Protein AF-A0A2V9VG29-F1 (afdb_monomer_lite)

Foldseek 3Di:
DLVVQLVVQLVQLVVQLVCLVVLCVQLVPPDSLLSNLVSLLSSLQRSLVVLLVVCVVLVVVVLNVVLVVQLVVQLVVQLVVCVVVVVPVSSSSNSNSVSSVVSSVSSDDDPVSDDDDDPDDDDPPVLVVLVVLQVVLVCLLLPVLLSLCSNPDDPLQSVLLVVLSVLLCVLLVVLVVLLSVLLVQLLVCLVPPVSNVVSLVVSLVVSVVSLVVSLVCLQPDDQVVCCVPVNPPHDRCYDPDPNVVLSSLSNLLSSLLSSLSSLLSSCVSNVNDSLSVVSSVLSVQLNVLCVVFPPDSVRNSVSSSVSSNVSSCVSCVLVVVLVVLPPDLPLPDQFAFPFWDDPLVVLLLQCLQVCPDPVNVVVCVPLVCLRVVNDSVDPVSSVVSVVVCCVPPVVVVVVDDPPDTGTDTDDDPRLLQQEFEDCDDPLVVQQVSHRRNVSSVVSLVVCLVVPVDDPVSVVVVVCVVCVVVDPDDRDWDWDDPDRRHHIYTPHD

pLDDT: mean 83.88, std 12.07, range [34.72, 97.06]

Secondary structure (DSSP, 8-state):
-HHHHHHHHHHHHHHHHHTHHHHHHHTT-S-THHHHHHHHHHHHHHHHHHHHHHHHHTT-HHHHHHHHHHHHHHHHHHHHHHHHTT-HHHHHHHHHHHHHHHHHHH----GGG-PPPPTT----HHHHHHHHHHHHHHHHHHHHHHHHHHHHS-HHHHHHHHHHHHHHHHHHHHHHHHHHHHHHHHHHGGG-HHHHHHHHHHHHHHHHHHHHHHHHHHHH--HHHHHHHH-TTSPP-SSS-HHHHHHHHHHHHHHHHHHHHHHHHHHHHHT---HHHHHHHHHHHHHHHHHH--SSHHHHHHHHHHHHHHHHHHHHHHHHHTTTT----------EEEEE--HHHHHHHHHHHHTTSGGGHHHHHHHHHHHHS--TT-HHHHHHHHHHHHTTTHHHHHSS-TT---EEEEPPTTGGGGEE----HHHHHHHTT--BHHHHHHHHHHHHHTT---HHHHHHHHHHHHGGG--------EE-SSSSS-EEE---

Sequence (492 aa):
LHRSSWKVGTILGVLLVLASSAVSSYLKLPTRTHIILLGVGTALYVPLGVRRGLLQGMYDFRRLAENFVVEVLVKLVGAILLLVLGWSVTGVIAAVTASLGVAYLMAYPQKDLRVATKPDLPASFWEGMQAAVFFVGQVIINNVDIVLVKHFFSAGEAGLYAAVALVGRVVYMLSWSVVSSMFPVSAGARSDERGGRMVLTTTFLLVLLITTLFLFGLWLAPNALWKFLLGAGFPPLGGRSPYTSLLLLYAAATGVYSLAVVLMTYEMSRKIVNVGWLQLGMSGAVVLGIYTFHKNLHQVIAVQLILMIALLVTVAAPLFRSRSSLTEIQVIGNMARIRRVSKEEVIAEFLKNEFYEKQYDGYRDKLGHLVYQPNLTSDQENELRRALLDRRRGKLWRELPADTDWWQVELSPEDLGRIRVFPRSQWLRVAKGSFNLFEVVELLRGRITSGKSGGFISKIRALSQHLPKSVTPSSVLLIGIDQNGPLTIIEG

Radius of gyration: 30.31 Å; chains: 1; bounding box: 77×55×80 Å

Structure (mmCIF, N/CA/C/O backbone):
data_AF-A0A2V9VG29-F1
#
_entry.id   AF-A0A2V9VG29-F1
#
loop_
_atom_site.group_PDB
_atom_site.id
_atom_site.type_symbol
_atom_site.label_atom_id
_atom_site.label_alt_id
_atom_site.label_comp_id
_atom_site.label_asym_id
_atom_site.label_entity_id
_atom_site.label_seq_id
_atom_site.pdbx_PDB_ins_code
_atom_site.Cartn_x
_atom_site.Cartn_y
_atom_site.Cartn_z
_atom_site.occupancy
_atom_site.B_iso_or_equiv
_atom_site.auth_seq_id
_atom_site.auth_comp_id
_atom_site.auth_asym_id
_atom_site.auth_atom_id
_atom_site.pdbx_PDB_model_num
ATOM 1 N N . LEU A 1 1 ? 11.206 -21.022 2.428 1.00 76.12 1 LEU A N 1
ATOM 2 C CA . LEU A 1 1 ? 10.299 -19.969 2.950 1.00 76.12 1 LEU A CA 1
ATOM 3 C C . LEU A 1 1 ? 9.290 -20.493 3.975 1.00 76.12 1 LEU A C 1
ATOM 5 O O . LEU A 1 1 ? 9.288 -19.977 5.079 1.00 76.12 1 LEU A O 1
ATOM 9 N N . HIS A 1 2 ? 8.499 -21.535 3.682 1.00 81.44 2 HIS A N 1
ATOM 10 C CA . HIS A 1 2 ? 7.437 -22.029 4.588 1.00 81.44 2 HIS A CA 1
ATOM 11 C C . HIS A 1 2 ? 7.904 -22.447 6.002 1.00 81.44 2 HIS A C 1
ATOM 13 O O . HIS A 1 2 ? 7.342 -21.999 7.000 1.00 81.44 2 HIS A O 1
ATOM 19 N N . ARG A 1 3 ? 8.983 -23.236 6.126 1.00 84.56 3 ARG A N 1
ATOM 20 C CA . ARG A 1 3 ? 9.560 -23.570 7.448 1.00 84.56 3 ARG A CA 1
ATOM 21 C C . ARG A 1 3 ? 10.075 -22.326 8.183 1.00 84.56 3 ARG A C 1
ATOM 23 O O . ARG A 1 3 ? 9.895 -22.202 9.389 1.00 84.56 3 ARG A O 1
ATOM 30 N N . SER A 1 4 ? 10.693 -21.396 7.456 1.00 87.62 4 SER A N 1
ATOM 31 C CA . SER A 1 4 ? 11.209 -20.144 8.020 1.00 87.62 4 SER A CA 1
ATOM 32 C C . SER A 1 4 ? 10.084 -19.233 8.514 1.00 87.62 4 SER A C 1
ATOM 34 O O . SER A 1 4 ? 10.225 -18.642 9.577 1.00 87.62 4 SER A O 1
ATOM 36 N N . SER A 1 5 ? 8.952 -19.155 7.805 1.00 90.62 5 SER A N 1
ATOM 37 C CA . SER A 1 5 ? 7.814 -18.326 8.223 1.00 90.62 5 SER A CA 1
ATOM 38 C C . SER A 1 5 ? 7.152 -18.824 9.499 1.00 90.62 5 SER A C 1
ATOM 40 O O . SER A 1 5 ? 6.737 -18.005 10.308 1.00 90.62 5 SER A O 1
ATOM 42 N N . TRP A 1 6 ? 7.101 -20.142 9.716 1.00 94.19 6 TRP A N 1
ATOM 43 C CA . TRP A 1 6 ? 6.661 -20.694 10.999 1.00 94.19 6 TRP A CA 1
ATOM 44 C C . TRP A 1 6 ? 7.612 -20.320 12.131 1.00 94.19 6 TRP A C 1
ATOM 46 O O . TRP A 1 6 ? 7.157 -19.808 13.144 1.00 94.19 6 TRP A O 1
ATOM 56 N N . LYS A 1 7 ? 8.929 -20.484 11.938 1.00 94.62 7 LYS A N 1
ATOM 57 C CA . LYS A 1 7 ? 9.925 -20.076 12.944 1.00 94.62 7 LYS A CA 1
ATOM 58 C C . LYS A 1 7 ? 9.785 -18.595 13.309 1.00 94.62 7 LYS A C 1
ATOM 60 O O . LYS A 1 7 ? 9.694 -18.266 14.485 1.00 94.62 7 LYS A O 1
ATOM 65 N N . VAL A 1 8 ? 9.727 -17.715 12.307 1.00 93.44 8 VAL A N 1
ATOM 66 C CA . VAL A 1 8 ? 9.580 -16.264 12.516 1.00 93.44 8 VAL A CA 1
ATOM 67 C C . VAL A 1 8 ? 8.243 -15.933 13.180 1.00 93.44 8 VAL A C 1
ATOM 69 O O . VAL A 1 8 ? 8.226 -15.175 14.144 1.00 93.44 8 VAL A O 1
ATOM 72 N N . GLY A 1 9 ? 7.138 -16.525 12.717 1.00 94.38 9 GLY A N 1
ATOM 73 C CA . GLY A 1 9 ? 5.817 -16.342 13.318 1.00 94.38 9 GLY A CA 1
ATOM 74 C C . GLY A 1 9 ? 5.792 -16.746 14.790 1.00 94.38 9 GLY A C 1
ATOM 75 O O . GLY A 1 9 ? 5.349 -15.964 15.626 1.00 94.38 9 GLY A O 1
ATOM 76 N N . THR A 1 10 ? 6.324 -17.922 15.128 1.00 96.06 10 THR A N 1
ATOM 77 C CA . THR A 1 10 ? 6.414 -18.392 16.515 1.00 96.06 10 THR A CA 1
ATOM 78 C C . THR A 1 10 ? 7.280 -17.471 17.370 1.00 96.06 10 THR A C 1
ATOM 80 O O . THR A 1 10 ? 6.855 -17.114 18.462 1.00 96.06 10 THR A O 1
ATOM 83 N N . ILE A 1 11 ? 8.447 -17.032 16.881 1.00 96.69 11 ILE A N 1
ATOM 84 C CA . ILE A 1 11 ? 9.309 -16.085 17.610 1.00 96.69 11 ILE A CA 1
ATOM 85 C C . ILE A 1 11 ? 8.554 -14.784 17.898 1.00 96.69 11 ILE A C 1
ATOM 87 O O . ILE A 1 11 ? 8.519 -14.339 19.042 1.00 96.69 11 ILE A O 1
ATOM 91 N N . LEU A 1 12 ? 7.909 -14.196 16.886 1.00 95.06 12 LEU A N 1
ATOM 92 C CA . LEU A 1 12 ? 7.133 -12.967 17.054 1.00 95.06 12 LEU A CA 1
ATOM 93 C C . LEU A 1 12 ? 5.964 -13.159 18.024 1.00 95.06 12 LEU A C 1
ATOM 95 O O . LEU A 1 12 ? 5.752 -12.309 18.883 1.00 95.06 12 LEU A O 1
ATOM 99 N N . GLY A 1 13 ? 5.244 -14.278 17.929 1.00 96.19 13 GLY A N 1
ATOM 100 C CA . GLY A 1 13 ? 4.159 -14.618 18.848 1.00 96.19 13 GLY A CA 1
ATOM 101 C C . GLY A 1 13 ? 4.636 -14.753 20.295 1.00 96.19 13 GLY A C 1
ATOM 102 O O . GLY A 1 13 ? 4.040 -14.157 21.188 1.00 96.19 13 GLY A O 1
ATOM 103 N N . VAL A 1 14 ? 5.747 -15.462 20.527 1.00 96.75 14 VAL A N 1
ATOM 104 C CA . VAL A 1 14 ? 6.357 -15.619 21.859 1.00 96.75 14 VAL A CA 1
ATOM 105 C C . VAL A 1 14 ? 6.810 -14.272 22.417 1.00 96.75 14 VAL A C 1
ATOM 107 O O . VAL A 1 14 ? 6.498 -13.962 23.562 1.00 96.75 14 VAL A O 1
ATOM 110 N N . LEU A 1 15 ? 7.477 -13.437 21.615 1.00 96.31 15 LEU A N 1
ATOM 111 C CA . LEU A 1 15 ? 7.872 -12.088 22.034 1.00 96.31 15 LEU A CA 1
ATOM 112 C C . LEU A 1 15 ? 6.660 -11.246 22.452 1.00 96.31 15 LEU A C 1
ATOM 114 O O . LEU A 1 15 ? 6.717 -10.549 23.462 1.00 96.31 15 LEU A O 1
ATOM 118 N N . LEU A 1 16 ? 5.546 -11.349 21.724 1.00 94.62 16 LEU A N 1
ATOM 119 C CA . LEU A 1 16 ? 4.298 -10.649 22.036 1.00 94.62 16 LEU A CA 1
ATOM 120 C C . LEU A 1 16 ? 3.666 -11.144 23.346 1.00 94.62 16 LEU A C 1
ATOM 122 O O . LEU A 1 16 ? 3.192 -10.341 24.149 1.00 94.62 16 LEU A O 1
ATOM 126 N N . VAL A 1 17 ? 3.705 -12.457 23.592 1.00 95.38 17 VAL A N 1
ATOM 127 C CA . VAL A 1 17 ? 3.253 -13.067 24.852 1.00 95.38 17 VAL A CA 1
ATOM 128 C C . VAL A 1 17 ? 4.123 -12.607 26.024 1.00 95.38 17 VAL A C 1
ATOM 130 O O . VAL A 1 17 ? 3.584 -12.209 27.057 1.00 95.38 17 VAL A O 1
ATOM 133 N N . LEU A 1 18 ? 5.450 -12.584 25.866 1.00 95.50 18 LEU A N 1
ATOM 134 C CA . LEU A 1 18 ? 6.381 -12.103 26.895 1.00 95.50 18 LEU A CA 1
ATOM 135 C C . LEU A 1 18 ? 6.193 -10.604 27.179 1.00 95.50 18 LEU A C 1
ATOM 137 O O . LEU A 1 18 ? 6.169 -10.185 28.335 1.00 95.50 18 LEU A O 1
ATOM 141 N N . ALA A 1 19 ? 5.970 -9.800 26.139 1.00 93.94 19 ALA A N 1
ATOM 142 C CA . ALA A 1 19 ? 5.700 -8.368 26.256 1.00 93.94 19 ALA A CA 1
ATOM 143 C C . ALA A 1 19 ? 4.272 -8.040 26.739 1.00 93.94 19 ALA A C 1
ATOM 145 O O . ALA A 1 19 ? 3.964 -6.869 26.980 1.00 93.94 19 ALA A O 1
ATOM 146 N N . SER A 1 20 ? 3.396 -9.037 26.915 1.00 94.62 20 SER A N 1
ATOM 147 C CA . SER A 1 20 ? 1.967 -8.827 27.197 1.00 94.62 20 SER A CA 1
ATOM 148 C C . SER A 1 20 ? 1.700 -7.967 28.431 1.00 94.62 20 SER A C 1
ATOM 150 O O . SER A 1 20 ? 0.777 -7.156 28.418 1.00 94.62 20 SER A O 1
ATOM 152 N N . SER A 1 21 ? 2.526 -8.084 29.475 1.00 91.44 21 SER A N 1
ATOM 153 C CA . SER A 1 21 ? 2.417 -7.261 30.685 1.00 91.44 21 SER A CA 1
ATOM 154 C C . SER A 1 21 ? 2.671 -5.778 30.400 1.00 91.44 21 SER A C 1
ATOM 156 O O . SER A 1 21 ? 1.860 -4.927 30.769 1.00 91.44 21 SER A O 1
ATOM 158 N N . ALA A 1 22 ? 3.768 -5.470 29.701 1.00 92.06 22 ALA A N 1
ATOM 159 C CA . ALA A 1 22 ? 4.148 -4.100 29.369 1.00 92.06 22 ALA A CA 1
ATOM 160 C C . ALA A 1 22 ? 3.128 -3.457 28.419 1.00 92.06 22 ALA A C 1
ATOM 162 O O . ALA A 1 22 ? 2.661 -2.348 28.670 1.00 92.06 22 ALA A O 1
ATOM 163 N N . VAL A 1 23 ? 2.715 -4.192 27.380 1.00 88.94 23 VAL A N 1
ATOM 164 C CA . VAL A 1 23 ? 1.720 -3.726 26.402 1.00 88.94 23 VAL A CA 1
ATOM 165 C C . VAL A 1 23 ? 0.356 -3.509 27.062 1.00 88.94 23 VAL A C 1
ATOM 167 O O . VAL A 1 23 ? -0.277 -2.481 26.836 1.00 88.94 23 VAL A O 1
ATOM 170 N N . SER A 1 24 ? -0.092 -4.437 27.915 1.00 88.81 24 SER A N 1
ATOM 171 C CA . SER A 1 24 ? -1.367 -4.314 28.634 1.00 88.81 24 SER A CA 1
ATOM 172 C C . SER A 1 24 ? -1.384 -3.113 29.577 1.00 88.81 24 SER A C 1
ATOM 174 O O . SER A 1 24 ? -2.411 -2.444 29.665 1.00 88.81 24 SER A O 1
ATOM 176 N N . SER A 1 25 ? -0.269 -2.828 30.259 1.00 87.94 25 SER A N 1
ATOM 177 C CA . SER A 1 25 ? -0.131 -1.652 31.126 1.00 87.94 25 SER A CA 1
ATOM 178 C C . SER A 1 25 ? -0.162 -0.355 30.312 1.00 87.94 25 SER A C 1
ATOM 180 O O . SER A 1 25 ? -0.961 0.539 30.590 1.00 87.94 25 SER A O 1
ATOM 182 N N . TYR A 1 26 ? 0.623 -0.292 29.232 1.00 83.19 26 TYR A N 1
ATOM 183 C CA . TYR A 1 26 ? 0.691 0.871 28.346 1.00 83.19 26 TYR A CA 1
ATOM 184 C C . TYR A 1 26 ? -0.664 1.216 27.703 1.00 83.19 26 TYR A C 1
ATOM 186 O O . TYR A 1 26 ? -1.040 2.387 27.606 1.00 83.19 26 TYR A O 1
ATOM 194 N N . LEU A 1 27 ? -1.419 0.189 27.295 1.00 79.25 27 LEU A N 1
ATOM 195 C CA . LEU A 1 27 ? -2.735 0.324 26.662 1.00 79.25 27 LEU A CA 1
ATOM 196 C C . LEU A 1 27 ? -3.910 0.342 27.657 1.00 79.25 27 LEU A C 1
ATOM 198 O O . LEU A 1 27 ? -5.061 0.440 27.222 1.00 79.25 27 LEU A O 1
ATOM 202 N N . LYS A 1 28 ? -3.644 0.243 28.970 1.00 82.75 28 LYS A N 1
ATOM 203 C CA . LYS A 1 28 ? -4.658 0.194 30.042 1.00 82.75 28 LYS A CA 1
ATOM 204 C C . LYS A 1 28 ? -5.728 -0.880 29.785 1.00 82.75 28 LYS A C 1
ATOM 206 O O . LYS A 1 28 ? -6.928 -0.629 29.902 1.00 82.75 28 LYS A O 1
ATOM 211 N N . LEU A 1 29 ? -5.297 -2.070 29.361 1.00 83.06 29 LEU A N 1
ATOM 212 C CA . LEU A 1 29 ? -6.196 -3.190 29.073 1.00 83.06 29 LEU A CA 1
ATOM 213 C C . LEU A 1 29 ? -6.616 -3.908 30.365 1.00 83.06 29 LEU A C 1
ATOM 215 O O . LEU A 1 29 ? -5.780 -4.087 31.250 1.00 83.06 29 LEU A O 1
ATOM 219 N N . PRO A 1 30 ? -7.876 -4.377 30.459 1.00 83.88 30 PRO A N 1
ATOM 220 C CA . PRO A 1 30 ? -8.397 -5.015 31.669 1.00 83.88 30 PRO A CA 1
ATOM 221 C C . PRO A 1 30 ? -7.734 -6.366 31.959 1.00 83.88 30 PRO A C 1
ATOM 223 O O . PRO A 1 30 ? -7.599 -6.752 33.115 1.00 83.88 30 PRO A O 1
ATOM 226 N N . THR A 1 31 ? -7.308 -7.094 30.922 1.00 88.25 31 THR A N 1
ATOM 227 C CA . THR A 1 31 ? -6.646 -8.394 31.075 1.00 88.25 31 THR A CA 1
ATOM 228 C C . THR A 1 31 ? -5.549 -8.587 30.031 1.00 88.25 31 THR A C 1
ATOM 230 O O . THR A 1 31 ? -5.690 -8.191 28.867 1.00 88.25 31 THR A O 1
ATOM 233 N N . ARG A 1 32 ? -4.471 -9.272 30.435 1.00 91.31 32 ARG A N 1
ATOM 234 C CA . ARG A 1 32 ? -3.337 -9.627 29.561 1.00 91.31 32 ARG A CA 1
ATOM 235 C 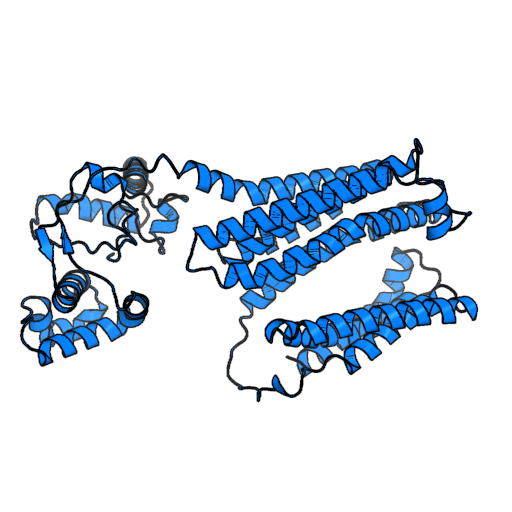C . ARG A 1 32 ? -3.699 -10.696 28.525 1.00 91.31 32 ARG A C 1
ATOM 237 O O . ARG A 1 32 ? -3.042 -10.794 27.491 1.00 91.31 32 ARG A O 1
ATOM 244 N N . THR A 1 33 ? -4.765 -11.461 28.772 1.00 90.81 33 THR A N 1
ATOM 245 C CA . THR A 1 33 ? -5.247 -12.558 27.918 1.00 90.81 33 THR A CA 1
ATOM 246 C C . THR A 1 33 ? -5.497 -12.114 26.478 1.00 90.81 33 THR A C 1
ATOM 248 O O . THR A 1 33 ? -5.176 -12.854 25.552 1.00 90.81 33 THR A O 1
ATOM 251 N N . HIS A 1 34 ? -5.979 -10.884 26.267 1.00 90.69 34 HIS A N 1
ATOM 252 C CA . HIS A 1 34 ? -6.186 -10.325 24.928 1.00 90.69 34 HIS A CA 1
ATOM 253 C C . HIS A 1 34 ? -4.885 -10.282 24.109 1.00 90.69 34 HIS A C 1
ATOM 255 O O . HIS A 1 34 ? -4.877 -10.657 22.939 1.00 90.69 34 HIS A O 1
ATOM 261 N N . ILE A 1 35 ? -3.771 -9.880 24.732 1.00 92.44 35 ILE A N 1
ATOM 262 C CA . ILE A 1 35 ? -2.462 -9.803 24.072 1.00 92.44 35 ILE A CA 1
ATOM 263 C C . ILE A 1 35 ? -1.864 -11.198 23.861 1.00 92.44 35 ILE A C 1
ATOM 265 O O . ILE A 1 35 ? -1.250 -11.452 22.828 1.00 92.44 35 ILE A O 1
ATOM 269 N N . ILE A 1 36 ? -2.093 -12.126 24.794 1.00 93.94 36 ILE A N 1
ATOM 270 C CA . ILE A 1 36 ? -1.652 -13.521 24.652 1.00 93.94 36 ILE A CA 1
ATOM 271 C C . ILE A 1 36 ? -2.342 -14.186 23.451 1.00 93.94 36 ILE A C 1
ATOM 273 O O . ILE A 1 36 ? -1.669 -14.764 22.598 1.00 93.94 36 ILE A O 1
ATOM 277 N N . LEU A 1 37 ? -3.669 -14.047 23.332 1.00 93.38 37 LEU A N 1
ATOM 278 C CA . LEU A 1 37 ? -4.436 -14.560 22.190 1.00 93.38 37 LEU A CA 1
ATOM 279 C C . LEU A 1 37 ? -3.998 -13.923 20.864 1.00 93.38 37 LEU A C 1
ATOM 281 O O . LEU A 1 37 ? -3.935 -14.614 19.844 1.00 93.38 37 LEU A O 1
ATOM 285 N N . LEU A 1 38 ? -3.654 -12.630 20.882 1.00 91.56 38 LEU A N 1
ATOM 286 C CA . LEU A 1 38 ? -3.083 -11.938 19.728 1.00 91.56 38 LEU A CA 1
ATOM 287 C C . LEU A 1 38 ? -1.712 -12.518 19.347 1.00 91.56 38 LEU A C 1
ATOM 289 O O . LEU A 1 38 ? -1.434 -12.701 18.167 1.00 91.56 38 LEU A O 1
ATOM 293 N N . GLY A 1 39 ? -0.870 -12.854 20.330 1.00 94.56 39 GLY A N 1
ATOM 294 C CA . GLY A 1 39 ? 0.417 -13.518 20.109 1.00 94.56 39 GLY A CA 1
ATOM 295 C C . GLY A 1 39 ? 0.269 -14.864 19.394 1.00 94.56 39 GLY A C 1
ATOM 296 O O . GLY A 1 39 ? 0.994 -15.135 18.435 1.00 94.56 39 GLY A O 1
ATOM 297 N N . VAL A 1 40 ? -0.727 -15.667 19.786 1.00 94.94 40 VAL A N 1
ATOM 298 C CA . VAL A 1 40 ? -1.077 -16.920 19.089 1.00 94.94 40 VAL A CA 1
ATOM 299 C C . VAL A 1 40 ? -1.534 -16.641 17.653 1.00 94.94 40 VAL A C 1
ATOM 301 O O . VAL A 1 40 ? -1.065 -17.290 16.718 1.00 94.94 40 VAL A O 1
ATOM 304 N N . GLY A 1 41 ? -2.395 -15.638 17.454 1.00 94.50 41 GLY A N 1
ATOM 305 C CA . GLY A 1 41 ? -2.830 -15.208 16.122 1.00 94.50 41 GLY A CA 1
ATOM 306 C C . GLY A 1 41 ? -1.663 -14.786 15.226 1.00 94.50 41 GLY A C 1
ATOM 307 O O . GLY A 1 41 ? -1.567 -15.237 14.086 1.00 94.50 41 GLY A O 1
ATOM 308 N N . THR A 1 42 ? -0.718 -14.003 15.751 1.00 93.44 42 THR A N 1
ATOM 309 C CA . THR A 1 42 ? 0.495 -13.569 15.038 1.00 93.44 42 THR A CA 1
ATOM 310 C C . THR A 1 42 ? 1.350 -14.751 14.585 1.00 93.44 42 THR A C 1
ATOM 312 O O . THR A 1 42 ? 1.850 -14.748 13.457 1.00 93.44 42 THR A O 1
ATOM 315 N N . ALA A 1 43 ? 1.471 -15.793 15.415 1.00 95.25 43 ALA A N 1
ATOM 316 C CA . ALA A 1 43 ? 2.210 -16.998 15.051 1.00 95.25 43 ALA A CA 1
ATOM 317 C C . ALA A 1 43 ? 1.609 -17.728 13.837 1.00 95.25 43 ALA A C 1
ATOM 319 O O . ALA A 1 43 ? 2.357 -18.279 13.029 1.00 95.25 43 ALA A O 1
ATOM 320 N N . LEU A 1 44 ? 0.283 -17.677 13.669 1.00 94.38 44 LEU A N 1
ATOM 321 C CA . LEU A 1 44 ? -0.438 -18.239 12.519 1.00 94.38 44 LEU A CA 1
ATOM 322 C C . LEU A 1 44 ? -0.473 -17.292 11.309 1.00 94.38 44 LEU A C 1
ATOM 324 O O . LEU A 1 44 ? -0.458 -17.740 10.161 1.00 94.38 44 LEU A O 1
ATOM 328 N N . TYR A 1 45 ? -0.489 -15.981 11.546 1.00 93.88 45 TYR A N 1
ATOM 329 C CA . TYR A 1 45 ? -0.645 -14.972 10.499 1.00 93.88 45 TYR A CA 1
ATOM 330 C C . TYR A 1 45 ? 0.553 -14.911 9.540 1.00 93.88 45 TYR A C 1
ATOM 332 O O . TYR A 1 45 ? 0.382 -14.844 8.322 1.00 93.88 45 TYR A O 1
ATOM 340 N N . VAL A 1 46 ? 1.780 -14.991 10.067 1.00 92.62 46 VAL A N 1
ATOM 341 C CA . VAL A 1 46 ? 3.011 -14.955 9.254 1.00 92.62 46 VAL A CA 1
ATOM 342 C C . VAL A 1 46 ? 3.080 -16.105 8.231 1.00 92.62 46 VAL A C 1
ATOM 344 O O . VAL A 1 46 ? 3.268 -15.832 7.041 1.00 92.62 46 VAL A O 1
ATOM 347 N N . PRO A 1 47 ? 2.916 -17.389 8.614 1.00 93.19 47 PRO A N 1
ATOM 348 C CA . PRO A 1 47 ? 2.925 -18.483 7.645 1.00 93.19 47 PRO A CA 1
ATOM 349 C C . PRO A 1 47 ? 1.700 -18.470 6.711 1.00 93.19 47 PRO A C 1
ATOM 351 O O . PRO A 1 47 ? 1.822 -18.916 5.567 1.00 93.19 47 PRO A O 1
ATOM 354 N N . LEU A 1 48 ? 0.553 -17.923 7.135 1.00 94.38 48 LEU A N 1
ATOM 355 C CA . LEU A 1 48 ? -0.593 -17.668 6.251 1.00 94.38 48 LEU A CA 1
ATOM 356 C C . LEU A 1 48 ? -0.242 -16.657 5.148 1.00 94.38 48 LEU A C 1
ATOM 358 O O . LEU A 1 48 ? -0.541 -16.905 3.979 1.00 94.38 48 LEU A O 1
ATOM 362 N N . GLY A 1 49 ? 0.456 -15.570 5.486 1.00 91.50 49 GLY A N 1
ATOM 363 C CA . GLY A 1 49 ? 0.920 -14.571 4.518 1.00 91.50 49 GLY A CA 1
ATOM 364 C C . GLY A 1 49 ? 1.792 -15.169 3.409 1.00 91.50 49 GLY A C 1
ATOM 365 O O . GLY A 1 49 ? 1.594 -14.857 2.237 1.00 91.50 49 GLY A O 1
ATOM 366 N N . VAL A 1 50 ? 2.688 -16.107 3.742 1.00 89.38 50 VAL A N 1
ATOM 367 C CA . VAL A 1 50 ? 3.507 -16.817 2.738 1.00 89.38 50 VAL A CA 1
ATOM 368 C C . VAL A 1 50 ? 2.654 -17.676 1.802 1.00 89.38 50 VAL A C 1
ATOM 370 O O . VAL A 1 50 ? 2.912 -17.702 0.600 1.00 89.38 50 VAL A O 1
ATOM 373 N N . ARG A 1 51 ? 1.621 -18.357 2.317 1.00 90.94 51 ARG A N 1
ATOM 374 C CA . ARG A 1 51 ? 0.693 -19.137 1.478 1.00 90.94 51 ARG A CA 1
ATOM 375 C C . ARG A 1 51 ? -0.140 -18.236 0.562 1.00 90.94 51 ARG A C 1
ATOM 377 O O . ARG A 1 51 ? -0.296 -18.557 -0.610 1.00 90.94 51 ARG A O 1
ATOM 384 N N . ARG A 1 52 ? -0.611 -17.087 1.055 1.00 90.75 52 ARG A N 1
ATOM 385 C CA . ARG A 1 52 ? -1.331 -16.092 0.238 1.00 90.75 52 ARG A CA 1
ATOM 386 C C .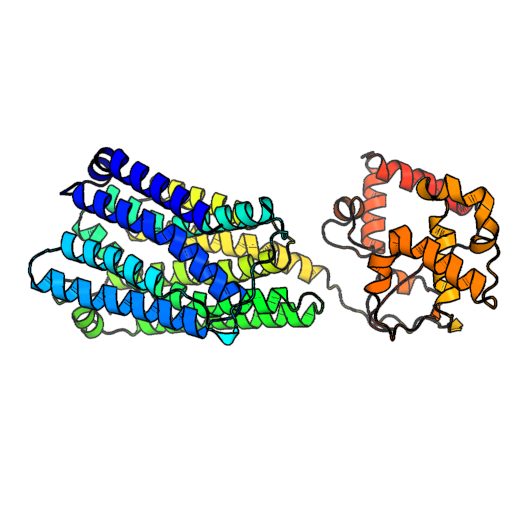 ARG A 1 52 ? -0.446 -15.485 -0.845 1.00 90.75 52 ARG A C 1
ATOM 388 O O . ARG A 1 52 ? -0.878 -15.390 -1.987 1.00 90.75 52 ARG A O 1
ATOM 395 N N . GLY A 1 53 ? 0.803 -15.160 -0.511 1.00 86.69 53 GLY A N 1
ATOM 396 C CA . GLY A 1 53 ? 1.792 -14.692 -1.481 1.00 86.69 53 GLY A CA 1
ATOM 397 C C . GLY A 1 53 ? 2.083 -15.727 -2.571 1.00 86.69 53 GLY A C 1
ATOM 398 O O . GLY A 1 53 ? 2.213 -15.358 -3.733 1.00 86.69 53 GLY A O 1
ATOM 399 N N . LEU A 1 54 ? 2.111 -17.022 -2.225 1.00 85.75 54 LEU A N 1
ATOM 400 C CA . LEU A 1 54 ? 2.220 -18.108 -3.204 1.00 85.75 54 LEU A CA 1
ATOM 401 C C . LEU A 1 54 ? 1.008 -18.146 -4.149 1.00 85.75 54 LEU A C 1
ATOM 403 O O . LEU A 1 54 ? 1.201 -18.153 -5.359 1.00 85.75 54 LEU A O 1
ATOM 407 N N . LEU A 1 55 ? -0.222 -18.125 -3.615 1.00 87.56 55 LEU A N 1
ATOM 408 C CA . LEU A 1 55 ? -1.445 -18.103 -4.434 1.00 87.56 55 LEU A CA 1
ATOM 409 C C . LEU A 1 55 ? -1.471 -16.890 -5.374 1.00 87.56 55 LEU A C 1
ATOM 411 O O . LEU A 1 55 ? -1.750 -17.034 -6.560 1.00 87.56 55 LEU A O 1
ATOM 415 N N . GLN A 1 56 ? -1.113 -15.711 -4.860 1.00 83.88 56 GLN A N 1
ATOM 416 C CA . GLN A 1 56 ? -1.044 -14.481 -5.645 1.00 83.88 56 GLN A CA 1
ATOM 417 C C . GLN A 1 56 ? 0.042 -14.546 -6.730 1.00 83.88 56 GLN A C 1
ATOM 419 O O . GLN A 1 56 ? -0.205 -14.143 -7.862 1.00 83.88 56 GLN A O 1
ATOM 424 N N . GLY A 1 57 ? 1.227 -15.079 -6.413 1.00 78.12 57 GLY A N 1
ATOM 425 C CA . GLY A 1 57 ? 2.329 -15.232 -7.369 1.00 78.12 57 GLY A CA 1
ATOM 426 C C . GLY A 1 57 ? 2.061 -16.266 -8.468 1.00 78.12 57 GLY A C 1
ATOM 427 O O . GLY A 1 57 ? 2.639 -16.172 -9.545 1.00 78.12 57 GLY A O 1
ATOM 428 N N . MET A 1 58 ? 1.168 -17.226 -8.211 1.00 81.88 58 MET A N 1
ATOM 429 C CA . MET A 1 58 ? 0.702 -18.222 -9.183 1.00 81.88 58 MET A CA 1
ATOM 430 C C . MET A 1 58 ? -0.549 -17.777 -9.956 1.00 81.88 58 MET A C 1
ATOM 432 O O . MET A 1 58 ? -1.090 -18.566 -10.726 1.00 81.88 58 MET A O 1
ATOM 436 N N . TYR A 1 59 ? -1.024 -16.545 -9.741 1.00 80.62 59 TYR A N 1
ATOM 437 C CA . TYR A 1 59 ? -2.276 -16.021 -10.297 1.00 80.62 59 TYR A CA 1
ATOM 438 C C . TYR A 1 59 ? -3.537 -16.828 -9.913 1.00 80.62 59 TYR A C 1
ATOM 440 O O . TYR A 1 59 ? -4.571 -16.719 -10.570 1.00 80.62 59 TYR A O 1
ATOM 448 N N . ASP A 1 60 ? -3.506 -17.584 -8.808 1.00 85.75 60 ASP A N 1
ATOM 449 C CA . ASP A 1 60 ? -4.668 -18.311 -8.269 1.00 85.75 60 ASP A CA 1
ATOM 450 C C . A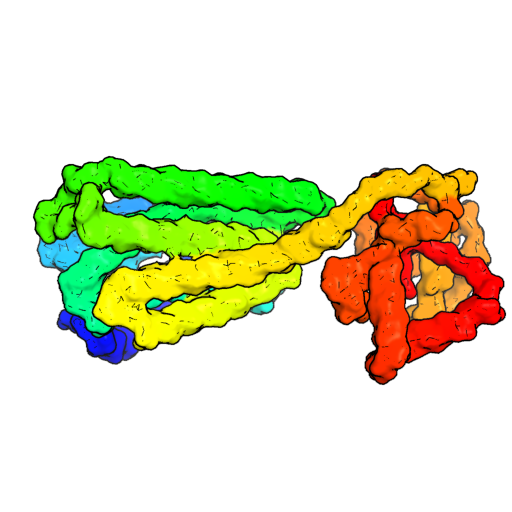SP A 1 60 ? -5.562 -17.369 -7.436 1.00 85.75 60 ASP A C 1
ATOM 452 O O . ASP A 1 60 ? -5.766 -17.528 -6.226 1.00 85.75 60 ASP A O 1
ATOM 456 N N . PHE A 1 61 ? -6.076 -16.320 -8.089 1.00 83.31 61 PHE A N 1
ATOM 457 C CA . PHE A 1 61 ? -6.897 -15.291 -7.443 1.00 83.31 61 PHE A CA 1
ATOM 458 C C . PHE A 1 61 ? -8.212 -15.845 -6.901 1.00 83.31 61 PHE A C 1
ATOM 460 O O . PHE A 1 61 ? -8.724 -15.336 -5.906 1.00 83.31 61 PHE A O 1
ATOM 467 N N . ARG A 1 62 ? -8.747 -16.907 -7.516 1.00 88.88 62 ARG A N 1
ATOM 468 C CA . ARG A 1 62 ? -9.986 -17.540 -7.064 1.00 88.88 62 ARG A CA 1
ATOM 469 C C . ARG A 1 62 ? -9.805 -18.184 -5.693 1.00 88.88 62 ARG A C 1
ATOM 471 O O . ARG A 1 62 ? -10.576 -17.877 -4.788 1.00 88.88 62 ARG A O 1
ATOM 478 N N . ARG A 1 63 ? -8.766 -19.009 -5.498 1.00 89.31 63 ARG A N 1
ATOM 479 C CA . ARG A 1 63 ? -8.478 -19.586 -4.172 1.00 89.31 63 ARG A CA 1
ATOM 480 C C . ARG A 1 63 ? -8.099 -18.525 -3.158 1.00 89.31 63 ARG A C 1
ATOM 482 O O . ARG A 1 63 ? -8.476 -18.643 -1.996 1.00 89.31 63 ARG A O 1
ATOM 489 N N . LEU A 1 64 ? -7.383 -17.486 -3.583 1.00 89.75 64 LEU A N 1
ATOM 490 C CA . LEU A 1 64 ? -7.056 -16.367 -2.707 1.00 89.75 64 LEU A CA 1
ATOM 491 C C . LEU A 1 64 ? -8.324 -15.643 -2.218 1.00 89.75 64 LEU A C 1
ATOM 493 O O . LEU A 1 64 ? -8.449 -15.382 -1.023 1.00 89.75 64 LEU A O 1
ATOM 497 N N . ALA A 1 65 ? -9.283 -15.377 -3.109 1.00 90.44 65 ALA A N 1
ATOM 498 C CA . ALA A 1 65 ? -10.561 -14.760 -2.765 1.00 90.44 65 ALA A CA 1
ATOM 499 C C . ALA A 1 65 ? -11.410 -15.662 -1.853 1.00 90.44 65 ALA A C 1
ATOM 501 O O . ALA A 1 65 ? -11.873 -15.201 -0.811 1.00 90.44 65 ALA A O 1
ATOM 502 N N . GLU A 1 66 ? -11.551 -16.953 -2.184 1.00 94.19 66 GLU A N 1
ATOM 503 C CA . GLU A 1 66 ? -12.232 -17.947 -1.335 1.00 94.19 66 GLU A CA 1
ATOM 504 C C . GLU A 1 66 ? -11.621 -17.979 0.075 1.00 94.19 66 GLU A C 1
ATOM 506 O O . GLU A 1 66 ? -12.339 -17.959 1.074 1.00 94.19 66 GLU A O 1
ATOM 511 N N . ASN A 1 67 ? -10.289 -17.948 0.170 1.00 95.38 67 ASN A N 1
ATOM 512 C CA . ASN A 1 67 ? -9.571 -17.936 1.440 1.00 95.38 67 ASN A CA 1
ATOM 513 C C . ASN A 1 67 ? -9.879 -16.694 2.294 1.00 95.38 67 ASN A C 1
ATOM 515 O O . ASN A 1 67 ? -10.067 -16.826 3.504 1.00 95.38 67 ASN A O 1
ATOM 519 N N . PHE A 1 68 ? -9.947 -15.504 1.686 1.00 92.38 68 PHE A N 1
ATOM 520 C CA . PHE A 1 68 ? -10.336 -14.277 2.388 1.00 92.38 68 PHE A CA 1
ATOM 521 C C . PHE A 1 68 ? -11.797 -14.311 2.845 1.00 92.38 68 PHE A C 1
ATOM 523 O O . PHE A 1 68 ? -12.087 -13.951 3.985 1.00 92.38 68 PHE A O 1
ATOM 530 N N . VAL A 1 69 ? -12.713 -14.770 1.987 1.00 94.94 69 VAL A N 1
ATOM 531 C CA . VAL A 1 69 ? -14.143 -14.853 2.315 1.00 94.94 69 VAL A CA 1
ATOM 532 C C . VAL A 1 69 ? -14.376 -15.816 3.477 1.00 94.94 69 VAL A C 1
ATOM 534 O O . VAL A 1 69 ? -15.071 -15.459 4.427 1.00 94.94 69 VAL A O 1
ATOM 537 N N . VAL A 1 70 ? -13.757 -17.002 3.457 1.00 95.56 70 VAL A N 1
ATOM 538 C CA . VAL A 1 70 ? -13.902 -17.968 4.555 1.00 95.56 70 VAL A CA 1
ATOM 539 C C . VAL A 1 70 ? -13.323 -17.426 5.862 1.00 95.56 70 VAL A C 1
ATOM 541 O O . VAL A 1 70 ? -13.975 -17.566 6.894 1.00 95.56 70 VAL A O 1
ATOM 544 N N . GLU A 1 71 ? -12.155 -16.771 5.844 1.00 95.94 71 GLU A N 1
ATOM 545 C CA . GLU A 1 71 ? -11.606 -16.126 7.050 1.00 95.94 71 GLU A CA 1
ATOM 546 C C . GLU A 1 71 ? -12.623 -15.146 7.653 1.00 95.94 71 GLU A C 1
ATOM 548 O O . GLU A 1 71 ? -12.927 -15.216 8.844 1.00 95.94 71 GLU A O 1
ATOM 553 N N . VAL A 1 72 ? -13.191 -14.263 6.824 1.00 94.75 72 VAL A N 1
ATOM 554 C CA . VAL A 1 72 ? -14.156 -13.250 7.267 1.00 94.75 72 VAL A CA 1
ATOM 555 C C . VAL A 1 72 ? -15.439 -13.889 7.796 1.00 94.75 72 VAL A C 1
ATOM 557 O O . VAL A 1 72 ? -15.926 -13.460 8.841 1.00 94.75 72 VAL A O 1
ATOM 560 N N . LEU A 1 73 ? -15.966 -14.923 7.135 1.00 96.75 73 LEU A N 1
ATOM 561 C CA . LEU A 1 73 ? -17.169 -15.632 7.582 1.00 96.75 73 LEU A CA 1
ATOM 562 C C . LEU A 1 73 ? -16.945 -16.350 8.914 1.00 96.75 73 LEU A C 1
ATOM 564 O O . LEU A 1 73 ? -17.739 -16.178 9.835 1.00 96.75 73 LEU A O 1
ATOM 568 N N . VAL A 1 74 ? -15.849 -17.102 9.050 1.00 96.50 74 VAL A N 1
ATOM 569 C CA . VAL A 1 74 ? -15.506 -17.807 10.296 1.00 96.50 74 VAL A CA 1
ATOM 570 C C . VAL A 1 74 ? -15.304 -16.812 11.432 1.00 96.50 74 VAL A C 1
ATOM 572 O O . VAL A 1 74 ? -15.820 -17.013 12.530 1.00 96.50 74 VAL A O 1
ATOM 575 N N . LYS A 1 75 ? -14.604 -15.707 11.162 1.00 95.31 75 LYS A N 1
ATOM 576 C CA . LYS A 1 75 ? -14.404 -14.624 12.123 1.00 95.31 75 LYS A CA 1
ATOM 577 C C . LYS A 1 75 ? -15.729 -13.994 12.549 1.00 95.31 75 LYS A C 1
ATOM 579 O O . LYS A 1 75 ? -15.926 -13.777 13.738 1.00 95.31 75 LYS A O 1
ATOM 584 N N . LEU A 1 76 ? -16.620 -13.684 11.605 1.00 95.19 76 LEU A N 1
ATOM 585 C CA . LEU A 1 76 ? -17.895 -13.018 11.879 1.00 95.19 76 LEU A CA 1
ATOM 586 C C . LEU A 1 76 ? -18.846 -13.929 12.657 1.00 95.19 76 LEU A C 1
ATOM 588 O O . LEU A 1 76 ? -19.325 -13.546 13.721 1.00 95.19 76 LEU A O 1
ATOM 592 N N . VAL A 1 77 ? -19.076 -15.144 12.154 1.00 96.75 77 VAL A N 1
ATOM 593 C CA . VAL A 1 77 ? -19.955 -16.130 12.794 1.00 96.75 77 VAL A CA 1
ATOM 594 C C . VAL A 1 77 ? -19.402 -16.514 14.162 1.00 96.75 77 VAL A C 1
ATOM 596 O O . VAL A 1 77 ? -20.131 -16.473 15.148 1.00 96.75 77 VAL A O 1
ATOM 599 N N . GLY A 1 78 ? -18.101 -16.801 14.254 1.00 96.38 78 GLY A N 1
ATOM 600 C CA . GLY A 1 78 ? -17.445 -17.121 15.520 1.00 96.38 78 GLY A CA 1
ATOM 601 C C . GLY A 1 78 ? -17.522 -15.977 16.532 1.00 96.38 78 GLY A C 1
ATOM 602 O O . GLY A 1 78 ? -17.800 -16.224 17.703 1.00 96.38 78 GLY A O 1
ATOM 603 N N . ALA A 1 79 ? -17.329 -14.726 16.097 1.00 95.56 79 ALA A N 1
ATOM 604 C CA . ALA A 1 79 ? -17.428 -13.568 16.981 1.00 95.56 79 ALA A CA 1
ATOM 605 C C . ALA A 1 79 ? -18.854 -13.387 17.512 1.00 95.56 79 ALA A C 1
ATOM 607 O O . ALA A 1 79 ? -19.019 -13.190 18.711 1.00 95.56 79 ALA A O 1
ATOM 608 N N . ILE A 1 80 ? -19.875 -13.499 16.654 1.00 94.00 80 ILE A N 1
ATOM 609 C CA . ILE A 1 80 ? -21.284 -13.401 17.065 1.00 94.00 80 ILE A CA 1
ATOM 610 C C . ILE A 1 80 ? -21.633 -14.525 18.046 1.00 94.00 80 ILE A C 1
ATOM 612 O O . ILE A 1 80 ? -22.173 -14.248 19.113 1.00 94.00 80 ILE A O 1
ATOM 616 N N . LEU A 1 81 ? -21.281 -15.776 17.729 1.00 96.00 81 LEU A N 1
ATOM 617 C CA . LEU A 1 81 ? -21.561 -16.925 18.593 1.00 96.00 81 LEU A CA 1
ATOM 618 C C . LEU A 1 81 ? -20.916 -16.767 19.973 1.00 96.00 81 LEU A C 1
ATOM 620 O O . LEU A 1 81 ? -21.595 -16.895 20.987 1.00 96.00 81 LEU A O 1
ATOM 624 N N . LEU A 1 82 ? -19.622 -16.438 20.031 1.00 95.38 82 LEU A N 1
ATOM 625 C CA . LEU A 1 82 ? -18.915 -16.288 21.305 1.00 95.38 82 LEU A CA 1
ATOM 626 C C . LEU A 1 82 ? -19.377 -15.054 22.096 1.00 95.38 82 LEU A C 1
ATOM 628 O O . LEU A 1 82 ? -19.373 -15.086 23.327 1.00 95.38 82 LEU A O 1
ATOM 632 N N . LEU A 1 83 ? -19.820 -13.987 21.421 1.00 93.25 83 LEU A N 1
ATOM 633 C CA . LEU A 1 83 ? -20.457 -12.844 22.081 1.00 93.25 83 LEU A CA 1
ATOM 634 C C . LEU A 1 83 ? -21.787 -13.237 22.729 1.00 93.25 83 LEU A C 1
ATOM 636 O O . LEU A 1 83 ? -21.998 -12.910 23.895 1.00 93.25 83 LEU A O 1
ATOM 640 N N . VAL A 1 84 ? -22.648 -13.965 22.009 1.00 93.38 84 VAL A N 1
ATOM 641 C CA . VAL A 1 84 ? -23.941 -14.447 22.529 1.00 93.38 84 VAL A CA 1
ATOM 642 C C . VAL A 1 84 ? -23.746 -15.420 23.695 1.00 93.38 84 VAL A C 1
ATOM 644 O O . VAL A 1 84 ? -24.510 -15.386 24.654 1.00 93.38 84 VAL A O 1
ATOM 647 N N . LEU A 1 85 ? -22.679 -16.223 23.673 1.00 94.56 85 LEU A N 1
ATOM 648 C CA . LEU A 1 85 ? -22.292 -17.110 24.778 1.00 94.56 85 LEU A CA 1
ATOM 649 C C . LEU A 1 85 ? -21.697 -16.373 25.996 1.00 94.56 85 LEU A C 1
ATOM 651 O O . LEU A 1 85 ? -21.312 -17.016 26.970 1.00 94.56 85 LEU A O 1
ATOM 655 N N . GLY A 1 86 ? -21.588 -15.042 25.960 1.00 92.81 86 GLY A N 1
ATOM 656 C CA . GLY A 1 86 ? -21.132 -14.231 27.093 1.00 92.81 86 GLY A CA 1
ATOM 657 C C . GLY A 1 86 ? -19.612 -14.096 27.224 1.00 92.81 86 GLY A C 1
ATOM 658 O O . GLY A 1 86 ? -19.130 -13.533 28.204 1.00 92.81 86 GLY A O 1
ATOM 659 N N . TRP A 1 87 ? -18.825 -14.540 26.237 1.00 89.44 87 TRP A N 1
ATOM 660 C CA . TRP A 1 87 ? -17.353 -14.484 26.295 1.00 89.44 87 TRP A CA 1
ATOM 661 C C . TRP A 1 87 ? -16.782 -13.091 26.004 1.00 89.44 87 TRP A C 1
ATOM 663 O O . TRP A 1 87 ? -15.561 -12.908 25.967 1.00 89.44 87 TRP A O 1
ATOM 673 N N . SER A 1 88 ? -17.661 -12.098 25.831 1.00 89.50 88 SER A N 1
ATOM 674 C CA . SER A 1 88 ? -17.336 -10.682 25.656 1.00 89.50 88 SER A CA 1
ATOM 675 C C . SER A 1 88 ? -16.203 -10.462 24.632 1.00 89.50 88 SER A C 1
ATOM 677 O O . SER A 1 88 ? -16.159 -11.117 23.589 1.00 89.50 88 SER A O 1
ATOM 679 N N . VAL A 1 89 ? -15.273 -9.539 24.895 1.00 89.19 89 VAL A N 1
ATOM 680 C CA . VAL A 1 89 ? -14.182 -9.185 23.965 1.00 89.19 89 VAL A CA 1
ATOM 681 C C . VAL A 1 89 ? -13.202 -10.345 23.767 1.00 89.19 89 VAL A C 1
ATOM 683 O O . VAL A 1 89 ? -12.667 -10.525 22.673 1.00 89.19 89 VAL A O 1
ATOM 686 N N . THR A 1 90 ? -12.989 -11.170 24.796 1.00 92.31 90 THR A N 1
ATOM 687 C CA . THR A 1 90 ? -12.090 -12.331 24.704 1.00 92.31 90 THR A CA 1
ATOM 688 C C . THR A 1 90 ? -12.601 -13.344 23.676 1.00 92.31 90 THR A C 1
ATOM 690 O O . THR A 1 90 ? -11.812 -13.844 22.875 1.00 92.31 90 THR A O 1
ATOM 693 N N . GLY A 1 91 ? -13.919 -13.569 23.624 1.00 93.69 91 GLY A N 1
ATOM 694 C CA . GLY A 1 91 ? -14.565 -14.398 22.606 1.00 93.69 91 GLY A CA 1
ATOM 695 C C . GLY A 1 91 ? -14.328 -13.885 21.184 1.00 93.69 91 GLY A C 1
ATOM 696 O O . GLY A 1 91 ? -13.949 -14.652 20.302 1.00 93.69 91 GLY A O 1
ATOM 697 N N . VAL A 1 92 ? -14.448 -12.572 20.966 1.00 93.62 92 VAL A N 1
ATOM 698 C CA . VAL A 1 92 ? -14.189 -11.959 19.650 1.00 93.62 92 VAL A CA 1
ATOM 699 C C . VAL A 1 92 ? -12.741 -12.179 19.205 1.00 93.62 92 VAL A C 1
ATOM 701 O O . VAL A 1 92 ? -12.508 -12.587 18.069 1.00 93.62 92 VAL A O 1
ATOM 704 N N . ILE A 1 93 ? -11.757 -11.957 20.084 1.00 93.56 93 ILE A N 1
ATOM 705 C CA . ILE A 1 93 ? -10.341 -12.178 19.738 1.00 93.56 93 ILE A CA 1
ATOM 706 C C . ILE A 1 93 ? -10.070 -13.663 19.472 1.00 93.56 93 ILE A C 1
ATOM 708 O O . ILE A 1 93 ? -9.363 -13.988 18.520 1.00 93.56 93 ILE A O 1
ATOM 712 N N . ALA A 1 94 ? -10.663 -14.569 20.253 1.00 94.44 94 ALA A N 1
ATOM 713 C CA . ALA A 1 94 ? -10.540 -16.005 20.023 1.00 94.44 94 ALA A CA 1
ATOM 714 C C . ALA A 1 94 ? -11.103 -16.421 18.651 1.00 94.44 94 ALA A C 1
ATOM 716 O O . ALA A 1 94 ? -10.443 -17.171 17.934 1.00 94.44 94 ALA A O 1
ATOM 717 N N . ALA A 1 95 ? -12.259 -15.883 18.241 1.00 96.44 95 ALA A N 1
ATOM 718 C CA . ALA A 1 95 ? -12.822 -16.111 16.908 1.00 96.44 95 ALA A CA 1
ATOM 719 C C . ALA A 1 95 ? -11.900 -15.604 15.790 1.00 96.44 95 ALA A C 1
ATOM 721 O O . ALA A 1 95 ? -11.695 -16.298 14.793 1.00 96.44 95 ALA A O 1
ATOM 722 N N . VAL A 1 96 ? -11.300 -14.420 15.965 1.00 94.81 96 VAL A N 1
ATOM 723 C CA . VAL A 1 96 ? -10.308 -13.880 15.022 1.00 94.81 96 VAL A CA 1
ATOM 724 C C . VAL A 1 96 ? -9.107 -14.823 14.923 1.00 94.81 96 VAL A C 1
ATOM 726 O O . VAL A 1 96 ? -8.745 -15.232 13.823 1.00 94.81 96 VAL A O 1
ATOM 729 N N . THR A 1 97 ? -8.523 -15.242 16.045 1.00 95.12 97 THR A N 1
ATOM 730 C CA . THR A 1 97 ? -7.379 -16.168 16.050 1.00 95.12 97 THR A CA 1
ATOM 731 C C . THR A 1 97 ? -7.728 -17.522 15.420 1.00 95.12 97 THR A C 1
ATOM 733 O O . THR A 1 97 ? -6.954 -18.041 14.615 1.00 95.12 97 THR A O 1
ATOM 736 N N . ALA A 1 98 ? -8.909 -18.075 15.711 1.00 95.19 98 ALA A N 1
ATOM 737 C CA . ALA A 1 98 ? -9.385 -19.319 15.108 1.00 95.19 98 ALA A CA 1
ATOM 738 C C . ALA A 1 98 ? -9.576 -19.187 13.588 1.00 95.19 98 ALA A C 1
ATOM 740 O O . ALA A 1 98 ? -9.185 -20.084 12.837 1.00 95.19 98 ALA A O 1
ATOM 741 N N . SER A 1 99 ? -10.102 -18.048 13.121 1.00 96.94 99 SER A N 1
ATOM 742 C CA . SER A 1 99 ? -10.280 -17.780 11.690 1.00 96.94 99 SER A CA 1
ATOM 743 C C . SER A 1 99 ? -8.959 -17.806 10.917 1.00 96.94 99 SER A C 1
ATOM 745 O O . SER A 1 99 ? -8.919 -18.341 9.811 1.00 96.94 99 SER A O 1
ATOM 747 N N . LEU A 1 100 ? -7.856 -17.345 11.525 1.00 95.94 100 LEU A N 1
ATOM 748 C CA . LEU A 1 100 ? -6.517 -17.431 10.934 1.00 95.94 100 LEU A CA 1
ATOM 749 C C . LEU A 1 100 ? -6.044 -18.880 10.794 1.00 95.94 100 LEU A C 1
ATOM 751 O O . LEU A 1 100 ? -5.425 -19.229 9.789 1.00 95.94 100 LEU A O 1
ATOM 755 N N . GLY A 1 101 ? -6.358 -19.733 11.772 1.00 95.00 101 GLY A N 1
ATOM 756 C CA . GLY A 1 101 ? -6.086 -21.169 11.707 1.00 95.00 101 GLY A CA 1
ATOM 757 C C . GLY A 1 101 ? -6.849 -21.845 10.567 1.00 95.00 101 GLY A C 1
ATOM 758 O O . GLY A 1 101 ? -6.248 -22.547 9.755 1.00 95.00 101 GLY A O 1
ATOM 759 N N . VAL A 1 102 ? -8.152 -21.574 10.442 1.00 95.75 102 VAL A N 1
ATOM 760 C CA . VAL A 1 102 ? -8.977 -22.104 9.341 1.00 95.75 102 VAL A CA 1
ATOM 761 C C . VAL A 1 102 ? -8.481 -21.594 7.986 1.00 95.75 102 VAL A C 1
ATOM 763 O O . VAL A 1 102 ? -8.263 -22.387 7.070 1.00 95.75 102 VAL A O 1
ATOM 766 N N . ALA A 1 103 ? -8.216 -20.291 7.866 1.00 95.75 103 ALA A N 1
ATOM 767 C CA . ALA A 1 103 ? -7.674 -19.693 6.650 1.00 95.75 103 ALA A CA 1
ATOM 768 C C . ALA A 1 103 ? -6.320 -20.309 6.279 1.00 95.75 103 ALA A C 1
ATOM 770 O O . ALA A 1 103 ? -6.069 -20.604 5.110 1.00 95.75 103 ALA A O 1
ATOM 771 N N . TYR A 1 104 ? -5.458 -20.571 7.262 1.00 94.31 104 TYR A N 1
ATOM 772 C CA . TYR A 1 104 ? -4.196 -21.259 7.034 1.00 94.31 104 TYR A CA 1
ATOM 773 C C . TYR A 1 104 ? -4.418 -22.652 6.447 1.00 94.31 104 TYR A C 1
ATOM 775 O O . TYR A 1 104 ? -3.822 -22.976 5.418 1.00 94.31 104 TYR A O 1
ATOM 783 N N . LEU A 1 105 ? -5.300 -23.447 7.055 1.00 92.94 105 LEU A N 1
ATOM 784 C CA . LEU A 1 105 ? -5.637 -24.800 6.609 1.00 92.94 105 LEU A CA 1
ATOM 785 C C . LEU A 1 105 ? -6.342 -24.840 5.248 1.00 92.94 105 LEU A C 1
ATOM 787 O O . LEU A 1 105 ? -6.346 -25.882 4.613 1.00 92.94 105 LEU A O 1
ATOM 791 N N . MET A 1 106 ? -6.911 -23.741 4.763 1.00 91.88 106 MET A N 1
ATOM 792 C CA . MET A 1 106 ? -7.532 -23.694 3.434 1.00 91.88 106 MET A CA 1
ATOM 793 C C . MET A 1 106 ? -6.627 -23.111 2.343 1.00 91.88 106 MET A C 1
ATOM 795 O O . MET A 1 106 ? -6.945 -23.223 1.161 1.00 91.88 106 MET A O 1
ATOM 799 N N . ALA A 1 107 ? -5.495 -22.501 2.700 1.00 89.44 107 ALA A N 1
ATOM 800 C CA . ALA A 1 107 ? -4.615 -21.821 1.752 1.00 89.44 107 ALA A CA 1
ATOM 801 C C . ALA A 1 107 ? -3.709 -22.804 0.975 1.00 89.44 107 ALA A C 1
ATOM 803 O O . ALA A 1 107 ? -2.496 -22.859 1.193 1.00 89.44 107 ALA A O 1
ATOM 804 N N . TYR A 1 108 ? -4.297 -23.581 0.060 1.00 85.25 108 TYR A N 1
ATOM 805 C CA . TYR A 1 108 ? -3.588 -24.506 -0.832 1.00 85.25 108 TYR A CA 1
ATOM 806 C C . TYR A 1 108 ? -3.880 -24.203 -2.312 1.00 85.25 108 TYR A C 1
ATOM 808 O O . TYR A 1 108 ? -5.035 -23.935 -2.646 1.00 85.25 108 TYR A O 1
ATOM 816 N N . PRO A 1 109 ? -2.877 -24.294 -3.212 1.00 80.62 109 PRO A N 1
ATOM 817 C CA . PRO A 1 109 ? -3.091 -24.048 -4.636 1.00 80.62 109 PRO A CA 1
ATOM 818 C C . PRO A 1 109 ? -4.011 -25.098 -5.267 1.00 80.62 109 PRO A C 1
ATOM 820 O O . PRO A 1 109 ? -4.004 -26.274 -4.851 1.00 80.62 109 PRO A O 1
ATOM 823 N N . GLN A 1 110 ? -4.754 -24.684 -6.303 1.00 80.06 110 GLN A N 1
ATOM 824 C CA . GLN A 1 110 ? -5.485 -25.603 -7.182 1.00 80.06 110 GLN A CA 1
ATOM 825 C C . GLN A 1 110 ? -4.570 -26.713 -7.703 1.00 80.06 110 GLN A C 1
ATOM 827 O O . GLN A 1 110 ? -3.388 -26.484 -7.952 1.00 80.06 110 GLN A O 1
ATOM 832 N N . LYS A 1 111 ? -5.121 -27.928 -7.844 1.00 75.62 111 LYS A N 1
ATOM 833 C CA . LYS A 1 111 ? -4.357 -29.124 -8.236 1.00 75.62 111 LYS A CA 1
ATOM 834 C C . LYS A 1 111 ? -3.591 -28.897 -9.544 1.00 75.62 111 LYS A C 1
ATOM 836 O O . LYS A 1 111 ? -2.420 -29.253 -9.602 1.00 75.62 111 LYS A O 1
ATOM 841 N N . ASP A 1 112 ? -4.217 -28.213 -10.495 1.00 71.25 112 ASP A N 1
ATOM 842 C CA . ASP A 1 112 ? -3.689 -27.972 -11.843 1.00 71.25 112 ASP A CA 1
ATOM 843 C C . ASP A 1 112 ? -2.532 -26.962 -11.872 1.00 71.25 112 ASP A C 1
ATOM 845 O O . ASP A 1 112 ? -1.730 -26.955 -12.799 1.00 71.25 112 ASP A O 1
ATOM 849 N N . LEU A 1 113 ? -2.403 -26.135 -10.830 1.00 70.44 113 LEU A N 1
ATOM 850 C CA . LEU A 1 113 ? -1.333 -25.144 -10.706 1.00 70.44 113 LEU A CA 1
ATOM 851 C C . LEU A 1 113 ? -0.155 -25.658 -9.861 1.00 70.44 113 LEU A C 1
ATOM 853 O O . LEU A 1 113 ? 0.843 -24.959 -9.698 1.00 70.44 113 LEU A O 1
ATOM 857 N N . ARG A 1 114 ? -0.229 -26.870 -9.293 1.00 70.38 114 ARG A N 1
ATOM 858 C CA . ARG A 1 114 ? 0.835 -27.414 -8.432 1.00 70.38 114 ARG A CA 1
ATOM 859 C C . ARG A 1 114 ? 2.059 -27.798 -9.260 1.00 70.38 114 ARG A C 1
ATOM 861 O O . ARG A 1 114 ? 2.157 -28.910 -9.763 1.00 70.38 114 ARG A O 1
ATOM 868 N N . VAL A 1 115 ? 3.028 -26.893 -9.341 1.00 65.56 115 VAL A N 1
ATOM 869 C CA . VAL A 1 115 ? 4.335 -27.163 -9.953 1.00 65.56 115 VAL A CA 1
ATOM 870 C C . VAL A 1 115 ? 5.328 -27.639 -8.890 1.00 65.56 115 VAL A C 1
ATOM 872 O O . VAL A 1 115 ? 5.343 -27.135 -7.764 1.00 65.56 115 VAL A O 1
ATOM 875 N N . ALA A 1 116 ? 6.178 -28.605 -9.246 1.00 63.69 116 ALA A N 1
ATOM 876 C CA . ALA A 1 116 ? 7.276 -29.046 -8.393 1.00 63.69 116 ALA A CA 1
ATOM 877 C C . ALA A 1 116 ? 8.241 -27.882 -8.100 1.00 63.69 116 ALA A C 1
ATOM 879 O O . ALA A 1 116 ? 8.697 -27.180 -9.005 1.00 63.69 116 ALA A O 1
ATOM 880 N N . THR A 1 117 ? 8.561 -27.673 -6.822 1.00 60.94 117 THR A N 1
ATOM 881 C CA . THR A 1 117 ? 9.515 -26.646 -6.383 1.00 60.94 117 THR A CA 1
ATOM 882 C C . THR A 1 117 ? 10.892 -26.879 -6.999 1.00 60.94 117 THR A C 1
ATOM 884 O O . THR A 1 117 ? 11.522 -27.897 -6.720 1.00 60.94 117 THR A O 1
ATOM 887 N N . LYS A 1 118 ? 11.385 -25.912 -7.785 1.00 58.12 118 LYS A N 1
ATOM 888 C CA . LYS A 1 118 ? 12.786 -25.868 -8.225 1.00 58.12 118 LYS A CA 1
ATOM 889 C C . LYS A 1 118 ? 13.656 -25.275 -7.100 1.00 58.12 118 LYS A C 1
ATOM 891 O O . LYS A 1 118 ? 13.291 -24.215 -6.591 1.00 58.12 118 LYS A O 1
ATOM 896 N N . PRO A 1 119 ? 14.777 -25.908 -6.705 1.00 54.00 119 PRO A N 1
ATOM 897 C CA . PRO A 1 119 ? 15.582 -25.457 -5.562 1.00 54.00 119 PRO A CA 1
ATOM 898 C C . PRO A 1 119 ? 16.312 -24.108 -5.734 1.00 54.00 119 PRO A C 1
ATOM 900 O O . PRO A 1 119 ? 16.677 -23.506 -4.730 1.00 54.00 119 PRO A O 1
ATOM 903 N N . ASP A 1 120 ? 16.486 -23.604 -6.961 1.00 54.34 120 ASP A N 1
ATOM 904 C CA . ASP A 1 120 ? 17.589 -22.675 -7.285 1.00 54.34 120 ASP A CA 1
ATOM 905 C C . ASP A 1 120 ? 17.200 -21.248 -7.708 1.00 54.34 120 ASP A C 1
ATOM 907 O O . ASP A 1 120 ? 17.938 -20.585 -8.435 1.00 54.34 120 ASP A O 1
ATOM 911 N N . LEU A 1 121 ? 16.062 -20.715 -7.260 1.00 58.53 121 LEU A N 1
ATOM 912 C CA . LEU A 1 121 ? 15.791 -19.280 -7.429 1.00 58.53 121 LEU A CA 1
ATOM 913 C C . LEU A 1 121 ? 16.179 -18.526 -6.149 1.00 58.53 121 LEU A C 1
ATOM 915 O O . LEU A 1 121 ? 15.418 -18.565 -5.176 1.00 58.53 121 LEU A O 1
ATOM 919 N N . PRO A 1 122 ? 17.346 -17.848 -6.105 1.00 60.88 122 PRO A N 1
ATOM 920 C CA . PRO A 1 122 ? 17.726 -17.061 -4.943 1.00 60.88 122 PRO A CA 1
ATOM 921 C C . PRO A 1 122 ? 16.727 -15.914 -4.762 1.00 60.88 122 PRO A C 1
ATOM 923 O O . PRO A 1 122 ? 16.592 -15.038 -5.615 1.00 60.88 122 PRO A O 1
ATOM 926 N N . ALA A 1 123 ? 16.012 -15.921 -3.636 1.00 63.56 123 ALA A N 1
ATOM 927 C CA . ALA A 1 123 ? 15.153 -14.811 -3.254 1.00 63.56 123 ALA A CA 1
ATOM 928 C C . ALA A 1 123 ? 16.027 -13.580 -2.967 1.00 63.56 123 ALA A C 1
ATOM 930 O O . ALA A 1 123 ? 16.910 -13.626 -2.108 1.00 63.56 123 ALA A O 1
ATOM 931 N N . SER A 1 124 ? 15.786 -12.476 -3.676 1.00 72.75 124 SER A N 1
ATOM 932 C CA . SER A 1 124 ? 16.515 -11.230 -3.446 1.00 72.75 124 SER A CA 1
ATOM 933 C C . SER A 1 124 ? 16.169 -10.667 -2.067 1.00 72.75 124 SER A C 1
ATOM 935 O O . SER A 1 124 ? 15.048 -10.214 -1.826 1.00 72.75 124 SER A O 1
ATOM 937 N N . PHE A 1 125 ? 17.146 -10.663 -1.155 1.00 77.19 125 PHE A N 1
ATOM 938 C CA . PHE A 1 125 ? 17.001 -10.051 0.169 1.00 77.19 125 PHE A CA 1
ATOM 939 C C . PHE A 1 125 ? 16.573 -8.581 0.068 1.00 77.19 125 PHE A C 1
ATOM 941 O O . PHE A 1 125 ? 15.744 -8.123 0.850 1.00 77.19 125 PHE A O 1
ATOM 948 N N . TRP A 1 126 ? 17.090 -7.855 -0.929 1.00 75.94 126 TRP A N 1
ATOM 949 C CA . TRP A 1 126 ? 16.763 -6.445 -1.128 1.00 75.94 126 TRP A CA 1
ATOM 950 C C . TRP A 1 126 ? 15.298 -6.244 -1.534 1.00 75.94 126 TRP A C 1
ATOM 952 O O . TRP A 1 126 ? 14.627 -5.361 -1.009 1.00 75.94 126 TRP A O 1
ATOM 962 N N . GLU A 1 127 ? 14.754 -7.094 -2.405 1.00 75.38 127 GLU A N 1
ATOM 963 C CA . GLU A 1 127 ? 13.337 -6.997 -2.782 1.00 75.38 127 GLU A CA 1
ATOM 964 C C . GLU A 1 127 ? 12.428 -7.294 -1.576 1.00 75.38 127 GLU A C 1
ATOM 966 O O . GLU A 1 127 ? 11.461 -6.570 -1.333 1.00 75.38 127 GLU A O 1
ATOM 971 N N . GLY A 1 128 ? 12.797 -8.284 -0.753 1.00 78.56 128 GLY A N 1
ATOM 972 C CA . GLY A 1 128 ? 12.105 -8.585 0.503 1.00 78.56 128 GLY A CA 1
ATOM 973 C C . GLY A 1 128 ? 12.173 -7.444 1.523 1.00 78.56 128 GLY A C 1
ATOM 974 O O . GLY A 1 128 ? 11.154 -7.091 2.115 1.00 78.56 128 GLY A O 1
ATOM 975 N N . MET A 1 129 ? 13.345 -6.827 1.700 1.00 82.69 129 MET A N 1
ATOM 976 C CA . MET A 1 129 ? 13.536 -5.686 2.601 1.00 82.69 129 MET A CA 1
ATOM 977 C C . MET A 1 129 ? 12.721 -4.471 2.147 1.00 82.69 129 MET A C 1
ATOM 979 O O . MET A 1 129 ? 12.041 -3.847 2.957 1.00 82.69 129 MET A O 1
ATOM 983 N N . GLN A 1 130 ? 12.735 -4.150 0.852 1.00 80.75 130 GLN A N 1
ATOM 984 C CA . GLN A 1 130 ? 11.970 -3.027 0.312 1.00 80.75 130 GLN A CA 1
ATOM 985 C C . GLN A 1 130 ? 10.459 -3.229 0.498 1.00 80.75 130 GLN A C 1
ATOM 987 O O . GLN A 1 130 ? 9.763 -2.294 0.902 1.00 80.75 130 GLN A O 1
ATOM 992 N N . ALA A 1 131 ? 9.955 -4.443 0.251 1.00 80.88 131 ALA A N 1
ATOM 993 C CA . ALA A 1 131 ? 8.560 -4.786 0.508 1.00 80.88 131 ALA A CA 1
ATOM 994 C C . ALA A 1 131 ? 8.223 -4.697 2.006 1.00 80.88 131 ALA A C 1
ATOM 996 O O . ALA A 1 131 ? 7.210 -4.103 2.370 1.00 80.88 131 ALA A O 1
ATOM 997 N N . ALA A 1 132 ? 9.087 -5.220 2.882 1.00 86.19 132 ALA A N 1
ATOM 998 C CA . ALA A 1 132 ? 8.896 -5.152 4.329 1.00 86.19 132 ALA A CA 1
ATOM 999 C C . ALA A 1 132 ? 8.822 -3.701 4.826 1.00 86.19 132 ALA A C 1
ATOM 1001 O O . ALA A 1 132 ? 7.882 -3.348 5.532 1.00 86.19 132 ALA A O 1
ATOM 1002 N N . VAL A 1 133 ? 9.756 -2.841 4.408 1.00 89.62 133 VAL A N 1
ATOM 1003 C CA . VAL A 1 133 ? 9.775 -1.412 4.764 1.00 89.62 133 VAL A CA 1
ATOM 1004 C C . VAL A 1 133 ? 8.496 -0.705 4.298 1.00 89.62 133 VAL A C 1
ATOM 1006 O O . VAL A 1 133 ? 7.888 0.037 5.070 1.00 89.62 133 VAL A O 1
ATOM 1009 N N . PHE A 1 134 ? 8.047 -0.975 3.069 1.00 87.56 134 PHE A N 1
ATOM 1010 C CA . PHE A 1 134 ? 6.799 -0.428 2.534 1.00 87.56 134 PHE A CA 1
ATOM 1011 C C . PHE A 1 134 ? 5.581 -0.846 3.375 1.00 87.56 134 PHE A C 1
ATOM 1013 O O . PHE A 1 134 ? 4.817 0.009 3.828 1.00 87.56 134 PHE A O 1
ATOM 1020 N N . PHE A 1 135 ? 5.419 -2.146 3.642 1.00 87.88 135 PHE A N 1
ATOM 1021 C CA . PHE A 1 135 ? 4.279 -2.652 4.410 1.00 87.88 135 PHE A CA 1
ATOM 1022 C C . PHE A 1 135 ? 4.318 -2.233 5.883 1.00 87.88 135 PHE A C 1
ATOM 1024 O O . PHE A 1 135 ? 3.269 -1.930 6.444 1.00 87.88 135 PHE A O 1
ATOM 1031 N N . VAL A 1 136 ? 5.494 -2.137 6.509 1.00 92.25 136 VAL A N 1
ATOM 1032 C CA . VAL A 1 136 ? 5.623 -1.598 7.874 1.00 92.25 136 VAL A CA 1
ATOM 1033 C C . VAL A 1 136 ? 5.152 -0.146 7.916 1.00 92.25 136 VAL A C 1
ATOM 1035 O O . VAL A 1 136 ? 4.298 0.190 8.736 1.00 92.25 136 VAL A O 1
ATOM 1038 N N . GLY A 1 137 ? 5.623 0.697 6.989 1.00 92.62 137 GLY A N 1
ATOM 1039 C CA . GLY A 1 137 ? 5.152 2.079 6.888 1.00 92.62 137 GLY A CA 1
ATOM 1040 C C . GLY A 1 137 ? 3.639 2.163 6.651 1.00 92.62 137 GLY A C 1
ATOM 1041 O O . GLY A 1 137 ? 2.968 3.001 7.245 1.00 92.62 137 GLY A O 1
ATOM 1042 N N . GLN A 1 138 ? 3.080 1.254 5.841 1.00 91.56 138 GLN A N 1
ATOM 1043 C CA . GLN A 1 138 ? 1.635 1.164 5.587 1.00 91.56 138 GLN A CA 1
ATOM 1044 C C . GLN A 1 138 ? 0.841 0.823 6.847 1.00 91.56 138 GLN A C 1
ATOM 1046 O O . GLN A 1 138 ? -0.166 1.464 7.141 1.00 91.56 138 GLN A O 1
ATOM 1051 N N . VAL A 1 139 ? 1.286 -0.191 7.592 1.00 91.44 139 VAL A N 1
ATOM 1052 C CA . VAL A 1 139 ? 0.626 -0.638 8.822 1.00 91.44 139 VAL A CA 1
ATOM 1053 C C . VAL A 1 139 ? 0.632 0.474 9.862 1.00 91.44 139 VAL A C 1
ATOM 1055 O O . VAL A 1 139 ? -0.408 0.702 10.481 1.00 91.44 139 VAL A O 1
ATOM 1058 N N . ILE A 1 140 ? 1.756 1.184 10.014 1.00 93.62 140 ILE A N 1
ATOM 1059 C CA . ILE A 1 140 ? 1.868 2.325 10.928 1.00 93.62 140 ILE A CA 1
ATOM 1060 C C . ILE A 1 140 ? 0.903 3.433 10.498 1.00 93.62 140 ILE A C 1
ATOM 1062 O O . ILE A 1 140 ? 0.045 3.800 11.291 1.00 93.62 140 ILE A O 1
ATOM 1066 N N . ILE A 1 141 ? 0.964 3.910 9.247 1.00 92.44 141 ILE A N 1
ATOM 1067 C CA . ILE A 1 141 ? 0.081 4.986 8.751 1.00 92.44 141 ILE A CA 1
ATOM 1068 C C . ILE A 1 141 ? -1.400 4.652 8.960 1.00 92.44 141 ILE A C 1
ATOM 1070 O O . ILE A 1 141 ? -2.174 5.519 9.358 1.00 92.44 141 ILE A O 1
ATOM 1074 N N . ASN A 1 142 ? -1.790 3.402 8.705 1.00 90.69 142 ASN A N 1
ATOM 1075 C CA . ASN A 1 142 ? -3.190 2.999 8.756 1.00 90.69 142 ASN A CA 1
ATOM 1076 C C . ASN A 1 142 ? -3.717 2.726 10.168 1.00 90.69 142 ASN A C 1
ATOM 1078 O O . ASN A 1 142 ? -4.934 2.727 10.328 1.00 90.69 142 ASN A O 1
ATOM 1082 N N . ASN A 1 143 ? -2.863 2.405 11.151 1.00 91.12 143 ASN A N 1
ATOM 1083 C CA . ASN A 1 143 ? -3.317 1.902 12.458 1.00 91.12 143 ASN A CA 1
ATOM 1084 C C . ASN A 1 143 ? -2.755 2.629 13.679 1.00 91.12 143 ASN A C 1
ATOM 1086 O O . ASN A 1 143 ? -3.257 2.402 14.783 1.00 91.12 143 ASN A O 1
ATOM 1090 N N . VAL A 1 144 ? -1.707 3.444 13.531 1.00 91.94 144 VAL A N 1
ATOM 1091 C CA . VAL A 1 144 ? -1.075 4.090 14.689 1.00 91.94 144 VAL A CA 1
ATOM 1092 C C . VAL A 1 144 ? -1.994 5.108 15.352 1.00 91.94 144 VAL A C 1
ATOM 1094 O O . VAL A 1 144 ? -1.973 5.257 16.569 1.00 91.94 144 VAL A O 1
ATOM 1097 N N . ASP A 1 145 ? -2.847 5.745 14.560 1.00 92.62 145 ASP A N 1
ATOM 1098 C CA . ASP A 1 145 ? -3.888 6.667 14.988 1.00 92.62 145 ASP A CA 1
ATOM 1099 C C . ASP A 1 145 ? -4.812 6.046 16.048 1.00 92.62 145 ASP A C 1
ATOM 1101 O O . ASP A 1 145 ? -4.971 6.610 17.128 1.00 92.62 145 ASP A O 1
ATOM 1105 N N . ILE A 1 146 ? -5.334 4.838 15.812 1.00 91.12 146 ILE A N 1
ATOM 1106 C CA . ILE A 1 146 ? -6.201 4.128 16.763 1.00 91.12 146 ILE A CA 1
ATOM 1107 C C . ILE A 1 146 ? -5.456 3.819 18.066 1.00 91.12 146 ILE A C 1
ATOM 1109 O O . ILE A 1 146 ? -6.020 3.959 19.154 1.00 91.12 146 ILE A O 1
ATOM 1113 N N . VAL A 1 147 ? -4.190 3.402 17.971 1.00 90.12 147 VAL A N 1
ATOM 1114 C CA . VAL A 1 147 ? -3.371 3.065 19.146 1.00 90.12 147 VAL A CA 1
ATOM 1115 C C . VAL A 1 147 ? -3.106 4.310 19.995 1.00 90.12 147 VAL A C 1
ATOM 1117 O O . VAL A 1 147 ? -3.290 4.271 21.212 1.00 90.12 147 VAL A O 1
ATOM 1120 N N . LEU A 1 148 ? -2.728 5.422 19.360 1.00 90.56 148 LEU A N 1
ATOM 1121 C CA . LEU A 1 148 ? -2.463 6.688 20.042 1.00 90.56 148 LEU A CA 1
ATOM 1122 C C . LEU A 1 148 ? -3.744 7.289 20.628 1.00 90.56 148 LEU A C 1
ATOM 1124 O O . LEU A 1 148 ? -3.740 7.726 21.777 1.00 90.56 148 LEU A O 1
ATOM 1128 N N . VAL A 1 149 ? -4.864 7.239 19.901 1.00 92.25 149 VAL A N 1
ATOM 1129 C CA . VAL A 1 149 ? -6.153 7.717 20.417 1.00 92.25 149 VAL A CA 1
ATOM 1130 C C . VAL A 1 149 ? -6.578 6.917 21.648 1.00 92.25 149 VAL A C 1
ATOM 1132 O O . VAL A 1 149 ? -7.004 7.504 22.639 1.00 92.25 149 VAL A O 1
ATOM 1135 N N . LYS A 1 150 ? -6.396 5.591 21.649 1.00 88.00 150 LYS A N 1
ATOM 1136 C CA . LYS A 1 150 ? -6.694 4.759 22.824 1.00 88.00 150 LYS A CA 1
ATOM 1137 C C . LYS A 1 150 ? -5.828 5.105 24.041 1.00 88.00 150 LYS A C 1
ATOM 1139 O O . LYS A 1 150 ? -6.273 4.911 25.172 1.00 88.00 150 LYS A O 1
ATOM 1144 N N . HIS A 1 151 ? -4.604 5.577 23.821 1.00 87.19 151 HIS A N 1
ATOM 1145 C CA . HIS A 1 151 ? -3.694 5.963 24.893 1.00 87.19 151 HIS A CA 1
ATOM 1146 C C . HIS A 1 151 ? -4.047 7.334 25.495 1.00 87.19 151 HIS A C 1
ATOM 1148 O O . HIS A 1 151 ? -4.090 7.464 26.722 1.00 87.19 151 HIS A O 1
ATOM 1154 N N . PHE A 1 152 ? -4.316 8.331 24.642 1.00 88.38 152 PHE A N 1
ATOM 1155 C CA . PHE A 1 152 ? -4.522 9.724 25.057 1.00 88.38 152 PHE A CA 1
ATOM 1156 C C . PHE A 1 152 ? -5.966 10.066 25.446 1.00 88.38 152 PHE A C 1
ATOM 1158 O O . PHE A 1 152 ? -6.166 10.907 26.319 1.00 88.38 152 PHE A O 1
ATOM 1165 N N . PHE A 1 153 ? -6.967 9.432 24.829 1.00 90.25 153 PHE A N 1
ATOM 1166 C CA . PHE A 1 153 ? -8.378 9.785 25.011 1.00 90.25 153 PHE A CA 1
ATOM 1167 C C . PHE A 1 153 ? -9.121 8.814 25.933 1.00 90.25 153 PHE A C 1
ATOM 1169 O O . PHE A 1 153 ? -8.664 7.707 26.239 1.00 90.25 153 PHE A O 1
ATOM 1176 N N . SER A 1 154 ? -10.307 9.234 26.377 1.00 90.12 154 SER A N 1
ATOM 1177 C CA . SER A 1 154 ? -11.192 8.395 27.183 1.00 90.12 154 SER A CA 1
ATOM 1178 C C . SER A 1 154 ? -11.657 7.150 26.411 1.00 90.12 154 SER A C 1
ATOM 1180 O O . SER A 1 154 ? -11.663 7.107 25.179 1.00 90.12 154 SER A O 1
ATOM 1182 N N . ALA A 1 155 ? -12.093 6.107 27.127 1.00 86.19 155 ALA A N 1
ATOM 1183 C CA . ALA A 1 155 ? -12.561 4.873 26.489 1.00 86.19 155 ALA A CA 1
ATOM 1184 C C . ALA A 1 155 ? -13.762 5.099 25.548 1.00 86.19 155 ALA A C 1
ATOM 1186 O O . ALA A 1 155 ? -13.847 4.432 24.517 1.00 86.19 155 ALA A O 1
ATOM 1187 N N . GLY A 1 156 ? -14.648 6.050 25.876 1.00 85.75 156 GLY A N 1
ATOM 1188 C CA . GLY A 1 156 ? -15.793 6.417 25.039 1.00 85.75 156 GLY A CA 1
ATOM 1189 C C . GLY A 1 156 ? -15.376 7.094 23.733 1.00 85.75 156 GLY A C 1
ATOM 1190 O O . GLY A 1 156 ? -15.809 6.681 22.659 1.00 85.75 156 GLY A O 1
ATOM 1191 N N . GLU A 1 157 ? -14.472 8.073 23.800 1.00 88.94 157 GLU A N 1
ATOM 1192 C CA . GLU A 1 157 ? -13.944 8.758 22.611 1.00 88.94 157 GLU A CA 1
ATOM 1193 C C . GLU A 1 157 ? -13.125 7.821 21.724 1.00 88.94 157 GLU A C 1
ATOM 1195 O O . GLU A 1 157 ? -13.267 7.853 20.504 1.00 88.94 157 GLU A O 1
ATOM 1200 N N . ALA A 1 158 ? -12.314 6.942 22.320 1.00 88.75 158 ALA A N 1
ATOM 1201 C CA . ALA A 1 158 ? -11.557 5.945 21.573 1.00 88.75 158 ALA A CA 1
ATOM 1202 C C . ALA A 1 158 ? -12.476 4.928 20.874 1.00 88.75 158 ALA A C 1
ATOM 1204 O O . ALA A 1 158 ? -12.199 4.530 19.744 1.00 88.75 158 ALA A O 1
ATOM 1205 N N . GLY A 1 159 ? -13.585 4.536 21.514 1.00 88.44 159 GLY A N 1
ATOM 1206 C CA . GLY A 1 159 ? -14.606 3.678 20.908 1.00 88.44 159 GLY A CA 1
ATOM 1207 C C . GLY A 1 159 ? -15.312 4.354 19.730 1.00 88.44 159 GLY A C 1
ATOM 1208 O O . GLY A 1 159 ? -15.456 3.756 18.663 1.00 88.44 159 GLY A O 1
ATOM 1209 N N . LEU A 1 160 ? -15.680 5.626 19.891 1.00 89.31 160 LEU A N 1
ATOM 1210 C CA . LEU A 1 160 ? -16.248 6.441 18.820 1.00 89.31 160 LEU A CA 1
ATOM 1211 C C . LEU A 1 160 ? -15.273 6.597 17.645 1.00 89.31 160 LEU A C 1
ATOM 1213 O O . LEU A 1 160 ? -15.650 6.394 16.491 1.00 89.31 160 LEU A O 1
ATOM 1217 N N . TYR A 1 161 ? -14.015 6.924 17.938 1.00 92.00 161 TYR A N 1
ATOM 1218 C CA . TYR A 1 161 ? -12.968 7.054 16.932 1.00 92.00 161 TYR A CA 1
ATOM 1219 C C . TYR A 1 161 ? -12.728 5.738 16.194 1.00 92.00 161 TYR A C 1
ATOM 1221 O O . TYR A 1 161 ? -12.603 5.740 14.975 1.00 92.00 161 TYR A O 1
ATOM 1229 N N . ALA A 1 162 ? -12.728 4.603 16.899 1.00 90.25 162 ALA A N 1
ATOM 1230 C CA . ALA A 1 162 ? -12.592 3.288 16.281 1.00 90.25 162 ALA A CA 1
ATOM 1231 C C . ALA A 1 162 ? -13.737 2.987 15.298 1.00 90.25 162 ALA A C 1
ATOM 1233 O O . ALA A 1 162 ? -13.482 2.424 14.234 1.00 90.25 162 ALA A O 1
ATOM 1234 N N . ALA A 1 163 ? -14.973 3.396 15.604 1.00 89.56 163 ALA A N 1
ATOM 1235 C CA . ALA A 1 163 ? -16.100 3.264 14.679 1.00 89.56 163 ALA A CA 1
ATOM 1236 C C . ALA A 1 163 ? -15.946 4.174 13.448 1.00 89.56 163 ALA A C 1
ATOM 1238 O O . ALA A 1 163 ? -16.124 3.717 12.319 1.00 89.56 163 ALA A O 1
ATOM 1239 N N . VAL A 1 164 ? -15.549 5.435 13.649 1.00 91.50 164 VAL A N 1
ATOM 1240 C CA . VAL A 1 164 ? -15.245 6.375 12.555 1.00 91.50 164 VAL A CA 1
ATOM 1241 C C . VAL A 1 164 ? -14.135 5.828 11.652 1.00 91.50 164 VAL A C 1
ATOM 1243 O O . VAL A 1 164 ? -14.284 5.799 10.429 1.00 91.50 164 VAL A O 1
ATOM 1246 N N . ALA A 1 165 ? -13.053 5.333 12.251 1.00 91.94 165 ALA A N 1
ATOM 1247 C CA . ALA A 1 165 ? -11.924 4.750 11.545 1.00 91.94 165 ALA A CA 1
ATOM 1248 C C . ALA A 1 165 ? -12.318 3.482 10.775 1.00 91.94 165 ALA A C 1
ATOM 1250 O O . ALA A 1 165 ? -11.904 3.302 9.631 1.00 91.94 165 ALA A O 1
ATOM 1251 N N . LEU A 1 166 ? -13.151 2.618 11.367 1.00 90.31 166 LEU A N 1
ATOM 1252 C CA . LEU A 1 166 ? -13.665 1.414 10.713 1.00 90.31 166 LEU A CA 1
ATOM 1253 C C . LEU A 1 166 ? -14.428 1.758 9.429 1.00 90.31 166 LEU A C 1
ATOM 1255 O O . LEU A 1 166 ? -14.162 1.160 8.389 1.00 90.31 166 LEU A O 1
ATOM 1259 N N . VAL A 1 167 ? -15.336 2.736 9.493 1.00 90.31 167 VAL A N 1
ATOM 1260 C CA . VAL A 1 167 ? -16.121 3.178 8.332 1.00 90.31 167 VAL A CA 1
ATOM 1261 C C . VAL A 1 167 ? -15.222 3.826 7.282 1.00 90.31 167 VAL A C 1
ATOM 1263 O O . VAL A 1 167 ? -15.307 3.481 6.106 1.00 90.31 167 VAL A O 1
ATOM 1266 N N . GLY A 1 168 ? -14.325 4.731 7.680 1.00 89.25 168 GLY A N 1
ATOM 1267 C CA . GLY A 1 168 ? -13.443 5.405 6.728 1.00 89.25 168 GLY A CA 1
ATOM 1268 C C . GLY A 1 168 ? -12.470 4.451 6.024 1.00 89.25 168 GLY A C 1
ATOM 1269 O O . GLY A 1 168 ? -12.228 4.591 4.827 1.00 89.25 168 GLY A O 1
ATOM 1270 N N . ARG A 1 169 ? -11.990 3.402 6.707 1.00 89.88 169 ARG A N 1
ATOM 1271 C CA . ARG A 1 169 ? -11.130 2.365 6.104 1.00 89.88 169 ARG A CA 1
ATOM 1272 C C . ARG A 1 169 ? -11.800 1.583 4.977 1.00 89.88 169 ARG A C 1
ATOM 1274 O O . ARG A 1 169 ? -11.082 1.001 4.165 1.00 89.88 169 ARG A O 1
ATOM 1281 N N . VAL A 1 170 ? -13.130 1.591 4.871 1.00 91.56 170 VAL A N 1
ATOM 1282 C CA . VAL A 1 170 ? -13.833 0.954 3.748 1.00 91.56 170 VAL A CA 1
ATOM 1283 C C . VAL A 1 170 ? -13.402 1.570 2.412 1.00 91.56 170 VAL A C 1
ATOM 1285 O O . VAL A 1 170 ? -13.184 0.825 1.460 1.00 91.56 170 VAL A O 1
ATOM 1288 N N . VAL A 1 171 ? -13.158 2.889 2.349 1.00 92.00 171 VAL A N 1
ATOM 1289 C CA . VAL A 1 171 ? -12.619 3.561 1.144 1.00 92.00 171 VAL A CA 1
ATOM 1290 C C . VAL A 1 171 ? -11.303 2.928 0.711 1.00 92.00 171 VAL A C 1
ATOM 1292 O O . VAL A 1 171 ? -11.116 2.582 -0.458 1.00 92.00 171 VAL A O 1
ATOM 1295 N N . TYR A 1 172 ? -10.397 2.746 1.672 1.00 90.25 172 TYR A N 1
ATOM 1296 C CA . TYR A 1 172 ? -9.092 2.148 1.430 1.00 90.25 172 TYR A CA 1
ATOM 1297 C C . TYR A 1 172 ? -9.216 0.681 0.996 1.00 90.25 172 TYR A C 1
ATOM 1299 O O . TYR A 1 172 ? -8.558 0.265 0.045 1.00 90.25 172 TYR A O 1
ATOM 1307 N N . MET A 1 173 ? -10.095 -0.100 1.634 1.00 88.88 173 MET A N 1
ATOM 1308 C CA . MET A 1 173 ? -10.327 -1.506 1.275 1.00 88.88 173 MET A CA 1
ATOM 1309 C C . MET A 1 173 ? -10.894 -1.664 -0.143 1.00 88.88 173 MET A C 1
ATOM 1311 O O . MET A 1 173 ? -10.439 -2.532 -0.889 1.00 88.88 173 MET A O 1
ATOM 1315 N N . LEU A 1 174 ? -11.842 -0.809 -0.542 1.00 90.06 174 LEU A N 1
ATOM 1316 C CA . LEU A 1 174 ? -12.371 -0.785 -1.909 1.00 90.06 174 LEU A CA 1
ATOM 1317 C C . LEU A 1 174 ? -11.272 -0.420 -2.914 1.00 90.06 174 LEU A C 1
ATOM 1319 O O . LEU A 1 174 ? -11.087 -1.107 -3.918 1.00 90.06 174 LEU A O 1
ATOM 1323 N N . SER A 1 175 ? -10.480 0.605 -2.595 1.00 91.00 175 SER A N 1
ATOM 1324 C CA . SER A 1 175 ? -9.370 1.064 -3.436 1.00 91.00 175 SER A CA 1
ATOM 1325 C C . SER A 1 175 ? -8.268 0.008 -3.585 1.00 91.00 175 SER A C 1
ATOM 1327 O O . SER A 1 175 ? -7.687 -0.136 -4.661 1.00 91.00 175 SER A O 1
ATOM 1329 N N . TRP A 1 176 ? -8.008 -0.787 -2.541 1.00 86.19 176 TRP A N 1
ATOM 1330 C CA . TRP A 1 176 ? -6.993 -1.844 -2.553 1.00 86.19 176 TRP A CA 1
ATOM 1331 C C . TRP A 1 176 ? -7.255 -2.923 -3.611 1.00 86.19 176 TRP A C 1
ATOM 1333 O O . TRP A 1 176 ? -6.311 -3.461 -4.192 1.00 86.19 176 TRP A O 1
ATOM 1343 N N . SER A 1 177 ? -8.519 -3.212 -3.924 1.00 82.69 177 SER A N 1
ATOM 1344 C CA . SER A 1 177 ? -8.876 -4.166 -4.987 1.00 82.69 177 SER A CA 1
ATOM 1345 C C . SER A 1 177 ? -8.406 -3.683 -6.369 1.00 82.69 177 SER A C 1
ATOM 1347 O O . SER A 1 177 ? -7.922 -4.468 -7.186 1.00 82.69 177 SER A O 1
ATOM 1349 N N . VAL A 1 178 ? -8.460 -2.369 -6.608 1.00 86.75 178 VAL A N 1
ATOM 1350 C CA . VAL A 1 178 ? -7.961 -1.748 -7.846 1.00 86.75 178 VAL A CA 1
ATOM 1351 C C . VAL A 1 178 ? -6.428 -1.678 -7.838 1.00 86.75 178 VAL A C 1
ATOM 1353 O O . VAL A 1 178 ? -5.774 -2.048 -8.808 1.00 86.75 178 VAL A O 1
ATOM 1356 N N . VAL A 1 179 ? -5.819 -1.278 -6.717 1.00 85.88 179 VAL A N 1
ATOM 1357 C CA . VAL A 1 179 ? -4.350 -1.190 -6.585 1.00 85.88 179 VAL A CA 1
ATOM 1358 C C . VAL A 1 179 ? -3.674 -2.555 -6.758 1.00 85.88 179 VAL A C 1
ATOM 1360 O O . VAL A 1 179 ? -2.664 -2.672 -7.455 1.00 85.88 179 VAL A O 1
ATOM 1363 N N . SER A 1 180 ? -4.213 -3.597 -6.122 1.00 77.44 180 SER A N 1
ATOM 1364 C CA . SER A 1 180 ? -3.626 -4.943 -6.145 1.00 77.44 180 SER A CA 1
ATOM 1365 C C . SER A 1 180 ? -3.683 -5.595 -7.528 1.00 77.44 180 SER A C 1
ATOM 1367 O O . SER A 1 180 ? -2.774 -6.350 -7.873 1.00 77.44 180 SER A O 1
ATOM 1369 N N . SER A 1 181 ? -4.692 -5.264 -8.338 1.00 78.12 181 SER A N 1
ATOM 1370 C CA . SER A 1 181 ? -4.795 -5.704 -9.734 1.00 78.12 181 SER A CA 1
ATOM 1371 C C . SER A 1 181 ? -3.912 -4.885 -10.683 1.00 78.12 181 SER A C 1
ATOM 1373 O O . SER A 1 181 ? -3.362 -5.446 -11.629 1.00 78.12 181 SER A O 1
ATOM 1375 N N . MET A 1 182 ? -3.689 -3.596 -10.404 1.00 84.00 182 MET A N 1
ATOM 1376 C CA . MET A 1 182 ? -2.787 -2.744 -11.190 1.00 84.00 182 MET A CA 1
ATOM 1377 C C . MET A 1 182 ? -1.335 -3.246 -11.169 1.00 84.00 182 MET A C 1
ATOM 1379 O O . MET A 1 182 ? -0.684 -3.258 -12.210 1.00 84.00 182 MET A O 1
ATOM 1383 N N . PHE A 1 183 ? -0.820 -3.663 -10.006 1.00 74.81 183 PHE A N 1
ATOM 1384 C CA . PHE A 1 183 ? 0.600 -4.009 -9.830 1.00 74.81 183 PHE A CA 1
ATOM 1385 C C . PHE A 1 183 ? 1.149 -5.060 -10.822 1.00 74.81 183 PHE A C 1
ATOM 1387 O O . PHE A 1 183 ? 2.176 -4.788 -11.448 1.00 74.81 183 PHE A O 1
ATOM 1394 N N . PRO A 1 184 ? 0.525 -6.244 -11.009 1.00 69.19 184 PRO A N 1
ATOM 1395 C CA . PRO A 1 184 ? 1.015 -7.224 -11.980 1.00 69.19 184 PRO A CA 1
ATOM 1396 C C . PRO A 1 184 ? 0.898 -6.728 -13.429 1.00 69.19 184 PRO A C 1
ATOM 1398 O O . PRO A 1 184 ? 1.804 -6.960 -14.228 1.00 69.19 184 PRO A O 1
ATOM 1401 N N . VAL A 1 185 ? -0.172 -5.996 -13.760 1.00 72.12 185 VAL A N 1
ATOM 1402 C CA . VAL A 1 185 ? -0.406 -5.463 -15.112 1.00 72.12 185 VAL A CA 1
ATOM 1403 C C . VAL A 1 185 ? 0.632 -4.396 -15.467 1.00 72.12 185 VAL A C 1
ATOM 1405 O O . VAL A 1 185 ? 1.214 -4.435 -16.550 1.00 72.12 185 VAL A O 1
ATOM 1408 N N . SER A 1 186 ? 0.936 -3.478 -14.545 1.00 71.06 186 SER A N 1
ATOM 1409 C CA . SER A 1 186 ? 1.942 -2.433 -14.765 1.00 71.06 186 SER A CA 1
ATOM 1410 C C . SER A 1 186 ? 3.368 -2.990 -14.804 1.00 71.06 186 SER A C 1
ATOM 1412 O O . SER A 1 186 ? 4.208 -2.478 -15.541 1.00 71.06 186 SER A O 1
ATOM 1414 N N . ALA A 1 187 ? 3.648 -4.057 -14.048 1.00 66.12 187 ALA A N 1
ATOM 1415 C CA . ALA A 1 187 ? 4.925 -4.761 -14.112 1.00 66.12 187 ALA A CA 1
ATOM 1416 C C . ALA A 1 187 ? 5.123 -5.506 -15.448 1.00 66.12 187 ALA A C 1
ATOM 1418 O O . ALA A 1 187 ? 6.254 -5.568 -15.937 1.00 66.12 187 ALA A O 1
ATOM 1419 N N . GLY A 1 188 ? 4.044 -6.045 -16.032 1.00 60.94 188 GLY A N 1
ATOM 1420 C CA . GLY A 1 188 ? 4.044 -6.721 -17.334 1.00 60.94 188 GLY A CA 1
ATOM 1421 C C . GLY A 1 188 ? 4.124 -5.766 -18.530 1.00 60.94 188 GLY A C 1
ATOM 1422 O O . GLY A 1 188 ? 4.839 -6.051 -19.484 1.00 60.94 188 GLY A O 1
ATOM 1423 N N . ALA A 1 189 ? 3.489 -4.592 -18.455 1.00 60.88 189 ALA A N 1
ATOM 1424 C CA . ALA A 1 189 ? 3.499 -3.564 -19.506 1.00 60.88 189 ALA A CA 1
ATOM 1425 C C . ALA A 1 189 ? 4.818 -2.761 -19.600 1.00 60.88 189 ALA A C 1
ATOM 1427 O O . ALA A 1 189 ? 4.856 -1.680 -20.182 1.00 60.88 189 ALA A O 1
ATOM 1428 N N . ARG A 1 190 ? 5.917 -3.264 -19.022 1.00 56.75 190 ARG A N 1
ATOM 1429 C CA . ARG A 1 190 ? 7.215 -2.569 -18.935 1.00 56.75 190 ARG A CA 1
ATOM 1430 C C . ARG A 1 190 ? 7.817 -2.164 -20.280 1.00 56.75 190 ARG A C 1
ATOM 1432 O O . ARG A 1 190 ? 8.609 -1.229 -20.305 1.00 56.75 190 ARG A O 1
ATOM 1439 N N . SER A 1 191 ? 7.482 -2.874 -21.353 1.00 50.25 191 SER A N 1
ATOM 1440 C CA . SER A 1 191 ? 7.962 -2.607 -22.711 1.00 50.25 191 SER A CA 1
ATOM 1441 C C . SER A 1 191 ? 7.181 -1.506 -23.437 1.00 50.25 191 SER A C 1
ATOM 1443 O O . SER A 1 191 ? 7.645 -1.034 -24.467 1.00 50.25 191 SER A O 1
ATOM 1445 N N . ASP A 1 192 ? 6.027 -1.077 -22.910 1.00 57.59 192 ASP A N 1
ATOM 1446 C CA . ASP A 1 192 ? 5.174 -0.048 -23.508 1.00 57.59 192 ASP A CA 1
ATOM 1447 C C . ASP A 1 192 ? 4.922 1.098 -22.511 1.00 57.59 192 ASP 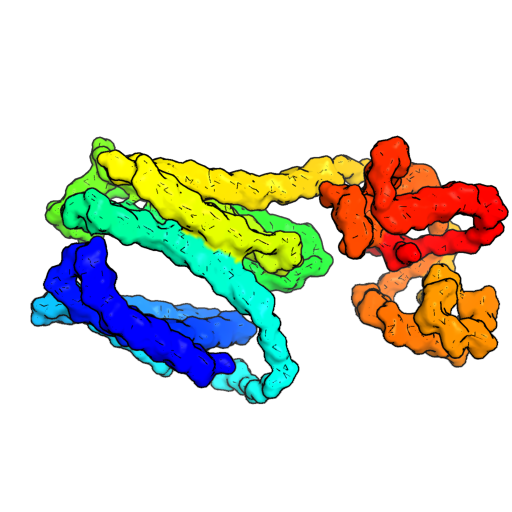A C 1
ATOM 1449 O O . ASP A 1 192 ? 4.074 1.024 -21.614 1.00 57.59 192 ASP A O 1
ATOM 1453 N N . GLU A 1 193 ? 5.662 2.200 -22.674 1.00 59.97 193 GLU A N 1
ATOM 1454 C CA . GLU A 1 193 ? 5.505 3.390 -21.832 1.00 59.97 193 GLU A CA 1
ATOM 1455 C C . GLU A 1 193 ? 4.099 4.008 -21.912 1.00 59.97 193 GLU A C 1
ATOM 1457 O O . GLU A 1 193 ? 3.653 4.630 -20.940 1.00 59.97 193 GLU A O 1
ATOM 1462 N N . ARG A 1 194 ? 3.384 3.853 -23.039 1.00 60.12 194 ARG A N 1
ATOM 1463 C CA . ARG A 1 194 ? 2.007 4.351 -23.190 1.00 60.12 194 ARG A CA 1
ATOM 1464 C C . ARG A 1 194 ? 1.030 3.449 -22.443 1.00 60.12 194 ARG A C 1
ATOM 1466 O O . ARG A 1 194 ? 0.207 3.965 -21.682 1.00 60.12 194 ARG A O 1
ATOM 1473 N N . GLY A 1 195 ? 1.173 2.131 -22.584 1.00 64.81 195 GLY A N 1
ATOM 1474 C CA . GLY A 1 195 ? 0.375 1.135 -21.868 1.00 64.81 195 GLY A CA 1
ATOM 1475 C C . GLY A 1 195 ? 0.490 1.270 -20.347 1.00 64.81 195 GLY A C 1
ATOM 1476 O O . GLY A 1 195 ? -0.522 1.387 -19.652 1.00 64.81 195 GLY A O 1
ATOM 1477 N N . GLY A 1 196 ? 1.714 1.374 -19.818 1.00 70.50 196 GLY A N 1
ATOM 1478 C CA . GLY A 1 196 ? 1.941 1.559 -18.379 1.00 70.50 196 GLY A CA 1
ATOM 1479 C C . GLY A 1 196 ? 1.302 2.837 -17.817 1.00 70.50 196 GLY A C 1
ATOM 1480 O O . GLY A 1 196 ? 0.690 2.814 -16.746 1.00 70.50 196 GLY A O 1
ATOM 1481 N N . ARG A 1 197 ? 1.373 3.953 -18.556 1.00 74.00 197 ARG A N 1
ATOM 1482 C CA . ARG A 1 197 ? 0.746 5.226 -18.152 1.00 74.00 197 ARG A CA 1
ATOM 1483 C C . ARG A 1 197 ? -0.777 5.163 -18.194 1.00 74.00 197 ARG A C 1
ATOM 1485 O O . ARG A 1 197 ? -1.419 5.673 -17.281 1.00 74.00 197 ARG A O 1
ATOM 1492 N N . MET A 1 198 ? -1.355 4.525 -19.209 1.00 79.12 198 MET A N 1
ATOM 1493 C CA . MET A 1 198 ? -2.806 4.352 -19.310 1.00 79.12 198 MET A CA 1
ATOM 1494 C C . MET A 1 198 ? -3.356 3.536 -18.133 1.00 79.12 198 MET A C 1
ATOM 1496 O O . MET A 1 198 ? -4.370 3.913 -17.541 1.00 79.12 198 MET A O 1
ATOM 1500 N N . VAL A 1 199 ? -2.647 2.475 -17.735 1.00 84.75 199 VAL A N 1
ATOM 1501 C CA . VAL A 1 199 ? -2.979 1.665 -16.552 1.00 84.75 199 VAL A CA 1
ATOM 1502 C C . VAL A 1 199 ? -2.936 2.508 -15.272 1.00 84.75 199 VAL A C 1
ATOM 1504 O O . VAL A 1 199 ? -3.870 2.445 -14.467 1.00 84.75 199 VAL A O 1
ATOM 1507 N N . LEU A 1 200 ? -1.906 3.349 -15.104 1.00 87.69 200 LEU A N 1
ATOM 1508 C CA . LEU A 1 200 ? -1.803 4.270 -13.968 1.00 87.69 200 LEU A CA 1
ATOM 1509 C C . LEU A 1 200 ? -2.970 5.261 -13.925 1.00 87.69 200 LEU A C 1
ATOM 1511 O O . LEU A 1 200 ? -3.619 5.397 -12.890 1.00 87.69 200 LEU A O 1
ATOM 1515 N N . THR A 1 201 ? -3.238 5.963 -15.030 1.00 87.81 201 THR A N 1
ATOM 1516 C CA . THR A 1 201 ? -4.285 6.993 -15.080 1.00 87.81 201 THR A CA 1
ATOM 1517 C C . THR A 1 201 ? -5.663 6.389 -14.839 1.00 87.81 201 THR A C 1
ATOM 1519 O O . THR A 1 201 ? -6.428 6.934 -14.048 1.00 87.81 201 THR A O 1
ATOM 1522 N N . THR A 1 202 ? -5.954 5.234 -15.440 1.00 88.88 202 THR A N 1
ATOM 1523 C CA . THR A 1 202 ? -7.223 4.522 -15.232 1.00 88.88 202 THR A CA 1
ATOM 1524 C C . THR A 1 202 ? -7.388 4.126 -13.767 1.00 88.88 202 THR A C 1
ATOM 1526 O O . THR A 1 202 ? -8.412 4.420 -13.157 1.00 88.88 202 THR A O 1
ATOM 1529 N N . THR A 1 203 ? -6.351 3.538 -13.163 1.00 91.12 203 THR A N 1
ATOM 1530 C CA . THR A 1 203 ? -6.372 3.139 -11.748 1.00 91.12 203 THR A CA 1
ATOM 1531 C C . THR A 1 203 ? -6.546 4.343 -10.821 1.00 91.12 203 THR A C 1
ATOM 1533 O O . THR A 1 203 ? -7.355 4.301 -9.896 1.00 91.12 203 THR A O 1
ATOM 1536 N N . PHE A 1 204 ? -5.832 5.440 -11.083 1.00 94.25 204 PHE A N 1
ATOM 1537 C CA . PHE A 1 204 ? -5.931 6.667 -10.296 1.00 94.25 204 PHE A CA 1
ATOM 1538 C C . PHE A 1 204 ? -7.337 7.279 -10.370 1.00 94.25 204 PHE A C 1
ATOM 1540 O O . PHE A 1 204 ? -7.905 7.628 -9.337 1.00 94.25 204 PHE A O 1
ATOM 1547 N N . LEU A 1 205 ? -7.924 7.364 -11.569 1.00 95.44 205 LEU A N 1
ATOM 1548 C CA . LEU A 1 205 ? -9.280 7.887 -11.766 1.00 95.44 205 LEU A CA 1
ATOM 1549 C C . LEU A 1 205 ? -10.345 6.998 -11.116 1.00 95.44 205 LEU A C 1
ATOM 1551 O O . LEU A 1 205 ? -11.281 7.523 -10.519 1.00 95.44 205 LEU A O 1
ATOM 1555 N N . LEU A 1 206 ? -10.193 5.672 -11.171 1.00 94.81 206 LEU A N 1
ATOM 1556 C CA . LEU A 1 206 ? -11.095 4.743 -10.487 1.00 94.81 206 LEU A CA 1
ATOM 1557 C C . LEU A 1 206 ? -11.042 4.914 -8.966 1.00 94.81 206 LEU A C 1
ATOM 1559 O O . LEU A 1 206 ? -12.086 4.985 -8.323 1.00 94.81 206 LEU A O 1
ATOM 1563 N N . VAL A 1 207 ? -9.848 5.029 -8.379 1.00 95.81 207 VAL A N 1
ATOM 1564 C CA . VAL A 1 207 ? -9.696 5.258 -6.931 1.00 95.81 207 VAL A CA 1
ATOM 1565 C C . VAL A 1 207 ? -10.236 6.631 -6.523 1.00 95.81 207 VAL A C 1
ATOM 1567 O O . VAL A 1 207 ? -10.881 6.753 -5.478 1.00 95.81 207 VAL A O 1
ATOM 1570 N N . LEU A 1 208 ? -10.035 7.655 -7.356 1.00 96.88 208 LEU A N 1
ATOM 1571 C CA . LEU A 1 208 ? -10.626 8.975 -7.148 1.00 96.88 208 LEU A CA 1
ATOM 1572 C C . LEU A 1 208 ? -12.158 8.896 -7.165 1.00 96.88 208 LEU A C 1
ATOM 1574 O O . LEU A 1 208 ? -12.797 9.388 -6.241 1.00 96.88 208 LEU A O 1
ATOM 1578 N N . LEU A 1 209 ? -12.737 8.209 -8.154 1.00 97.00 209 LEU A N 1
ATOM 1579 C CA . LEU A 1 209 ? -14.180 7.996 -8.263 1.00 97.00 209 LEU A CA 1
ATOM 1580 C C . LEU A 1 209 ? -14.739 7.255 -7.041 1.00 97.00 209 LEU A C 1
ATOM 1582 O O . LEU A 1 209 ? -15.716 7.713 -6.456 1.00 97.00 209 LEU A O 1
ATOM 1586 N N . ILE A 1 210 ? -14.104 6.155 -6.617 1.00 95.75 210 ILE A N 1
ATOM 1587 C CA . ILE A 1 210 ? -14.487 5.404 -5.409 1.00 95.75 210 ILE A CA 1
ATOM 1588 C C . ILE A 1 210 ? -14.485 6.328 -4.189 1.00 95.75 210 ILE A C 1
ATOM 1590 O O . ILE A 1 210 ? -15.447 6.344 -3.424 1.00 95.75 210 ILE A O 1
ATOM 1594 N N . THR A 1 211 ? -13.427 7.124 -4.025 1.00 95.88 211 THR A N 1
ATOM 1595 C CA . THR A 1 211 ? -13.285 8.053 -2.898 1.00 95.88 211 THR A CA 1
ATOM 1596 C C . THR A 1 211 ? -14.389 9.110 -2.909 1.00 95.88 211 THR A C 1
ATOM 1598 O O . THR A 1 211 ? -15.045 9.323 -1.890 1.00 95.88 211 THR A O 1
ATOM 1601 N N . THR A 1 212 ? -14.639 9.748 -4.055 1.00 96.25 212 THR A N 1
ATOM 1602 C CA . THR A 1 212 ? -15.668 10.786 -4.193 1.00 96.25 212 THR A CA 1
ATOM 1603 C C . THR A 1 212 ? -17.072 10.228 -3.974 1.00 96.25 212 THR A C 1
ATOM 1605 O O . THR A 1 212 ? -17.841 10.813 -3.214 1.00 96.25 212 THR A O 1
ATOM 1608 N N . LEU A 1 213 ? -17.404 9.082 -4.579 1.00 96.38 213 LEU A N 1
ATOM 1609 C CA . LEU A 1 213 ? -18.708 8.438 -4.401 1.00 96.38 213 LEU A CA 1
ATOM 1610 C C . LEU A 1 213 ? -18.931 7.998 -2.955 1.00 96.38 213 LEU A C 1
ATOM 1612 O O . LEU A 1 213 ? -20.023 8.181 -2.424 1.00 96.38 213 LEU A O 1
ATOM 1616 N N . PHE A 1 214 ? -17.904 7.460 -2.295 1.00 94.75 214 PHE A N 1
ATOM 1617 C CA . PHE A 1 214 ? -18.019 7.051 -0.900 1.00 94.75 214 PHE A CA 1
ATOM 1618 C C . PHE A 1 214 ? -18.202 8.252 0.031 1.00 94.75 214 PHE A C 1
ATOM 1620 O O . PHE A 1 214 ? -19.082 8.225 0.886 1.00 94.75 214 PHE A O 1
ATOM 1627 N N . LEU A 1 215 ? -17.436 9.334 -0.157 1.00 94.06 215 LEU A N 1
ATOM 1628 C CA . LEU A 1 215 ? -17.617 10.579 0.599 1.00 94.06 215 LEU A CA 1
ATOM 1629 C C . LEU A 1 215 ? -19.019 11.165 0.405 1.00 94.06 215 LEU A C 1
ATOM 1631 O O . LEU A 1 215 ? -19.655 11.572 1.376 1.00 94.06 215 LEU A O 1
ATOM 1635 N N . PHE A 1 216 ? -19.521 11.162 -0.829 1.00 93.38 216 PHE A N 1
ATOM 1636 C CA . PHE A 1 216 ? -20.876 11.612 -1.130 1.00 93.38 216 PHE A CA 1
ATOM 1637 C C . PHE A 1 216 ? -21.940 10.716 -0.477 1.00 93.38 216 PHE A C 1
ATOM 1639 O O . PHE A 1 216 ? -22.878 11.217 0.140 1.00 93.38 216 PHE A O 1
ATOM 1646 N N . GLY A 1 217 ? -21.759 9.394 -0.527 1.00 92.38 217 GLY A N 1
ATOM 1647 C CA . GLY A 1 217 ? -22.635 8.428 0.133 1.00 92.38 217 GLY A CA 1
ATOM 1648 C C . GLY A 1 217 ? -22.660 8.587 1.654 1.00 92.38 217 GLY A C 1
ATOM 1649 O O . GLY A 1 217 ? -23.731 8.562 2.255 1.00 92.38 217 GLY A O 1
ATOM 1650 N N . LEU A 1 218 ? -21.504 8.825 2.283 1.00 90.88 218 LEU A N 1
ATOM 1651 C CA . LEU A 1 218 ? -21.418 9.129 3.713 1.00 90.88 218 LEU A CA 1
ATOM 1652 C C . LEU A 1 218 ? -22.121 10.437 4.073 1.00 90.88 218 LEU A C 1
ATOM 1654 O O . LEU A 1 218 ? -22.763 10.518 5.117 1.00 90.88 218 LEU A O 1
ATOM 1658 N N . TRP A 1 219 ? -22.008 11.453 3.218 1.00 89.88 219 TRP A N 1
ATOM 1659 C CA . TRP A 1 219 ? -22.668 12.738 3.423 1.00 89.88 219 TRP A CA 1
ATOM 1660 C C . TRP A 1 219 ? -24.200 12.624 3.345 1.00 89.88 219 TRP A C 1
ATOM 1662 O O . TRP A 1 219 ? -24.899 13.256 4.136 1.00 89.88 219 TRP A O 1
ATOM 1672 N N . LEU A 1 220 ? -24.723 11.772 2.456 1.00 90.19 220 LEU A N 1
ATOM 1673 C CA . LEU A 1 220 ? -26.160 11.488 2.326 1.00 90.19 220 LEU A CA 1
ATOM 1674 C C . LEU A 1 220 ? -26.703 10.480 3.353 1.00 90.19 220 LEU A C 1
ATOM 1676 O O . LEU A 1 220 ? -27.919 10.322 3.470 1.00 90.19 220 LEU A O 1
ATOM 1680 N N . ALA A 1 221 ? -25.836 9.774 4.082 1.00 88.56 221 ALA A N 1
ATOM 1681 C CA . ALA A 1 221 ? -26.238 8.671 4.946 1.00 88.56 221 ALA A CA 1
ATOM 1682 C C . ALA A 1 221 ? -27.155 9.133 6.104 1.00 88.56 221 ALA A C 1
ATOM 1684 O O . ALA A 1 221 ? -26.737 9.935 6.952 1.00 88.56 221 ALA A O 1
ATOM 1685 N N . PRO A 1 222 ? -28.389 8.600 6.215 1.00 87.94 222 PRO A N 1
ATOM 1686 C CA . PRO A 1 222 ? -29.310 8.985 7.276 1.00 87.94 222 PRO A CA 1
ATOM 1687 C C . PRO A 1 222 ? -28.892 8.400 8.630 1.00 87.94 222 PRO A C 1
ATOM 1689 O O . PRO A 1 222 ? -28.298 7.326 8.718 1.00 87.94 222 PRO A O 1
ATOM 1692 N N . ASN A 1 223 ? -29.307 9.048 9.723 1.00 84.75 223 ASN A N 1
ATOM 1693 C CA . ASN A 1 223 ? -29.042 8.565 11.087 1.00 84.75 223 ASN A CA 1
ATOM 1694 C C . ASN A 1 223 ? -29.585 7.157 11.374 1.00 84.75 223 ASN A C 1
ATOM 1696 O O . ASN A 1 223 ? -29.038 6.454 12.221 1.00 84.75 223 ASN A O 1
ATOM 1700 N N . ALA A 1 224 ? -30.632 6.732 10.663 1.00 86.75 224 ALA A N 1
ATOM 1701 C CA . ALA A 1 224 ? -31.174 5.381 10.765 1.00 86.75 224 ALA A CA 1
ATOM 1702 C C . ALA A 1 224 ? -30.142 4.306 10.378 1.00 86.75 224 ALA A C 1
ATOM 1704 O O . ALA A 1 224 ? -30.053 3.288 11.061 1.00 86.75 224 ALA A O 1
ATOM 1705 N N . LEU A 1 225 ? -29.316 4.561 9.354 1.00 87.75 225 LEU A N 1
ATOM 1706 C CA . LEU A 1 225 ? -28.259 3.640 8.930 1.00 87.75 225 LEU A CA 1
ATOM 1707 C C . LEU A 1 225 ? -27.247 3.416 10.058 1.00 87.75 225 LEU A C 1
ATOM 1709 O O . LEU A 1 225 ? -26.899 2.283 10.371 1.00 87.75 225 LEU A O 1
ATOM 1713 N N . TRP A 1 226 ? -26.814 4.493 10.713 1.00 86.12 226 TRP A N 1
ATOM 1714 C CA . TRP A 1 226 ? -25.830 4.414 11.792 1.00 86.12 226 TRP A CA 1
ATOM 1715 C C . TRP A 1 226 ? -26.386 3.738 13.041 1.00 86.12 226 TRP A C 1
ATOM 1717 O O . TRP A 1 226 ? -25.694 2.925 13.644 1.00 86.12 226 TRP A O 1
ATOM 1727 N N . LYS A 1 227 ? -27.652 3.999 13.388 1.00 85.81 227 LYS A N 1
ATOM 1728 C CA . LYS A 1 227 ? -28.335 3.288 14.479 1.00 85.81 227 LYS A CA 1
ATOM 1729 C C . LYS A 1 227 ? -28.470 1.792 14.197 1.00 85.81 227 LYS A C 1
ATOM 1731 O O . LYS A 1 227 ? -28.345 0.999 15.123 1.00 85.81 227 LYS A O 1
ATOM 1736 N N . PHE A 1 228 ? -28.706 1.412 12.942 1.00 87.50 228 PHE A N 1
ATOM 1737 C CA . PHE A 1 228 ? -28.765 0.010 12.530 1.00 87.50 228 PHE A CA 1
ATOM 1738 C C . PHE A 1 228 ? -27.387 -0.666 12.582 1.00 87.50 228 PHE A C 1
ATOM 1740 O O . PHE A 1 228 ? -27.265 -1.758 13.126 1.00 87.50 228 PHE A O 1
ATOM 1747 N N . LEU A 1 229 ? -26.342 -0.011 12.062 1.00 85.44 229 LEU A N 1
ATOM 1748 C CA . LEU A 1 229 ? -24.995 -0.588 11.972 1.00 85.44 229 LEU A CA 1
ATOM 1749 C C . LEU A 1 229 ? -24.231 -0.605 13.305 1.00 85.44 229 LEU A C 1
ATOM 1751 O O . LEU A 1 229 ? -23.506 -1.557 13.576 1.00 85.44 229 LEU A O 1
ATOM 1755 N N . LEU A 1 230 ? -24.346 0.456 14.110 1.00 83.50 230 LEU A N 1
ATOM 1756 C CA . LEU A 1 230 ? -23.560 0.651 15.339 1.00 83.50 230 LEU A CA 1
ATOM 1757 C C . LEU A 1 230 ? -24.388 0.493 16.622 1.00 83.50 230 LEU A C 1
ATOM 1759 O O . LEU A 1 230 ? -23.828 0.450 17.717 1.00 83.50 230 LEU A O 1
ATOM 1763 N N . GLY A 1 231 ? -25.712 0.395 16.497 1.00 83.19 231 GLY A N 1
ATOM 1764 C CA . GLY A 1 231 ? -26.643 0.302 17.617 1.00 83.19 231 GLY A CA 1
ATOM 1765 C C . GLY A 1 231 ? -27.137 1.661 18.126 1.00 83.19 231 GLY A C 1
ATOM 1766 O O . GLY A 1 231 ? -26.567 2.718 17.858 1.00 83.19 231 GLY A O 1
ATOM 1767 N N . ALA A 1 232 ? -28.222 1.631 18.905 1.00 78.25 232 ALA A N 1
ATOM 1768 C CA . ALA A 1 232 ? -28.884 2.833 19.426 1.00 78.25 232 ALA A CA 1
ATOM 1769 C C . ALA A 1 232 ? -28.067 3.598 20.486 1.00 78.25 232 ALA A C 1
ATOM 1771 O O . ALA A 1 232 ? -28.338 4.771 20.725 1.00 78.25 232 ALA A O 1
ATOM 1772 N N . GLY A 1 233 ? -27.076 2.948 21.108 1.00 75.06 233 GLY A N 1
ATOM 1773 C CA . GLY A 1 233 ? -26.176 3.570 22.084 1.00 75.06 233 GLY A CA 1
ATOM 1774 C C . GLY A 1 233 ? -25.072 4.432 21.463 1.00 75.06 233 GLY A C 1
ATOM 1775 O O . GLY A 1 233 ? -24.349 5.102 22.196 1.00 75.06 233 GLY A O 1
ATOM 1776 N N . PHE A 1 234 ? -24.924 4.421 20.133 1.00 78.44 234 PHE A N 1
ATOM 1777 C CA . PHE A 1 234 ? -23.930 5.238 19.445 1.00 78.44 234 PHE A CA 1
ATOM 1778 C C . PHE A 1 234 ? -24.455 6.656 19.170 1.00 78.44 234 PHE A C 1
ATOM 1780 O O . PHE A 1 234 ? -25.615 6.811 18.769 1.00 78.44 234 PHE A O 1
ATOM 1787 N N . PRO A 1 235 ? -23.616 7.702 19.321 1.00 77.94 235 PRO A N 1
ATOM 1788 C CA . PRO A 1 235 ? -23.997 9.048 18.921 1.00 77.94 235 PRO A CA 1
ATOM 1789 C C . PRO A 1 235 ? -24.377 9.081 17.433 1.00 77.94 235 PRO A C 1
ATOM 1791 O O . PRO A 1 235 ? -23.751 8.384 16.628 1.00 77.94 235 PRO A O 1
ATOM 1794 N N . PRO A 1 236 ? -25.366 9.897 17.031 1.00 72.00 236 PRO A N 1
ATOM 1795 C CA . PRO A 1 236 ? -25.736 10.023 15.627 1.00 72.00 236 PRO A CA 1
ATOM 1796 C C . PRO A 1 236 ? -24.539 10.515 14.797 1.00 72.00 236 PRO A C 1
ATOM 1798 O O . PRO A 1 236 ? -24.027 11.615 15.013 1.00 72.00 236 PRO A O 1
ATOM 1801 N N . LEU A 1 237 ? -24.093 9.683 13.850 1.00 71.56 237 LEU A N 1
ATOM 1802 C CA . LEU A 1 237 ? -22.993 9.980 12.923 1.00 71.56 237 LEU A CA 1
ATOM 1803 C C . LEU A 1 237 ? -23.464 10.648 11.619 1.00 71.56 237 LEU A C 1
ATOM 1805 O O . LEU A 1 237 ? -22.629 11.103 10.842 1.00 71.56 237 LEU A O 1
ATOM 1809 N N . GLY A 1 238 ? -24.772 10.711 11.360 1.00 65.44 238 GLY A N 1
ATOM 1810 C CA . GLY A 1 238 ? -25.364 11.315 10.162 1.00 65.44 238 GLY A CA 1
ATOM 1811 C C . GLY A 1 238 ? -25.997 12.688 10.423 1.00 65.44 238 GLY A C 1
ATOM 1812 O O . GLY A 1 238 ? -26.290 13.071 11.560 1.00 65.44 238 GLY A O 1
ATOM 1813 N N . GLY A 1 239 ? -26.262 13.430 9.345 1.00 65.06 239 GLY A N 1
ATOM 1814 C CA . GLY A 1 239 ? -26.841 14.779 9.398 1.00 65.06 239 GLY A CA 1
ATOM 1815 C C . GLY A 1 239 ? -25.833 15.871 9.788 1.00 65.06 239 GLY A C 1
ATOM 1816 O O . GLY A 1 239 ? -24.633 15.720 9.600 1.00 65.06 239 GLY A O 1
ATOM 1817 N N . ARG A 1 240 ? -26.302 17.001 10.340 1.00 64.62 240 ARG A N 1
ATOM 1818 C CA . ARG A 1 240 ? -25.442 18.111 10.822 1.00 64.62 240 ARG A CA 1
ATOM 1819 C C . ARG A 1 240 ? -24.821 17.829 12.202 1.00 64.62 240 ARG A C 1
ATOM 1821 O O . ARG A 1 240 ? -24.702 18.727 13.030 1.00 64.62 240 ARG A O 1
ATOM 1828 N N . SER A 1 241 ? -24.475 16.573 12.476 1.00 71.00 241 SER A N 1
ATOM 1829 C CA . SER A 1 241 ? -23.838 16.173 13.730 1.00 71.00 241 SER A CA 1
ATOM 1830 C C . SER A 1 241 ? -22.343 16.522 13.693 1.00 71.00 241 SER A C 1
ATOM 1832 O O . SER A 1 241 ? -21.705 16.351 12.648 1.00 71.00 241 SER A O 1
ATOM 1834 N N . PRO A 1 242 ? -21.730 16.950 14.812 1.00 71.94 242 PRO A N 1
ATOM 1835 C CA . PRO A 1 242 ? -20.286 17.184 14.871 1.00 71.94 242 PRO A CA 1
ATOM 1836 C C . PRO A 1 242 ? -19.474 15.932 14.494 1.00 71.94 242 PRO A C 1
ATOM 1838 O O . PRO A 1 242 ? -18.371 16.052 13.961 1.00 71.94 242 PRO A O 1
ATOM 1841 N N . TYR A 1 243 ? -20.026 14.727 14.666 1.00 80.69 243 TYR A N 1
ATOM 1842 C CA . TYR A 1 243 ? -19.351 13.470 14.331 1.00 80.69 243 TYR A CA 1
ATOM 1843 C C . TYR A 1 243 ? -19.364 13.122 12.836 1.00 80.69 243 TYR A C 1
ATOM 1845 O O . TYR A 1 243 ? -18.483 12.402 12.369 1.00 80.69 243 TYR A O 1
ATOM 1853 N N . THR A 1 244 ? -20.297 13.682 12.060 1.00 84.19 244 THR A N 1
ATOM 1854 C CA . THR A 1 244 ? -20.324 13.521 10.597 1.00 84.19 244 THR A CA 1
ATOM 1855 C C . THR A 1 244 ? -19.077 14.132 9.963 1.00 84.19 244 THR A C 1
ATOM 1857 O O . THR A 1 244 ? -18.494 13.561 9.044 1.00 84.19 244 THR A O 1
ATOM 1860 N N . SER A 1 245 ? -18.603 15.259 10.508 1.00 87.88 245 SER A N 1
ATOM 1861 C CA . SER A 1 245 ? -17.357 15.881 10.052 1.00 87.88 245 SER A CA 1
ATOM 1862 C C . SER A 1 245 ? -16.128 14.999 10.305 1.00 87.88 245 SER A C 1
ATOM 1864 O O . SER A 1 245 ? -15.290 14.878 9.418 1.00 87.88 245 SER A O 1
ATOM 1866 N N . LEU A 1 246 ? -16.044 14.316 11.456 1.00 90.88 246 LEU A N 1
ATOM 1867 C CA . LEU A 1 246 ? -14.964 13.358 11.739 1.00 90.88 246 LEU A CA 1
ATOM 1868 C C . LEU A 1 246 ? -14.970 12.203 10.737 1.00 90.88 246 LEU A C 1
ATOM 1870 O O . LEU A 1 246 ? -13.918 11.820 10.231 1.00 90.88 246 LEU A O 1
ATOM 1874 N N . LEU A 1 247 ? -16.159 11.680 10.432 1.00 91.81 247 LEU A N 1
ATOM 1875 C CA . LEU A 1 247 ? -16.337 10.581 9.492 1.00 91.81 247 LEU A CA 1
ATOM 1876 C C . LEU A 1 247 ? -15.874 10.948 8.080 1.00 91.81 247 LEU A C 1
ATOM 1878 O O . LEU A 1 247 ? -15.089 10.215 7.476 1.00 91.81 247 LEU A O 1
ATOM 1882 N N . LEU A 1 248 ? -16.311 12.105 7.581 1.00 93.06 248 LEU A N 1
ATOM 1883 C CA . LEU A 1 248 ? -15.914 12.607 6.267 1.00 93.06 248 LEU A CA 1
ATOM 1884 C C . LEU A 1 248 ? -14.417 12.924 6.206 1.00 93.06 248 LEU A C 1
ATOM 1886 O O . LEU A 1 248 ? -13.766 12.565 5.229 1.00 93.06 248 LEU A O 1
ATOM 1890 N N . LEU A 1 249 ? -13.848 13.534 7.251 1.00 93.94 249 LEU A N 1
ATOM 1891 C CA . LEU A 1 249 ? -12.412 13.822 7.312 1.00 93.94 249 LEU A CA 1
ATOM 1892 C C . LEU A 1 249 ? -11.571 12.540 7.316 1.00 93.94 249 LEU A C 1
ATOM 1894 O O . LEU A 1 249 ? -10.567 12.475 6.609 1.00 93.94 249 LEU A O 1
ATOM 1898 N N . TYR A 1 250 ? -11.981 11.506 8.059 1.00 94.81 250 TYR A N 1
ATOM 1899 C CA . TYR A 1 250 ? -11.258 10.232 8.091 1.00 94.81 250 TYR A CA 1
ATOM 1900 C C . TYR A 1 250 ? -11.344 9.503 6.743 1.00 94.81 250 TYR A C 1
ATOM 1902 O O . TYR A 1 250 ? -10.340 9.010 6.219 1.00 94.81 250 TYR A O 1
ATOM 1910 N N . ALA A 1 251 ? -12.539 9.456 6.146 1.00 94.94 251 ALA A N 1
ATOM 1911 C CA . ALA A 1 251 ? -12.744 8.893 4.814 1.00 94.94 251 ALA A CA 1
ATOM 1912 C C . ALA A 1 251 ? -11.941 9.657 3.743 1.00 94.94 251 ALA A C 1
ATOM 1914 O O . ALA A 1 251 ? -11.354 9.047 2.852 1.00 94.94 251 ALA A O 1
ATOM 1915 N N . ALA A 1 252 ? -11.831 10.983 3.861 1.00 95.94 252 ALA A N 1
ATOM 1916 C CA . ALA A 1 252 ? -11.002 11.791 2.974 1.00 95.94 252 ALA A CA 1
ATOM 1917 C C . ALA A 1 252 ? -9.508 11.492 3.172 1.00 95.94 252 ALA A C 1
ATOM 1919 O O . ALA A 1 252 ? -8.797 11.288 2.192 1.00 95.94 252 ALA A O 1
ATOM 1920 N N . ALA A 1 253 ? -9.031 11.397 4.418 1.00 95.88 253 ALA A N 1
ATOM 1921 C CA . ALA A 1 253 ? -7.634 11.075 4.717 1.00 95.88 253 ALA A CA 1
ATOM 1922 C C . ALA A 1 253 ? -7.223 9.709 4.142 1.00 95.88 253 ALA A C 1
ATOM 1924 O O . ALA A 1 253 ? -6.184 9.588 3.492 1.00 95.88 253 ALA A O 1
ATOM 1925 N N . THR A 1 254 ? -8.069 8.694 4.317 1.00 94.94 254 THR A N 1
ATOM 1926 C CA . THR A 1 254 ? -7.852 7.348 3.759 1.00 94.94 254 THR A CA 1
ATOM 1927 C C . THR A 1 254 ? -7.986 7.304 2.236 1.00 94.94 254 THR A C 1
ATOM 1929 O O . THR A 1 254 ? -7.222 6.595 1.578 1.00 94.94 254 THR A O 1
ATOM 1932 N N . GLY A 1 255 ? -8.891 8.089 1.648 1.00 95.81 255 GLY A N 1
ATOM 1933 C CA . GLY A 1 255 ? -9.003 8.260 0.199 1.00 95.81 255 GLY A CA 1
ATOM 1934 C C . GLY A 1 255 ? -7.759 8.901 -0.424 1.00 95.81 255 GLY A C 1
ATOM 1935 O O . GLY A 1 255 ? -7.183 8.360 -1.367 1.00 95.81 255 GLY A O 1
ATOM 1936 N N . VAL A 1 256 ? -7.265 9.997 0.160 1.00 96.75 256 VAL A N 1
ATOM 1937 C CA . VAL A 1 256 ? -6.009 10.647 -0.260 1.00 96.75 256 VAL A CA 1
ATOM 1938 C C . VAL A 1 256 ? -4.825 9.691 -0.118 1.00 96.75 256 VAL A C 1
ATOM 1940 O O . VAL A 1 256 ? -4.003 9.591 -1.030 1.00 96.75 256 VAL A O 1
ATOM 1943 N N . TYR A 1 257 ? -4.751 8.938 0.984 1.00 95.94 257 TYR A N 1
ATOM 1944 C CA . TYR A 1 257 ? -3.726 7.908 1.142 1.00 95.94 257 TYR A CA 1
ATOM 1945 C C . TYR A 1 257 ? -3.823 6.829 0.056 1.00 95.94 257 TYR A C 1
ATOM 1947 O O . TYR A 1 257 ? -2.804 6.434 -0.505 1.00 95.94 257 TYR A O 1
ATOM 1955 N N . SER A 1 258 ? -5.035 6.395 -0.302 1.00 95.25 258 SER A N 1
ATOM 1956 C CA . SER A 1 258 ? -5.258 5.411 -1.370 1.00 95.25 258 SER A CA 1
ATOM 1957 C C . SER A 1 258 ? -4.729 5.907 -2.719 1.00 95.25 258 SER A C 1
ATOM 1959 O O . SER A 1 258 ? -4.063 5.153 -3.427 1.00 95.25 258 SER A O 1
ATOM 1961 N N . LEU A 1 259 ? -4.940 7.187 -3.046 1.00 95.69 259 LEU A N 1
ATOM 1962 C CA . LEU A 1 259 ? -4.361 7.820 -4.238 1.00 95.69 259 LEU A CA 1
ATOM 1963 C C . LEU A 1 259 ? -2.829 7.837 -4.191 1.00 95.69 259 LEU A C 1
ATOM 1965 O O . LEU A 1 259 ? -2.182 7.546 -5.197 1.00 95.69 259 LEU A O 1
ATOM 1969 N N . ALA A 1 260 ? -2.234 8.129 -3.030 1.00 94.44 260 ALA A N 1
ATOM 1970 C CA . ALA A 1 260 ? -0.784 8.059 -2.871 1.00 94.44 260 ALA A CA 1
ATOM 1971 C C . ALA A 1 260 ? -0.284 6.627 -3.105 1.00 94.44 260 ALA A C 1
ATOM 1973 O O . ALA A 1 260 ? 0.671 6.428 -3.853 1.00 94.44 260 ALA A O 1
ATOM 1974 N N . VAL A 1 261 ? -0.959 5.622 -2.536 1.00 92.19 261 VAL A N 1
ATOM 1975 C CA . VAL A 1 261 ? -0.610 4.205 -2.708 1.00 92.19 261 VAL A CA 1
ATOM 1976 C C . VAL A 1 261 ? -0.635 3.792 -4.180 1.00 92.19 261 VAL A C 1
ATOM 1978 O O . VAL A 1 261 ? 0.305 3.129 -4.603 1.00 92.19 261 VAL A O 1
ATOM 1981 N N . VAL A 1 262 ? -1.605 4.241 -4.987 1.00 92.06 262 VAL A N 1
ATOM 1982 C CA . VAL A 1 262 ? -1.611 3.995 -6.447 1.00 92.06 262 VAL A CA 1
ATOM 1983 C C . VAL A 1 262 ? -0.293 4.437 -7.092 1.00 92.06 262 VAL A C 1
ATOM 1985 O O . VAL A 1 262 ? 0.365 3.647 -7.772 1.00 92.06 262 VAL A O 1
ATOM 1988 N N . LEU A 1 263 ? 0.125 5.684 -6.849 1.00 90.00 263 LEU A N 1
ATOM 1989 C CA . LEU A 1 263 ? 1.358 6.225 -7.428 1.00 90.00 263 LEU A CA 1
ATOM 1990 C C . LEU A 1 263 ? 2.600 5.484 -6.911 1.00 90.00 263 LEU A C 1
ATOM 1992 O O . LEU A 1 263 ? 3.509 5.165 -7.679 1.00 90.00 263 LEU A O 1
ATOM 1996 N N . MET A 1 264 ? 2.627 5.168 -5.613 1.00 88.81 264 MET A N 1
ATOM 1997 C CA . MET A 1 264 ? 3.731 4.447 -4.981 1.00 88.81 264 MET A CA 1
ATOM 1998 C C . MET A 1 264 ? 3.886 3.028 -5.543 1.00 88.81 264 MET A C 1
ATOM 2000 O O . MET A 1 264 ? 4.997 2.604 -5.865 1.00 88.81 264 MET A O 1
ATOM 2004 N N . THR A 1 265 ? 2.779 2.301 -5.699 1.00 84.50 265 THR A N 1
ATOM 2005 C CA . THR A 1 265 ? 2.744 0.948 -6.264 1.00 84.50 265 THR A CA 1
ATOM 2006 C C . THR A 1 265 ? 3.159 0.949 -7.737 1.00 84.50 265 THR A C 1
ATOM 2008 O O . THR A 1 265 ? 3.889 0.055 -8.169 1.00 84.50 265 THR A O 1
ATOM 2011 N N . TYR A 1 266 ? 2.782 1.980 -8.499 1.00 84.00 266 TYR A N 1
ATOM 2012 C CA . TYR A 1 266 ? 3.237 2.154 -9.878 1.00 84.00 266 TYR A CA 1
ATOM 2013 C C . TYR A 1 266 ? 4.754 2.373 -9.968 1.00 84.00 266 TYR A C 1
ATOM 2015 O O . TYR A 1 266 ? 5.435 1.658 -10.706 1.00 84.00 266 TYR A O 1
ATOM 2023 N N . GLU A 1 267 ? 5.316 3.286 -9.174 1.00 81.75 267 GLU A N 1
ATOM 2024 C CA . GLU A 1 267 ? 6.768 3.518 -9.131 1.00 81.75 267 GLU A CA 1
ATOM 2025 C C . GLU A 1 267 ? 7.545 2.272 -8.671 1.00 81.75 267 GLU A C 1
ATOM 2027 O O . GLU A 1 267 ? 8.583 1.927 -9.249 1.00 81.75 267 GLU A O 1
ATOM 2032 N N . MET A 1 268 ? 7.004 1.532 -7.695 1.00 76.81 268 MET A N 1
ATOM 2033 C CA . MET A 1 268 ? 7.561 0.251 -7.255 1.00 76.81 268 MET A CA 1
ATOM 2034 C C . MET A 1 268 ? 7.581 -0.775 -8.398 1.00 76.81 268 MET A C 1
ATOM 2036 O O . MET A 1 268 ? 8.592 -1.455 -8.588 1.00 76.81 268 MET A O 1
ATOM 2040 N N . SER A 1 269 ? 6.523 -0.843 -9.218 1.00 72.06 269 SER A N 1
ATOM 2041 C CA . SER A 1 269 ? 6.471 -1.746 -10.377 1.00 72.06 269 SER A CA 1
ATOM 2042 C C . SER A 1 269 ? 7.552 -1.434 -11.423 1.00 72.06 269 SER A C 1
ATOM 2044 O O . SER A 1 269 ? 8.111 -2.353 -12.029 1.00 72.06 269 SER A O 1
ATOM 2046 N N . ARG A 1 270 ? 7.949 -0.160 -11.572 1.00 67.88 270 ARG A N 1
ATOM 2047 C CA . ARG A 1 270 ? 9.012 0.261 -12.500 1.00 67.88 270 ARG A CA 1
ATOM 2048 C C . ARG A 1 270 ? 10.435 0.136 -11.937 1.00 67.88 270 ARG A C 1
ATOM 2050 O O . ARG A 1 270 ? 11.370 0.189 -12.725 1.00 67.88 270 ARG A O 1
ATOM 2057 N N . LYS A 1 271 ? 10.622 -0.125 -10.633 1.00 65.75 271 LYS A N 1
ATOM 2058 C CA . LYS A 1 271 ? 11.933 -0.195 -9.931 1.00 65.75 271 LYS A CA 1
ATOM 2059 C C . LYS A 1 271 ? 12.753 1.112 -9.960 1.00 65.75 271 LYS A C 1
ATOM 2061 O O . LYS A 1 271 ? 13.965 1.079 -9.769 1.00 65.75 271 LYS A O 1
ATOM 2066 N N . ILE A 1 272 ? 12.117 2.263 -10.188 1.00 55.97 272 ILE A N 1
ATOM 2067 C CA . ILE A 1 272 ? 12.831 3.539 -10.397 1.00 55.97 272 ILE A CA 1
ATOM 2068 C C . ILE A 1 272 ? 13.079 4.285 -9.075 1.00 55.97 272 ILE A C 1
ATOM 2070 O O . ILE A 1 272 ? 14.059 5.021 -8.967 1.00 55.97 272 ILE A O 1
ATOM 2074 N N . VAL A 1 273 ? 12.248 4.073 -8.044 1.00 60.53 273 VAL A N 1
ATOM 2075 C CA . VAL A 1 273 ? 12.312 4.845 -6.790 1.00 60.53 273 VAL A CA 1
ATOM 2076 C C . VAL A 1 273 ? 12.183 3.953 -5.549 1.00 60.53 273 VAL A C 1
ATOM 2078 O O . VAL A 1 273 ? 11.357 3.044 -5.482 1.00 60.53 273 VAL A O 1
ATOM 2081 N N . ASN A 1 274 ? 12.971 4.266 -4.516 1.00 72.88 274 ASN A N 1
ATOM 2082 C CA . ASN A 1 274 ? 12.929 3.648 -3.185 1.00 72.88 274 ASN A CA 1
ATOM 2083 C C . ASN A 1 274 ? 11.741 4.167 -2.339 1.00 72.88 274 ASN A C 1
ATOM 2085 O O . ASN A 1 274 ? 11.905 4.670 -1.229 1.00 72.88 274 ASN A O 1
ATOM 2089 N N . VAL A 1 275 ? 10.521 4.047 -2.869 1.00 81.25 275 VAL A N 1
ATOM 2090 C CA . VAL A 1 275 ? 9.294 4.624 -2.286 1.00 81.25 275 VAL A CA 1
ATOM 2091 C C . VAL A 1 275 ? 8.964 4.075 -0.890 1.00 81.25 275 VAL A C 1
ATOM 2093 O O . VAL A 1 275 ? 8.414 4.792 -0.058 1.00 81.25 275 VAL A O 1
ATOM 2096 N N . GLY A 1 276 ? 9.365 2.835 -0.587 1.00 83.81 276 GLY A N 1
ATOM 2097 C CA . GLY A 1 276 ? 9.165 2.237 0.738 1.00 83.81 276 GLY A CA 1
ATOM 2098 C C . GLY A 1 276 ? 9.786 3.065 1.867 1.00 83.81 276 GLY A C 1
ATOM 2099 O O . GLY A 1 276 ? 9.150 3.270 2.897 1.00 83.81 276 GLY A O 1
ATOM 2100 N N . TRP A 1 277 ? 10.988 3.611 1.661 1.00 88.06 277 TRP A N 1
ATOM 2101 C CA . TRP A 1 277 ? 11.667 4.434 2.667 1.00 88.06 277 TRP A CA 1
ATOM 2102 C C . TRP A 1 277 ? 10.971 5.775 2.894 1.00 88.06 277 TRP A C 1
ATOM 2104 O O . TRP A 1 277 ? 10.862 6.217 4.035 1.00 88.06 277 TRP A O 1
ATOM 2114 N N . LEU A 1 278 ? 10.453 6.394 1.827 1.00 90.88 278 LEU A N 1
ATOM 2115 C CA . LEU A 1 278 ? 9.640 7.606 1.935 1.00 90.88 278 LEU A CA 1
ATOM 2116 C C . LEU A 1 278 ? 8.382 7.337 2.770 1.00 90.88 278 LEU A C 1
ATOM 2118 O O . LEU A 1 278 ? 8.068 8.103 3.678 1.00 90.88 278 LEU A O 1
ATOM 2122 N N . GLN A 1 279 ? 7.697 6.224 2.505 1.00 92.31 279 GLN A N 1
ATOM 2123 C CA . GLN A 1 279 ? 6.512 5.827 3.257 1.00 92.31 279 GLN A CA 1
ATOM 2124 C C . GLN A 1 279 ? 6.821 5.547 4.732 1.00 92.31 279 GLN A C 1
ATOM 2126 O O . GLN A 1 279 ? 6.057 5.963 5.602 1.00 92.31 279 GLN A O 1
ATOM 2131 N N . LEU A 1 280 ? 7.947 4.894 5.032 1.00 93.81 280 LEU A N 1
ATOM 2132 C CA . LEU A 1 280 ? 8.385 4.684 6.412 1.00 93.81 280 LEU A CA 1
ATOM 2133 C C . LEU A 1 280 ? 8.678 6.020 7.113 1.00 93.81 280 LEU A C 1
ATOM 2135 O O . LEU A 1 280 ? 8.208 6.232 8.230 1.00 93.81 280 LEU A O 1
ATOM 2139 N N . GLY A 1 281 ? 9.376 6.945 6.450 1.00 94.00 281 GLY A N 1
ATOM 2140 C CA . GLY A 1 281 ? 9.624 8.290 6.977 1.00 94.00 281 GLY A CA 1
ATOM 2141 C C . GLY A 1 281 ? 8.328 9.052 7.272 1.00 94.00 281 GLY A C 1
ATOM 2142 O O . GLY A 1 281 ? 8.159 9.586 8.368 1.00 94.00 281 GLY A O 1
ATOM 2143 N N . MET A 1 282 ? 7.367 9.019 6.344 1.00 94.00 282 MET A N 1
ATOM 2144 C CA . MET A 1 282 ? 6.045 9.622 6.545 1.00 94.00 282 MET A CA 1
ATOM 2145 C C . MET A 1 282 ? 5.260 8.956 7.675 1.00 94.00 282 MET A C 1
ATOM 2147 O O . MET A 1 282 ? 4.558 9.641 8.412 1.00 94.00 282 MET A O 1
ATOM 2151 N N . SER A 1 283 ? 5.411 7.646 7.871 1.00 94.94 283 SER A N 1
ATOM 2152 C CA . SER A 1 283 ? 4.787 6.950 8.997 1.00 94.94 283 SER A CA 1
ATOM 2153 C C . SER A 1 283 ? 5.317 7.444 10.350 1.00 94.94 283 SER A C 1
ATOM 2155 O O . SER A 1 283 ? 4.530 7.683 11.263 1.00 94.94 283 SER A O 1
ATOM 2157 N N . GLY A 1 284 ? 6.625 7.712 10.456 1.00 95.56 284 GLY A N 1
ATOM 2158 C CA . GLY A 1 284 ? 7.220 8.345 11.635 1.00 95.56 284 GLY A CA 1
ATOM 2159 C C . GLY A 1 284 ? 6.722 9.778 11.839 1.00 95.56 284 GLY A C 1
ATOM 2160 O O . GLY A 1 284 ? 6.425 10.170 12.966 1.00 95.56 284 GLY A O 1
ATOM 2161 N N . ALA A 1 285 ? 6.543 10.536 10.753 1.00 95.69 285 ALA A N 1
ATOM 2162 C CA . ALA A 1 285 ? 5.950 11.871 10.807 1.00 95.69 285 ALA A CA 1
ATOM 2163 C C . ALA A 1 285 ? 4.492 11.851 11.304 1.00 95.69 285 ALA A C 1
ATOM 2165 O O . ALA A 1 285 ? 4.104 12.752 12.041 1.00 95.69 285 ALA A O 1
ATOM 2166 N N . VAL A 1 286 ? 3.702 10.818 10.973 1.00 95.44 286 VAL A N 1
ATOM 2167 C CA . VAL A 1 286 ? 2.343 10.631 11.523 1.00 95.44 286 VAL A CA 1
ATOM 2168 C C . VAL A 1 286 ? 2.392 10.405 13.031 1.00 95.44 286 VAL A C 1
ATOM 2170 O O . VAL A 1 286 ? 1.665 11.070 13.765 1.00 95.44 286 VAL A O 1
ATOM 2173 N N . VAL A 1 287 ? 3.279 9.524 13.503 1.00 94.88 287 VAL A N 1
ATOM 2174 C CA . VAL A 1 287 ? 3.457 9.261 14.941 1.00 94.88 287 VAL A CA 1
ATOM 2175 C C . VAL A 1 287 ? 3.824 10.544 15.684 1.00 94.88 287 VAL A C 1
ATOM 2177 O O . VAL A 1 287 ? 3.157 10.906 16.652 1.00 94.88 287 VAL A O 1
ATOM 2180 N N . LEU A 1 288 ? 4.854 11.252 15.210 1.00 95.50 288 LEU A N 1
ATOM 2181 C CA . LEU A 1 288 ? 5.317 12.503 15.810 1.00 95.50 288 LEU A CA 1
ATOM 2182 C C . LEU A 1 288 ? 4.236 13.584 15.757 1.00 95.50 288 LEU A C 1
ATOM 2184 O O . LEU A 1 288 ? 3.972 14.229 16.767 1.00 95.50 288 LEU A O 1
ATOM 2188 N N . GLY A 1 289 ? 3.572 13.738 14.610 1.00 94.94 289 GLY A N 1
ATOM 2189 C CA . GLY A 1 289 ? 2.511 14.716 14.409 1.00 94.94 289 GLY A CA 1
ATOM 2190 C C . GLY A 1 289 ? 1.370 14.530 15.405 1.00 94.94 289 GLY A C 1
ATOM 2191 O O . GLY A 1 289 ? 1.008 15.484 16.091 1.00 94.94 289 GLY A O 1
ATOM 2192 N N . ILE A 1 290 ? 0.855 13.306 15.553 1.00 94.38 290 ILE A N 1
ATOM 2193 C CA . ILE A 1 290 ? -0.214 13.008 16.519 1.00 94.38 290 ILE A CA 1
ATOM 2194 C C . ILE A 1 290 ? 0.290 13.204 17.955 1.00 94.38 290 ILE A C 1
ATOM 2196 O O . ILE A 1 290 ? -0.403 13.813 18.767 1.00 94.38 290 ILE A O 1
ATOM 2200 N N . TYR A 1 291 ? 1.516 12.776 18.274 1.00 93.06 291 TYR A N 1
ATOM 2201 C CA . TYR A 1 291 ? 2.096 12.990 19.604 1.00 93.06 291 TYR A CA 1
ATOM 2202 C C . TYR A 1 291 ? 2.183 14.481 19.967 1.00 93.06 291 TYR A C 1
ATOM 2204 O O . TYR A 1 291 ? 1.907 14.857 21.101 1.00 93.06 291 TYR A O 1
ATOM 2212 N N . THR A 1 292 ? 2.493 15.353 19.005 1.00 94.31 292 THR A N 1
ATOM 2213 C CA . THR A 1 292 ? 2.540 16.810 19.222 1.00 94.31 292 THR A CA 1
ATOM 2214 C C . THR A 1 292 ? 1.170 17.498 19.176 1.00 94.31 292 THR A C 1
ATOM 2216 O O . THR A 1 292 ? 0.970 18.510 19.846 1.00 94.31 292 THR A O 1
ATOM 2219 N N . PHE A 1 293 ? 0.212 16.966 18.411 1.00 93.31 293 PHE A N 1
ATOM 2220 C CA . PHE A 1 293 ? -1.061 17.621 18.096 1.00 93.31 293 PHE A CA 1
ATOM 2221 C C . PHE A 1 293 ? -2.256 16.668 18.301 1.00 93.31 293 PHE A C 1
ATOM 2223 O O . PHE A 1 293 ? -2.786 16.107 17.343 1.00 93.31 293 PHE A O 1
ATOM 2230 N N . HIS A 1 294 ? -2.715 16.513 19.548 1.00 94.31 294 HIS A N 1
ATOM 2231 C CA . HIS A 1 294 ? -3.830 15.619 19.913 1.00 94.31 294 HIS A CA 1
ATOM 2232 C C . HIS A 1 294 ? -4.840 16.241 20.897 1.00 94.31 294 HIS A C 1
ATOM 2234 O O . HIS A 1 294 ? -5.403 15.546 21.735 1.00 94.31 294 HIS A O 1
ATOM 2240 N N . LYS A 1 295 ? -5.109 17.551 20.816 1.00 92.25 295 LYS A N 1
ATOM 2241 C CA . LYS A 1 295 ? -6.057 18.229 21.726 1.00 92.25 295 LYS A CA 1
ATOM 2242 C C . LYS A 1 295 ? -7.495 17.709 21.596 1.00 92.25 295 LYS A C 1
ATOM 2244 O O . LYS A 1 295 ? -8.245 17.755 22.562 1.00 92.25 295 LYS A O 1
ATOM 2249 N N . ASN A 1 296 ? -7.899 17.271 20.403 1.00 93.00 296 ASN A N 1
ATOM 2250 C CA . ASN A 1 296 ? -9.212 16.684 20.122 1.00 93.00 296 ASN A CA 1
ATOM 2251 C C . ASN A 1 296 ? -9.135 15.714 18.927 1.00 93.00 296 ASN A C 1
ATOM 2253 O O . ASN A 1 296 ? -8.140 15.697 18.197 1.00 93.00 296 ASN A O 1
ATOM 2257 N N . LEU A 1 297 ? -10.190 14.917 18.709 1.00 92.69 297 LEU A N 1
ATOM 2258 C CA . LEU A 1 297 ? -10.233 13.922 17.626 1.00 92.69 297 LEU A CA 1
ATOM 2259 C C . LEU A 1 297 ? -10.112 14.557 16.231 1.00 92.69 297 LEU A C 1
ATOM 2261 O O . LEU A 1 297 ? -9.466 13.986 15.354 1.00 92.69 297 LEU A O 1
ATOM 2265 N N . HIS A 1 298 ? -10.680 15.751 16.023 1.00 93.62 298 HIS A N 1
ATOM 2266 C CA . HIS A 1 298 ? -10.564 16.475 14.752 1.00 93.62 298 HIS A CA 1
ATOM 2267 C C . HIS A 1 298 ? -9.114 16.819 14.429 1.00 93.62 298 HIS A C 1
ATOM 2269 O O . HIS A 1 298 ? -8.695 16.656 13.286 1.00 93.62 298 HIS A O 1
ATOM 2275 N N . GLN A 1 299 ? -8.338 17.248 15.426 1.00 94.88 299 GLN A N 1
ATOM 2276 C CA . GLN A 1 299 ? -6.928 17.578 15.253 1.00 94.88 299 GLN A CA 1
ATOM 2277 C C . GLN A 1 299 ? -6.113 16.345 14.852 1.00 94.88 299 GLN A C 1
ATOM 2279 O O . GLN A 1 299 ? -5.300 16.441 13.936 1.00 94.88 299 GLN A O 1
ATOM 2284 N N . VAL A 1 300 ? -6.377 15.184 15.462 1.00 95.50 300 VAL A N 1
ATOM 2285 C CA . VAL A 1 300 ? -5.701 13.922 15.109 1.00 95.50 300 VAL A CA 1
ATOM 2286 C C . VAL A 1 300 ? -5.926 13.577 13.631 1.00 95.50 300 VAL A C 1
ATOM 2288 O O . VAL A 1 300 ? -4.971 13.318 12.899 1.00 95.50 300 VAL A O 1
ATOM 2291 N N . ILE A 1 301 ? -7.178 13.637 13.162 1.00 95.25 301 ILE A N 1
ATOM 2292 C CA . ILE A 1 301 ? -7.516 13.326 11.762 1.00 95.25 301 ILE A CA 1
ATOM 2293 C C . ILE A 1 301 ? -6.973 14.396 10.808 1.00 95.25 301 ILE A C 1
ATOM 2295 O O . ILE A 1 301 ? -6.501 14.065 9.723 1.00 95.25 301 ILE A O 1
ATOM 2299 N N . ALA A 1 302 ? -7.000 15.672 11.199 1.00 95.44 302 ALA A N 1
ATOM 2300 C CA . ALA A 1 302 ? -6.465 16.761 10.386 1.00 95.44 302 ALA A CA 1
ATOM 2301 C C . ALA A 1 302 ? -4.955 16.607 10.154 1.00 95.44 302 ALA A C 1
ATOM 2303 O O . ALA A 1 302 ? -4.495 16.752 9.022 1.00 95.44 302 ALA A O 1
ATOM 2304 N N . VAL A 1 303 ? -4.191 16.250 11.193 1.00 95.81 303 VAL A N 1
ATOM 2305 C CA . VAL A 1 303 ? -2.755 15.942 11.076 1.00 95.81 303 VAL A CA 1
ATOM 2306 C C . VAL A 1 303 ? -2.535 14.798 10.092 1.00 95.81 303 VAL A C 1
ATOM 2308 O O . VAL A 1 303 ? -1.705 14.911 9.189 1.00 95.81 303 VAL A O 1
ATOM 2311 N N . GLN A 1 304 ? -3.309 13.719 10.218 1.00 95.19 304 GLN A N 1
ATOM 2312 C CA . GLN A 1 304 ? -3.224 12.585 9.305 1.00 95.19 304 GLN A CA 1
ATOM 2313 C C . GLN A 1 304 ? -3.534 13.003 7.863 1.00 95.19 304 GLN A C 1
ATOM 2315 O O . GLN A 1 304 ? -2.742 12.714 6.971 1.00 95.19 304 GLN A O 1
ATOM 2320 N N . LEU A 1 305 ? -4.621 13.742 7.627 1.00 96.44 305 LEU A N 1
ATOM 2321 C CA . LEU A 1 305 ? -5.000 14.240 6.303 1.00 96.44 305 LEU A CA 1
ATOM 2322 C C . LEU A 1 305 ? -3.894 15.098 5.675 1.00 96.44 305 LEU A C 1
ATOM 2324 O O . LEU A 1 305 ? -3.510 14.850 4.533 1.00 96.44 305 LEU A O 1
ATOM 2328 N N . ILE A 1 306 ? -3.348 16.066 6.418 1.00 97.00 306 ILE A N 1
ATOM 2329 C CA . ILE A 1 306 ? -2.262 16.938 5.944 1.00 97.00 306 ILE A CA 1
ATOM 2330 C C . ILE A 1 306 ? -1.046 16.103 5.536 1.00 97.00 306 ILE A C 1
ATOM 2332 O O . ILE A 1 306 ? -0.478 16.318 4.465 1.00 97.00 306 ILE A O 1
ATOM 2336 N N . LEU A 1 307 ? -0.668 15.115 6.349 1.00 96.50 307 LEU A N 1
ATOM 2337 C CA . LEU A 1 307 ? 0.462 14.240 6.047 1.00 96.50 307 LEU A CA 1
ATOM 2338 C C . LEU A 1 307 ? 0.187 13.323 4.847 1.00 96.50 307 LEU A C 1
ATOM 2340 O O . LEU A 1 307 ? 1.094 13.091 4.051 1.00 96.50 307 LEU A O 1
ATOM 2344 N N . MET A 1 308 ? -1.045 12.844 4.661 1.00 96.19 308 MET A N 1
ATOM 2345 C CA . MET A 1 308 ? -1.411 12.059 3.475 1.00 96.19 308 MET A CA 1
ATOM 2346 C C . MET A 1 308 ? -1.384 12.910 2.200 1.00 96.19 308 MET A C 1
ATOM 2348 O O . MET A 1 308 ? -0.903 12.442 1.168 1.00 96.19 308 MET A O 1
ATOM 2352 N N . ILE A 1 309 ? -1.821 14.173 2.270 1.00 97.06 309 ILE A N 1
ATOM 2353 C CA . ILE A 1 309 ? -1.702 15.134 1.161 1.00 97.06 309 ILE A CA 1
ATOM 2354 C C . ILE A 1 309 ? -0.225 15.399 0.854 1.00 97.06 309 ILE A C 1
ATOM 2356 O O . ILE A 1 309 ? 0.182 15.332 -0.305 1.00 97.06 309 ILE A O 1
ATOM 2360 N N . ALA A 1 310 ? 0.597 15.642 1.878 1.00 96.12 310 ALA A N 1
ATOM 2361 C CA . ALA A 1 310 ? 2.032 15.853 1.709 1.00 96.12 310 ALA A CA 1
ATOM 2362 C C . ALA A 1 310 ? 2.716 14.635 1.065 1.00 96.12 310 ALA A C 1
ATOM 2364 O O . ALA A 1 310 ? 3.529 14.800 0.152 1.00 96.12 310 ALA A O 1
ATOM 2365 N N . LEU A 1 311 ? 2.349 13.414 1.472 1.00 94.56 311 LEU A N 1
ATOM 2366 C CA . LEU A 1 311 ? 2.835 12.181 0.851 1.00 94.56 311 LEU A CA 1
ATOM 2367 C C . LEU A 1 311 ? 2.412 12.102 -0.623 1.00 94.56 311 LEU A C 1
ATOM 2369 O O . LEU A 1 311 ? 3.263 11.868 -1.480 1.00 94.56 311 LEU A O 1
ATOM 2373 N N . LEU A 1 312 ? 1.132 12.343 -0.932 1.00 95.12 312 LEU A N 1
ATOM 2374 C CA . LEU A 1 312 ? 0.613 12.325 -2.302 1.00 95.12 312 LEU A CA 1
ATOM 2375 C C . LEU A 1 312 ? 1.366 13.312 -3.204 1.00 95.12 312 LEU A C 1
ATOM 2377 O O . LEU A 1 312 ? 1.839 12.928 -4.272 1.00 95.12 312 LEU A O 1
ATOM 2381 N N . VAL A 1 313 ? 1.526 14.562 -2.763 1.00 93.56 313 VAL A N 1
ATOM 2382 C CA . VAL A 1 313 ? 2.250 15.603 -3.510 1.00 93.56 313 VAL A CA 1
ATOM 2383 C C . VAL A 1 313 ? 3.712 15.208 -3.721 1.00 93.56 313 VAL A C 1
ATOM 2385 O O . VAL A 1 313 ? 4.227 15.321 -4.834 1.00 93.56 313 VAL A O 1
ATOM 2388 N N . THR A 1 314 ? 4.374 14.695 -2.680 1.00 91.06 314 THR A N 1
ATOM 2389 C CA . THR A 1 314 ? 5.783 14.274 -2.755 1.00 91.06 314 THR A CA 1
ATOM 2390 C C . THR A 1 314 ? 5.983 13.150 -3.768 1.00 91.06 314 THR A C 1
ATOM 2392 O O . THR A 1 314 ? 6.925 13.192 -4.558 1.00 91.06 314 THR A O 1
ATOM 2395 N N . VAL A 1 315 ? 5.081 12.166 -3.785 1.00 89.62 315 VAL A N 1
ATOM 2396 C CA . VAL A 1 315 ? 5.138 11.035 -4.722 1.00 89.62 315 VAL A CA 1
ATOM 2397 C C . VAL A 1 315 ? 4.739 11.458 -6.141 1.00 89.62 315 VAL A C 1
ATOM 2399 O O . VAL A 1 315 ? 5.272 10.923 -7.110 1.00 89.62 315 VAL A O 1
ATOM 2402 N N . ALA A 1 316 ? 3.847 12.438 -6.293 1.00 87.88 316 ALA A N 1
ATOM 2403 C CA . ALA A 1 316 ? 3.419 12.922 -7.601 1.00 87.88 316 ALA A CA 1
ATOM 2404 C C . ALA A 1 316 ? 4.443 13.859 -8.275 1.00 87.88 316 ALA A C 1
ATOM 2406 O O . ALA A 1 316 ? 4.523 13.904 -9.503 1.00 87.88 316 ALA A O 1
ATOM 2407 N N . ALA A 1 317 ? 5.259 14.594 -7.509 1.00 83.38 317 ALA A N 1
ATOM 2408 C CA . ALA A 1 317 ? 6.191 15.591 -8.046 1.00 83.38 317 ALA A CA 1
ATOM 2409 C C . ALA A 1 317 ? 7.168 15.062 -9.129 1.00 83.38 317 ALA A C 1
ATOM 2411 O O . ALA A 1 317 ? 7.335 15.742 -10.148 1.00 83.38 317 ALA A O 1
ATOM 2412 N N . PRO A 1 318 ? 7.790 13.870 -8.999 1.00 75.69 318 PRO A N 1
ATOM 2413 C CA . PRO A 1 318 ? 8.622 13.295 -10.060 1.00 75.69 318 PRO A CA 1
ATOM 2414 C C . PRO A 1 318 ? 7.854 13.015 -11.360 1.00 75.69 318 PRO A C 1
ATOM 2416 O O . PRO A 1 318 ? 8.390 13.242 -12.445 1.00 75.69 318 PRO A O 1
ATOM 2419 N N . LEU A 1 319 ? 6.591 12.579 -11.264 1.00 71.25 319 LEU A N 1
ATOM 2420 C CA . LEU A 1 319 ? 5.745 12.285 -12.426 1.00 71.25 319 LEU A CA 1
ATOM 2421 C C . LEU A 1 319 ? 5.436 13.556 -13.227 1.00 71.25 319 LEU A C 1
ATOM 2423 O O . LEU A 1 319 ? 5.458 13.532 -14.457 1.00 71.25 319 LEU A O 1
ATOM 2427 N N . PHE A 1 320 ? 5.216 14.684 -12.546 1.00 67.56 320 PHE A N 1
ATOM 2428 C CA . PHE A 1 320 ? 4.995 15.975 -13.203 1.00 67.56 320 PHE A CA 1
ATOM 2429 C C . PHE A 1 320 ? 6.272 16.562 -13.815 1.00 67.56 320 PHE A C 1
ATOM 2431 O O . PHE A 1 320 ? 6.215 17.113 -14.911 1.00 67.56 320 PHE A O 1
ATOM 2438 N N . ARG A 1 321 ? 7.438 16.389 -13.174 1.00 60.78 321 ARG A N 1
ATOM 2439 C CA . ARG A 1 321 ? 8.733 16.833 -13.732 1.00 60.78 321 ARG A CA 1
ATOM 2440 C C . ARG A 1 321 ? 9.138 16.070 -14.994 1.00 60.78 321 ARG A C 1
ATOM 2442 O O . ARG A 1 321 ? 9.741 16.648 -15.887 1.00 60.78 321 ARG A O 1
ATOM 2449 N N . SER A 1 322 ? 8.761 14.796 -15.104 1.00 51.69 322 SER A N 1
ATOM 2450 C CA . SER A 1 322 ? 8.919 14.038 -16.352 1.00 51.69 322 SER A CA 1
ATOM 2451 C C . SER A 1 322 ? 7.928 14.472 -17.443 1.00 51.69 322 SER A C 1
ATOM 2453 O O . SER A 1 322 ? 8.149 14.177 -18.614 1.00 51.69 322 SER A O 1
ATOM 2455 N N . ARG A 1 323 ? 6.829 15.151 -17.078 1.00 44.44 323 ARG A N 1
ATOM 2456 C CA . ARG A 1 323 ? 5.819 15.668 -18.014 1.00 44.44 323 ARG A CA 1
ATOM 2457 C C . ARG A 1 323 ? 6.260 16.989 -18.649 1.00 44.44 323 ARG A C 1
ATOM 2459 O O . ARG A 1 323 ? 5.925 17.228 -19.800 1.00 44.44 323 ARG A O 1
ATOM 2466 N N . SER A 1 324 ? 7.050 17.801 -17.939 1.00 38.09 324 SER A N 1
ATOM 2467 C CA . SER A 1 324 ? 7.619 19.051 -18.466 1.00 38.09 324 SER A CA 1
ATOM 2468 C C . SER A 1 324 ? 8.823 18.851 -19.392 1.00 38.09 324 SER A C 1
ATOM 2470 O O . SER A 1 324 ? 9.211 19.795 -20.062 1.00 38.09 324 SER A O 1
ATOM 2472 N N . SER A 1 325 ? 9.409 17.647 -19.452 1.00 38.12 325 SER A N 1
ATOM 2473 C CA . SER A 1 325 ? 10.434 17.295 -20.451 1.00 38.12 325 SER A CA 1
ATOM 2474 C C . SER A 1 325 ? 9.843 16.690 -21.731 1.00 38.12 325 SER A C 1
ATOM 2476 O O . SER A 1 325 ? 10.585 16.253 -22.607 1.00 38.12 325 SER A O 1
ATOM 2478 N N . LEU A 1 326 ? 8.511 16.638 -21.840 1.00 39.78 326 LEU A N 1
ATOM 2479 C CA . LEU A 1 326 ? 7.814 16.511 -23.117 1.00 39.78 326 LEU A CA 1
ATOM 2480 C C . LEU A 1 326 ? 7.560 17.923 -23.652 1.00 39.78 326 LEU A C 1
ATOM 2482 O O . LEU A 1 326 ? 6.419 18.310 -23.895 1.00 39.78 326 LEU A O 1
ATOM 2486 N N . THR A 1 327 ? 8.630 18.710 -23.788 1.00 35.41 327 THR A N 1
ATOM 2487 C CA . THR A 1 327 ? 8.649 19.784 -24.780 1.00 35.41 327 THR A CA 1
ATOM 2488 C C . THR A 1 327 ? 8.224 19.137 -26.086 1.00 35.41 327 THR A C 1
ATOM 2490 O O . THR A 1 327 ? 8.730 18.059 -26.412 1.00 35.41 327 THR A O 1
ATOM 2493 N N . GLU A 1 328 ? 7.213 19.737 -26.711 1.00 34.72 328 GLU A N 1
ATOM 2494 C CA . GLU A 1 328 ? 6.611 19.374 -27.988 1.00 34.72 328 GLU A CA 1
ATOM 2495 C C . GLU A 1 328 ? 7.496 18.422 -28.792 1.00 34.72 328 GLU A C 1
ATOM 2497 O O . GLU A 1 328 ? 8.629 18.755 -29.143 1.00 34.72 328 GLU A O 1
ATOM 2502 N N . ILE A 1 329 ? 6.973 17.231 -29.105 1.00 40.16 329 ILE A N 1
ATOM 2503 C CA . ILE A 1 329 ? 7.473 16.484 -30.257 1.00 40.16 329 ILE A CA 1
ATOM 2504 C C . ILE A 1 329 ? 7.085 17.343 -31.459 1.00 40.16 329 ILE A C 1
ATOM 2506 O O . ILE A 1 329 ? 6.058 17.141 -32.100 1.00 40.16 329 ILE A O 1
ATOM 2510 N N . GLN A 1 330 ? 7.881 18.378 -31.690 1.00 36.72 330 GLN A N 1
ATOM 2511 C CA . GLN A 1 330 ? 7.984 19.044 -32.956 1.00 36.72 330 GLN A CA 1
ATOM 2512 C C . GLN A 1 330 ? 8.368 17.906 -33.901 1.00 36.72 330 GLN A C 1
ATOM 2514 O O . GLN A 1 330 ? 9.372 17.219 -33.692 1.00 36.72 330 GLN A O 1
ATOM 2519 N N . VAL A 1 331 ? 7.483 17.597 -34.845 1.00 43.72 331 VAL A N 1
ATOM 2520 C CA . VAL A 1 331 ? 7.768 16.639 -35.911 1.00 43.72 331 VAL A CA 1
ATOM 2521 C C . VAL A 1 331 ? 8.846 17.295 -36.766 1.00 43.72 331 VAL A C 1
ATOM 2523 O O . VAL A 1 331 ? 8.555 18.023 -37.708 1.00 43.72 331 VAL A O 1
ATOM 2526 N N . ILE A 1 332 ? 10.097 17.129 -36.348 1.00 45.03 332 ILE A N 1
ATOM 2527 C CA . ILE A 1 332 ? 11.270 17.614 -37.060 1.00 45.03 332 ILE A CA 1
ATOM 2528 C C . ILE A 1 332 ? 11.658 16.509 -38.025 1.00 45.03 332 ILE A C 1
ATOM 2530 O O . ILE A 1 332 ? 12.201 15.495 -37.589 1.00 45.03 332 ILE A O 1
ATOM 2534 N N . GLY A 1 333 ? 11.340 16.742 -39.299 1.00 56.16 333 GLY A N 1
ATOM 2535 C CA . GLY A 1 333 ? 12.044 16.209 -40.463 1.00 56.16 333 GLY A CA 1
ATOM 2536 C C . GLY A 1 333 ? 12.045 14.691 -40.674 1.00 56.16 333 GLY A C 1
ATOM 2537 O O . GLY A 1 333 ? 12.223 13.880 -39.767 1.00 56.16 333 GLY A O 1
ATOM 2538 N N . ASN A 1 334 ? 11.941 14.292 -41.940 1.00 63.72 334 ASN A N 1
ATOM 2539 C CA . ASN A 1 334 ? 12.380 12.963 -42.352 1.00 63.72 334 ASN A CA 1
ATOM 2540 C C . ASN A 1 334 ? 13.916 12.967 -42.384 1.00 63.72 334 ASN A C 1
ATOM 2542 O O . ASN A 1 334 ? 14.495 13.686 -43.197 1.00 63.72 334 ASN A O 1
ATOM 2546 N N . MET A 1 335 ? 14.576 12.163 -41.542 1.00 74.00 335 MET A N 1
ATOM 2547 C CA . MET A 1 335 ? 16.022 11.928 -41.672 1.00 74.00 335 MET A CA 1
ATOM 2548 C C . MET A 1 335 ? 16.335 11.395 -43.072 1.00 74.00 335 MET A C 1
ATOM 2550 O O . MET A 1 335 ? 15.660 10.480 -43.560 1.00 74.00 335 MET A O 1
ATOM 2554 N N . ALA A 1 336 ? 17.378 11.929 -43.706 1.00 77.81 336 ALA A N 1
ATOM 2555 C CA . ALA A 1 336 ? 17.786 11.486 -45.030 1.00 77.81 336 ALA A CA 1
ATOM 2556 C C . ALA A 1 336 ? 18.368 10.067 -44.948 1.00 77.81 336 ALA A C 1
ATOM 2558 O O . ALA A 1 336 ? 19.439 9.832 -44.386 1.00 77.81 336 ALA A O 1
ATOM 2559 N N . ARG A 1 337 ? 17.640 9.093 -45.500 1.00 80.06 337 ARG A N 1
ATOM 2560 C CA . ARG A 1 337 ? 18.111 7.711 -45.639 1.00 80.06 337 ARG A CA 1
ATOM 2561 C C . ARG A 1 337 ? 19.031 7.620 -46.845 1.00 80.06 337 ARG A C 1
ATOM 2563 O O . ARG A 1 337 ? 18.594 7.859 -47.965 1.00 80.06 337 ARG A O 1
ATOM 2570 N N . ILE A 1 338 ? 20.273 7.221 -46.611 1.00 82.94 338 ILE A N 1
ATOM 2571 C CA . ILE A 1 338 ? 21.261 7.022 -47.672 1.00 82.94 338 ILE A CA 1
ATOM 2572 C C . ILE A 1 338 ? 21.038 5.652 -48.311 1.00 82.94 338 ILE A C 1
ATOM 2574 O O . ILE A 1 338 ? 20.817 5.540 -49.514 1.00 82.94 338 ILE A O 1
ATOM 2578 N N . ARG A 1 339 ? 21.074 4.591 -47.496 1.00 88.12 339 ARG A N 1
ATOM 2579 C CA . ARG A 1 339 ? 20.876 3.209 -47.951 1.00 88.12 339 ARG A CA 1
ATOM 2580 C C . ARG A 1 339 ? 20.472 2.287 -46.811 1.00 88.12 339 ARG A C 1
ATOM 2582 O O . ARG A 1 339 ? 20.749 2.568 -45.645 1.00 88.12 339 ARG A O 1
ATOM 2589 N N . ARG A 1 340 ? 19.865 1.154 -47.156 1.00 84.88 340 ARG A N 1
ATOM 2590 C CA . ARG A 1 340 ? 19.674 0.041 -46.220 1.00 84.88 340 ARG A CA 1
ATOM 2591 C C . ARG A 1 340 ? 21.022 -0.641 -45.966 1.00 84.88 340 ARG A C 1
ATOM 2593 O O . ARG A 1 340 ? 21.815 -0.781 -46.897 1.00 84.88 340 ARG A O 1
ATOM 2600 N N . VAL A 1 341 ? 21.267 -1.055 -44.729 1.00 89.38 341 VAL A N 1
ATOM 2601 C CA . VAL A 1 341 ? 22.486 -1.779 -44.328 1.00 89.38 341 VAL A CA 1
ATOM 2602 C C . VAL A 1 341 ? 22.113 -3.133 -43.732 1.00 89.38 341 VAL A C 1
ATOM 2604 O O . VAL A 1 341 ? 21.013 -3.301 -43.201 1.00 89.38 341 VAL A O 1
ATOM 2607 N N . SER A 1 342 ? 22.994 -4.124 -43.862 1.00 88.69 342 SER A N 1
ATOM 2608 C CA . SER A 1 342 ? 22.753 -5.449 -43.285 1.00 88.69 342 SER A CA 1
ATOM 2609 C C . SER A 1 342 ? 23.024 -5.454 -41.781 1.00 88.69 342 SER A C 1
ATOM 2611 O O . SER A 1 342 ? 23.770 -4.624 -41.260 1.00 88.69 342 SER A O 1
ATOM 2613 N N . LYS A 1 343 ? 22.451 -6.422 -41.059 1.00 88.06 343 LYS A N 1
ATOM 2614 C CA . LYS A 1 343 ? 22.708 -6.586 -39.620 1.00 88.06 343 LYS A CA 1
ATOM 2615 C C . LYS A 1 343 ? 24.192 -6.856 -39.348 1.00 88.06 343 LYS A C 1
ATOM 2617 O O . LYS A 1 343 ? 24.736 -6.416 -38.342 1.00 88.06 343 LYS A O 1
ATOM 2622 N N . GLU A 1 344 ? 24.850 -7.558 -40.256 1.00 88.81 344 GLU A N 1
ATOM 2623 C CA . GLU A 1 344 ? 26.256 -7.943 -40.213 1.00 88.81 344 GLU A CA 1
ATOM 2624 C C . GLU A 1 344 ? 27.174 -6.724 -40.342 1.00 88.81 344 GLU A C 1
ATOM 2626 O O . GLU A 1 344 ? 28.193 -6.651 -39.653 1.00 88.81 344 GLU A O 1
ATOM 2631 N N . GLU A 1 345 ? 26.792 -5.762 -41.186 1.00 89.12 345 GLU A N 1
ATOM 2632 C CA . GLU A 1 345 ? 27.469 -4.473 -41.331 1.00 89.12 345 GLU A CA 1
ATOM 2633 C C . GLU A 1 345 ? 27.353 -3.648 -40.045 1.00 89.12 345 GLU A C 1
ATOM 2635 O O . GLU A 1 345 ? 28.353 -3.163 -39.519 1.00 89.12 345 GLU A O 1
ATOM 2640 N N . VAL A 1 346 ? 26.150 -3.579 -39.471 1.00 89.75 346 VAL A N 1
ATOM 2641 C CA . VAL A 1 346 ? 25.896 -2.867 -38.211 1.00 89.75 346 VAL A CA 1
ATOM 2642 C C . VAL A 1 346 ? 26.686 -3.484 -37.053 1.00 89.75 346 VAL A C 1
ATOM 2644 O O . VAL A 1 346 ? 27.262 -2.762 -36.243 1.00 89.75 346 VAL A O 1
ATOM 2647 N N . ILE A 1 347 ? 26.770 -4.816 -36.979 1.00 89.56 347 ILE A N 1
ATOM 2648 C CA . ILE A 1 347 ? 27.595 -5.511 -35.979 1.00 89.56 347 ILE A CA 1
ATOM 2649 C C . ILE A 1 347 ? 29.083 -5.192 -36.166 1.00 89.56 347 ILE A C 1
ATOM 2651 O O . ILE A 1 347 ? 29.798 -5.036 -35.175 1.00 89.56 347 ILE A O 1
ATOM 2655 N N . ALA A 1 348 ? 29.565 -5.109 -37.409 1.00 89.06 348 ALA A N 1
ATOM 2656 C CA . ALA A 1 348 ? 30.957 -4.769 -37.682 1.00 89.06 348 ALA A CA 1
ATOM 2657 C C . ALA A 1 348 ? 31.293 -3.346 -37.212 1.00 89.06 348 ALA A C 1
ATOM 2659 O O . ALA A 1 348 ? 32.273 -3.167 -36.488 1.00 89.06 348 ALA A O 1
ATOM 2660 N N . GLU A 1 349 ? 30.451 -2.364 -37.543 1.00 88.19 349 GLU A N 1
ATOM 2661 C CA . GLU A 1 349 ? 30.617 -0.978 -37.087 1.00 88.19 349 GLU A CA 1
ATOM 2662 C C . GLU A 1 349 ? 30.530 -0.866 -35.558 1.00 88.19 349 GLU A C 1
ATOM 2664 O O . GLU A 1 349 ? 31.388 -0.236 -34.936 1.00 88.19 349 GLU A O 1
ATOM 2669 N N . PHE A 1 350 ? 29.595 -1.585 -34.931 1.00 88.31 350 PHE A N 1
ATOM 2670 C CA . PHE A 1 350 ? 29.489 -1.630 -33.473 1.00 88.31 350 PHE A CA 1
ATOM 2671 C C . PHE A 1 350 ? 30.762 -2.161 -32.813 1.00 88.31 350 PHE A C 1
ATOM 2673 O O . PHE A 1 350 ? 31.295 -1.567 -31.872 1.00 88.31 350 PHE A O 1
ATOM 2680 N N . LEU A 1 351 ? 31.282 -3.289 -33.305 1.00 87.06 351 LEU A N 1
ATOM 2681 C CA . LEU A 1 351 ? 32.507 -3.871 -32.767 1.00 87.06 351 LEU A CA 1
ATOM 2682 C C . LEU A 1 351 ? 33.692 -2.933 -32.966 1.00 87.06 351 LEU A C 1
ATOM 2684 O O . LEU A 1 351 ? 34.477 -2.771 -32.038 1.00 87.06 351 LEU A O 1
ATOM 2688 N N . LYS A 1 352 ? 33.801 -2.275 -34.123 1.00 86.25 352 LYS A N 1
ATOM 2689 C CA . LYS A 1 352 ? 34.869 -1.315 -34.426 1.00 86.25 352 LYS A CA 1
ATOM 2690 C C . LYS A 1 352 ? 34.912 -0.165 -33.421 1.00 86.25 352 LYS A C 1
ATOM 2692 O O . LYS A 1 352 ? 36.001 0.215 -32.988 1.00 86.25 352 LYS A O 1
ATOM 2697 N N . ASN A 1 353 ? 33.745 0.309 -32.989 1.00 80.38 353 ASN A N 1
ATOM 2698 C CA . ASN A 1 353 ? 33.618 1.355 -31.980 1.00 80.38 353 ASN A CA 1
ATOM 2699 C C . ASN A 1 353 ? 33.949 0.886 -30.558 1.00 80.38 353 ASN A C 1
ATOM 2701 O O . ASN A 1 353 ? 34.362 1.702 -29.745 1.00 80.38 353 ASN A O 1
ATOM 2705 N N . GLU A 1 354 ? 33.831 -0.405 -30.238 1.00 82.56 354 GLU A N 1
ATOM 2706 C CA . GLU A 1 354 ? 34.087 -0.933 -28.887 1.00 82.56 354 GLU A CA 1
ATOM 2707 C C . GLU A 1 354 ? 35.445 -1.640 -28.733 1.00 82.56 354 GLU A C 1
ATOM 2709 O O . GLU A 1 354 ? 35.922 -1.849 -27.614 1.00 82.56 354 GLU A O 1
ATOM 2714 N N . PHE A 1 355 ? 36.103 -2.005 -29.838 1.00 84.00 355 PHE A N 1
ATOM 2715 C CA . PHE A 1 355 ? 37.279 -2.885 -29.829 1.00 84.00 355 PHE A CA 1
ATOM 2716 C C . PHE A 1 355 ? 38.512 -2.289 -29.136 1.00 84.00 355 PHE A C 1
ATOM 2718 O O . PHE A 1 355 ? 39.463 -3.010 -28.825 1.00 84.00 355 PHE A O 1
ATOM 2725 N N . TYR A 1 356 ? 38.504 -0.980 -28.863 1.00 79.44 356 TYR A N 1
ATOM 2726 C CA . TYR A 1 356 ? 39.538 -0.292 -28.087 1.00 79.44 356 TYR A CA 1
ATOM 2727 C C . TYR A 1 356 ? 39.477 -0.608 -26.583 1.00 79.44 356 TYR A C 1
ATOM 2729 O O . TYR A 1 356 ? 40.441 -0.348 -25.859 1.00 79.44 356 TYR A O 1
ATOM 2737 N N . GLU A 1 357 ? 38.362 -1.145 -26.074 1.00 78.94 357 GLU A N 1
ATOM 2738 C CA . GLU A 1 357 ? 38.253 -1.475 -24.657 1.00 78.94 357 GLU A CA 1
ATOM 2739 C C . GLU A 1 357 ? 39.274 -2.550 -24.255 1.00 78.94 357 GLU A C 1
ATOM 2741 O O . GLU A 1 357 ? 39.480 -3.535 -24.967 1.00 78.94 357 GLU A O 1
ATOM 2746 N N . LYS A 1 358 ? 39.840 -2.419 -23.043 1.00 80.25 358 LYS A N 1
ATOM 2747 C CA . LYS A 1 358 ? 40.842 -3.352 -22.479 1.00 80.25 358 LYS A CA 1
ATOM 2748 C C . LYS A 1 358 ? 40.427 -4.826 -22.533 1.00 80.25 358 LYS A C 1
ATOM 2750 O O . LYS A 1 358 ? 41.240 -5.740 -22.517 1.00 80.25 358 LYS A O 1
ATOM 2755 N N . GLN A 1 359 ? 39.125 -5.073 -22.560 1.00 78.62 359 GLN A N 1
ATOM 2756 C CA . GLN A 1 359 ? 38.545 -6.411 -22.564 1.00 78.62 359 GLN A CA 1
ATOM 2757 C C . GLN A 1 359 ? 38.811 -7.170 -23.872 1.00 78.62 359 GLN A C 1
ATOM 2759 O O . GLN A 1 359 ? 38.761 -8.400 -23.877 1.00 78.62 359 GLN A O 1
ATOM 2764 N N . TYR A 1 360 ? 39.099 -6.446 -24.956 1.00 82.06 360 TYR A N 1
ATOM 2765 C CA . TYR A 1 360 ? 39.435 -7.009 -26.259 1.00 82.06 360 TYR A CA 1
ATOM 2766 C C . TYR A 1 360 ? 40.945 -7.130 -26.490 1.00 82.06 360 TYR A C 1
ATOM 2768 O O . TYR A 1 360 ? 41.337 -7.676 -27.517 1.00 82.06 360 TYR A O 1
ATOM 2776 N N . ASP A 1 361 ? 41.797 -6.701 -25.548 1.00 84.38 361 ASP A N 1
ATOM 2777 C CA . ASP A 1 361 ? 43.258 -6.696 -25.724 1.00 84.38 361 ASP A CA 1
ATOM 2778 C C . ASP A 1 361 ? 43.794 -8.089 -26.110 1.00 84.38 361 ASP A C 1
ATOM 2780 O O . ASP A 1 361 ? 44.542 -8.215 -27.072 1.00 84.38 361 ASP A O 1
ATOM 2784 N N . GLY A 1 362 ? 43.318 -9.161 -25.461 1.00 82.62 362 GLY A N 1
ATOM 2785 C CA . GLY A 1 362 ? 43.726 -10.541 -25.781 1.00 82.62 362 GLY A CA 1
ATOM 2786 C C . GLY A 1 362 ? 43.222 -11.087 -27.128 1.00 82.62 362 GLY A C 1
ATOM 2787 O O . GLY A 1 362 ? 43.658 -12.156 -27.558 1.00 82.62 362 GLY A O 1
ATOM 2788 N N . TYR A 1 363 ? 42.299 -10.382 -27.786 1.00 82.94 363 TYR A N 1
ATOM 2789 C CA . TYR A 1 363 ? 41.736 -10.738 -29.092 1.00 82.94 363 TYR A CA 1
ATOM 2790 C C . TYR A 1 363 ? 42.230 -9.824 -30.212 1.00 82.94 363 TYR A C 1
ATOM 2792 O O . TYR A 1 363 ? 42.136 -10.214 -31.374 1.00 82.94 363 TYR A O 1
ATOM 2800 N N . ARG A 1 364 ? 42.753 -8.636 -29.887 1.00 84.38 364 ARG A N 1
ATOM 2801 C CA . ARG A 1 364 ? 43.074 -7.592 -30.866 1.00 84.38 364 ARG A CA 1
ATOM 2802 C C . ARG A 1 364 ? 44.124 -8.048 -31.874 1.00 84.38 364 ARG A C 1
ATOM 2804 O O . ARG A 1 364 ? 43.914 -7.878 -33.071 1.00 84.38 364 ARG A O 1
ATOM 2811 N N . ASP A 1 365 ? 45.159 -8.735 -31.403 1.00 80.06 365 ASP A N 1
ATOM 2812 C CA . ASP A 1 365 ? 46.243 -9.226 -32.261 1.00 80.06 365 ASP A CA 1
ATOM 2813 C C . ASP A 1 365 ? 45.797 -10.366 -33.192 1.00 80.06 365 ASP A C 1
ATOM 2815 O O . ASP A 1 365 ? 46.299 -10.501 -34.303 1.00 80.06 365 ASP A O 1
ATOM 2819 N N . LYS A 1 366 ? 44.834 -11.192 -32.759 1.00 83.12 366 LYS A N 1
ATOM 2820 C CA . LYS A 1 366 ? 44.398 -12.394 -33.498 1.00 83.12 366 LYS A CA 1
ATOM 2821 C C . LYS A 1 366 ? 43.192 -12.148 -34.402 1.00 83.12 366 LYS A C 1
ATOM 2823 O O . LYS A 1 366 ? 43.094 -12.729 -35.477 1.00 83.12 366 LYS A O 1
ATOM 2828 N N . LEU A 1 367 ? 42.255 -11.319 -33.951 1.00 85.88 367 LEU A N 1
ATOM 2829 C CA . LEU A 1 367 ? 40.935 -11.130 -34.560 1.00 85.88 367 LEU A CA 1
ATOM 2830 C C . LEU A 1 367 ? 40.701 -9.685 -35.015 1.00 85.88 367 LEU A C 1
ATOM 2832 O O . LEU A 1 367 ? 39.606 -9.361 -35.460 1.00 85.88 367 LEU A O 1
ATOM 2836 N N . GLY A 1 368 ? 41.710 -8.811 -34.934 1.00 83.50 368 GLY A N 1
ATOM 2837 C CA . GLY A 1 368 ? 41.583 -7.412 -35.344 1.00 83.50 368 GLY A CA 1
ATOM 2838 C C . GLY A 1 368 ? 41.208 -7.230 -36.813 1.00 83.50 368 GLY A C 1
ATOM 2839 O O . GLY A 1 368 ? 40.436 -6.326 -37.123 1.00 83.50 368 GLY A O 1
ATOM 2840 N N . HIS A 1 369 ? 41.664 -8.118 -37.703 1.00 87.12 369 HIS A N 1
ATOM 2841 C CA . HIS A 1 369 ? 41.285 -8.083 -39.120 1.00 87.12 369 HIS A CA 1
ATOM 2842 C C . HIS A 1 369 ? 39.766 -8.226 -39.314 1.00 87.12 369 HIS A C 1
ATOM 2844 O O . HIS A 1 369 ? 39.192 -7.479 -40.098 1.00 87.12 369 HIS A O 1
ATOM 2850 N N . LEU A 1 370 ? 39.097 -9.069 -38.512 1.00 86.12 370 LEU A N 1
ATOM 2851 C CA . LEU A 1 370 ? 37.642 -9.263 -38.570 1.00 86.12 370 LEU A CA 1
ATOM 2852 C C . LEU A 1 370 ? 36.853 -7.996 -38.223 1.00 86.12 370 LEU A C 1
ATOM 2854 O O . LEU A 1 370 ? 35.705 -7.869 -38.636 1.00 86.12 370 LEU A O 1
ATOM 2858 N N . VAL A 1 371 ? 37.433 -7.094 -37.425 1.00 84.75 371 VAL A N 1
ATOM 2859 C CA . VAL A 1 371 ? 36.760 -5.888 -36.919 1.00 84.75 371 VAL A CA 1
ATOM 2860 C C . VAL A 1 371 ? 37.131 -4.650 -37.733 1.00 84.75 371 VAL A C 1
ATOM 2862 O O . VAL A 1 371 ? 36.260 -3.855 -38.075 1.00 84.75 371 VAL A O 1
ATOM 2865 N N . TYR A 1 372 ? 38.412 -4.470 -38.057 1.00 84.38 372 TYR A N 1
ATOM 2866 C CA . TYR A 1 372 ? 38.888 -3.276 -38.762 1.00 84.38 372 TYR A CA 1
ATOM 2867 C C . TYR A 1 372 ? 38.778 -3.379 -40.289 1.00 84.38 372 TYR A C 1
ATOM 2869 O O . TYR A 1 372 ? 38.695 -2.344 -40.949 1.00 84.38 372 TYR A O 1
ATOM 2877 N N . GLN A 1 373 ? 38.766 -4.594 -40.847 1.00 86.00 373 GLN A N 1
ATOM 2878 C CA . GLN A 1 373 ? 38.642 -4.866 -42.285 1.00 86.00 373 GLN A CA 1
ATOM 2879 C C . GLN A 1 373 ? 37.628 -6.003 -42.525 1.00 86.00 373 GLN A C 1
ATOM 2881 O O . GLN A 1 373 ? 38.002 -7.080 -42.988 1.00 86.00 373 GLN A O 1
ATOM 2886 N N . PRO A 1 374 ? 36.346 -5.806 -42.166 1.00 87.00 374 PRO A N 1
ATOM 2887 C CA . PRO A 1 374 ? 35.364 -6.885 -42.166 1.00 87.00 374 PRO A CA 1
ATOM 2888 C C . PRO A 1 374 ? 35.027 -7.353 -43.589 1.00 87.00 374 PRO A C 1
ATOM 2890 O O . PRO A 1 374 ? 34.570 -6.556 -44.411 1.00 87.00 374 PRO A O 1
ATOM 2893 N N . ASN A 1 375 ? 35.132 -8.658 -43.864 1.00 88.06 375 ASN A N 1
ATOM 2894 C CA . ASN A 1 375 ? 34.513 -9.236 -45.053 1.00 88.06 375 ASN A CA 1
ATOM 2895 C C . ASN A 1 375 ? 33.048 -9.594 -44.757 1.00 88.06 375 ASN A C 1
ATOM 2897 O O . ASN A 1 375 ? 32.745 -10.621 -44.149 1.00 88.06 375 ASN A O 1
ATOM 2901 N N . LEU A 1 376 ? 32.121 -8.738 -45.193 1.00 88.31 376 LEU A N 1
ATOM 2902 C CA . LEU A 1 376 ? 30.682 -8.923 -44.964 1.00 88.31 376 LEU A CA 1
ATOM 2903 C C . LEU A 1 376 ? 30.072 -10.070 -45.785 1.00 88.31 376 LEU A C 1
ATOM 2905 O O . LEU A 1 376 ? 28.981 -10.528 -45.456 1.00 88.31 376 LEU A O 1
ATOM 2909 N N . THR A 1 377 ? 30.766 -10.545 -46.823 1.00 87.12 377 THR A N 1
ATOM 2910 C CA . THR A 1 377 ? 30.297 -11.644 -47.688 1.00 87.12 377 THR A CA 1
ATOM 2911 C C . THR A 1 377 ? 30.680 -13.031 -47.170 1.00 87.12 377 THR A C 1
ATOM 2913 O O . THR A 1 377 ? 30.160 -14.029 -47.654 1.00 87.12 377 THR A O 1
ATOM 2916 N N . SER A 1 378 ? 31.575 -13.104 -46.179 1.00 89.12 378 SER A N 1
ATOM 2917 C CA . SER A 1 378 ? 32.019 -14.362 -45.579 1.00 89.12 378 SER A CA 1
ATOM 2918 C C . SER A 1 378 ? 31.151 -14.728 -44.378 1.00 89.12 378 SER A C 1
ATOM 2920 O O . SER A 1 378 ? 31.228 -14.094 -43.322 1.00 89.12 378 SER A O 1
ATOM 2922 N N . ASP A 1 379 ? 30.354 -15.789 -44.511 1.00 86.44 379 ASP A N 1
ATOM 2923 C CA . ASP A 1 379 ? 29.511 -16.298 -43.422 1.00 86.44 379 ASP A CA 1
ATOM 2924 C C . ASP A 1 379 ? 30.331 -16.696 -42.193 1.00 86.44 379 ASP A C 1
ATOM 2926 O O . ASP A 1 379 ? 29.948 -16.388 -41.063 1.00 86.44 379 ASP A O 1
ATOM 2930 N N . GLN A 1 380 ? 31.509 -17.287 -42.410 1.00 86.94 380 GLN A N 1
ATOM 2931 C CA . GLN A 1 380 ? 32.418 -17.682 -41.339 1.00 86.94 380 GLN A CA 1
ATOM 2932 C C . GLN A 1 380 ? 32.927 -16.465 -40.548 1.00 86.94 380 GLN A C 1
ATOM 2934 O O . GLN A 1 380 ? 32.933 -16.477 -39.316 1.00 86.94 380 GLN A O 1
ATOM 2939 N N . GLU A 1 381 ? 33.317 -15.381 -41.227 1.00 90.25 381 GLU A N 1
ATOM 2940 C CA . GLU A 1 381 ? 33.740 -14.151 -40.544 1.00 90.25 381 GLU A CA 1
ATOM 2941 C C . GLU A 1 381 ? 32.569 -13.452 -39.841 1.00 90.25 381 GLU A C 1
ATOM 2943 O O . GLU A 1 381 ? 32.722 -12.948 -38.724 1.00 90.25 381 GLU A O 1
ATOM 2948 N N . ASN A 1 382 ? 31.385 -13.455 -40.462 1.00 88.88 382 ASN A N 1
ATOM 2949 C CA . ASN A 1 382 ? 30.154 -12.936 -39.868 1.00 88.88 382 ASN A CA 1
ATOM 2950 C C . ASN A 1 382 ? 29.779 -13.699 -38.582 1.00 88.88 382 ASN A C 1
ATOM 2952 O O . ASN A 1 382 ? 29.325 -13.093 -37.609 1.00 88.88 382 ASN A O 1
ATOM 2956 N N . GLU A 1 383 ? 29.943 -15.023 -38.548 1.00 86.94 383 GLU A N 1
ATOM 2957 C CA . GLU A 1 383 ? 29.728 -15.838 -37.346 1.00 86.94 383 GLU A CA 1
ATOM 2958 C C . GLU A 1 383 ? 30.742 -15.534 -36.245 1.00 86.94 383 GLU A C 1
ATOM 2960 O O . GLU A 1 383 ? 30.354 -15.329 -35.093 1.00 86.94 383 GLU A O 1
ATOM 2965 N N . LEU A 1 384 ? 32.029 -15.424 -36.586 1.00 88.00 384 LEU A N 1
ATOM 2966 C CA . LEU A 1 384 ? 33.072 -15.082 -35.617 1.00 88.00 384 LEU A CA 1
ATOM 2967 C C . LEU A 1 384 ? 32.849 -13.691 -35.004 1.00 88.00 384 LEU A C 1
ATOM 2969 O O . LEU A 1 384 ? 32.990 -13.525 -33.789 1.00 88.00 384 LEU A O 1
ATOM 2973 N N . ARG A 1 385 ? 32.423 -12.703 -35.804 1.00 90.19 385 ARG A N 1
ATOM 2974 C CA . ARG A 1 385 ? 32.019 -11.379 -35.301 1.00 90.19 385 ARG A CA 1
ATOM 2975 C C . ARG A 1 385 ? 30.804 -11.451 -34.380 1.00 90.19 385 ARG A C 1
ATOM 2977 O O . ARG A 1 385 ? 30.819 -10.847 -33.307 1.00 90.19 385 ARG A O 1
ATOM 2984 N N . ARG A 1 386 ? 29.773 -12.221 -34.742 1.00 88.56 386 ARG A N 1
ATOM 2985 C CA . ARG A 1 386 ? 28.601 -12.443 -33.877 1.00 88.56 386 ARG A CA 1
ATOM 2986 C C . ARG A 1 386 ? 28.998 -13.076 -32.544 1.00 88.56 386 ARG A C 1
ATOM 2988 O O . ARG A 1 386 ? 28.586 -12.584 -31.499 1.00 88.56 386 ARG A O 1
ATOM 2995 N N . ALA A 1 387 ? 29.870 -14.080 -32.556 1.00 87.50 387 ALA A N 1
ATOM 2996 C CA . ALA A 1 387 ? 30.373 -14.712 -31.338 1.00 87.50 387 ALA A CA 1
ATOM 2997 C C . ALA A 1 387 ? 31.183 -13.741 -30.454 1.00 87.50 387 ALA A C 1
ATOM 2999 O O . ALA A 1 387 ? 31.043 -13.749 -29.225 1.00 87.50 387 ALA A O 1
ATOM 3000 N N . LEU A 1 388 ? 32.004 -12.876 -31.064 1.00 87.25 388 LEU A N 1
ATOM 3001 C CA . LEU A 1 388 ? 32.735 -11.817 -30.358 1.00 87.25 388 LEU A CA 1
ATOM 3002 C C . LEU A 1 388 ? 31.784 -10.833 -29.670 1.00 87.25 388 LEU A C 1
ATOM 3004 O O . LEU A 1 388 ? 31.963 -10.532 -28.487 1.00 87.25 388 LEU A O 1
ATOM 3008 N N . LEU A 1 389 ? 30.748 -10.389 -30.383 1.00 86.38 389 LEU A N 1
ATOM 3009 C CA . LEU A 1 389 ? 29.702 -9.517 -29.856 1.00 86.38 389 LEU A CA 1
ATOM 3010 C C . LEU A 1 389 ? 28.920 -10.191 -28.718 1.00 86.38 389 LEU A C 1
ATOM 3012 O O . LEU A 1 389 ? 28.716 -9.605 -27.647 1.00 86.38 389 LEU A O 1
ATOM 3016 N N . ASP A 1 390 ? 28.503 -11.442 -28.917 1.00 84.25 390 ASP A N 1
ATOM 3017 C CA . ASP A 1 390 ? 27.622 -12.167 -28.003 1.00 84.25 390 ASP A CA 1
ATOM 3018 C C . ASP A 1 390 ? 28.231 -12.376 -26.622 1.00 84.25 390 ASP A C 1
ATOM 3020 O O . ASP A 1 390 ? 27.529 -12.323 -25.605 1.00 84.25 390 ASP A O 1
ATOM 3024 N N . ARG A 1 391 ? 29.556 -12.515 -26.567 1.00 81.19 391 ARG A N 1
ATOM 3025 C CA . ARG A 1 391 ? 30.308 -12.705 -25.328 1.00 81.19 391 ARG A CA 1
ATOM 3026 C C . ARG A 1 391 ? 30.067 -11.604 -24.291 1.00 81.19 391 ARG A C 1
ATOM 3028 O O . ARG A 1 391 ? 30.189 -11.859 -23.090 1.00 81.19 391 ARG A O 1
ATOM 3035 N N . ARG A 1 392 ? 29.736 -10.381 -24.722 1.00 75.50 392 ARG A N 1
ATOM 3036 C CA . ARG A 1 392 ? 29.536 -9.229 -23.822 1.00 75.50 392 ARG A CA 1
ATOM 3037 C C . ARG A 1 392 ? 28.252 -8.456 -24.069 1.00 75.50 392 ARG A C 1
ATOM 3039 O O . ARG A 1 392 ? 27.619 -8.017 -23.107 1.00 75.50 392 ARG A O 1
ATOM 3046 N N . ARG A 1 393 ? 27.870 -8.274 -25.329 1.00 82.31 393 ARG A N 1
ATOM 3047 C CA . ARG A 1 393 ? 26.717 -7.465 -25.738 1.00 82.31 393 ARG A CA 1
ATOM 3048 C C . ARG A 1 393 ? 25.551 -8.307 -26.252 1.00 82.31 393 ARG A C 1
ATOM 3050 O O . ARG A 1 393 ? 24.471 -7.760 -26.436 1.00 82.31 393 ARG A O 1
ATOM 3057 N N . GLY A 1 394 ? 25.689 -9.632 -26.319 1.00 79.31 394 GLY A N 1
ATOM 3058 C CA . GLY A 1 394 ? 24.629 -10.532 -26.794 1.00 79.31 394 GLY A CA 1
ATOM 3059 C C . GLY A 1 394 ? 23.323 -10.481 -26.004 1.00 79.31 394 GLY A C 1
ATOM 3060 O O . GLY A 1 394 ? 22.268 -10.802 -26.535 1.00 79.31 394 GLY A O 1
ATOM 3061 N N . LYS A 1 395 ? 23.333 -10.075 -24.725 1.00 79.12 395 LYS A N 1
ATOM 3062 C CA . LYS A 1 395 ? 22.071 -9.819 -23.999 1.00 79.12 395 LYS A CA 1
ATOM 3063 C C . LYS A 1 395 ? 21.319 -8.623 -24.588 1.00 79.12 395 LYS A C 1
ATOM 3065 O O . LYS A 1 395 ? 20.142 -8.753 -24.871 1.00 79.12 395 LYS A O 1
ATOM 3070 N N . LEU A 1 396 ? 22.022 -7.515 -24.827 1.00 82.25 396 LEU A N 1
ATOM 3071 C CA . LEU A 1 396 ? 21.449 -6.299 -25.407 1.00 82.25 396 LEU A CA 1
ATOM 3072 C C . LEU A 1 396 ? 20.962 -6.547 -26.840 1.00 82.25 396 LEU A C 1
ATOM 3074 O O . LEU A 1 396 ? 19.853 -6.175 -27.189 1.00 82.25 396 LEU A O 1
ATOM 3078 N N . TRP A 1 397 ? 21.759 -7.237 -27.654 1.00 83.38 397 TRP A N 1
ATOM 3079 C CA . TRP A 1 397 ? 21.411 -7.499 -29.052 1.00 83.38 397 TRP A CA 1
ATOM 3080 C C . TRP A 1 397 ? 20.277 -8.512 -29.238 1.00 83.38 397 TRP A C 1
ATOM 3082 O O . TRP A 1 397 ? 19.593 -8.468 -30.255 1.00 83.38 397 TRP A O 1
ATOM 3092 N N . ARG A 1 398 ? 20.044 -9.399 -28.261 1.00 82.19 398 ARG A N 1
ATOM 3093 C CA . ARG A 1 398 ? 18.883 -10.308 -28.251 1.00 82.19 398 ARG A CA 1
ATOM 3094 C C . ARG A 1 398 ? 17.581 -9.637 -27.819 1.00 82.19 398 ARG A C 1
ATOM 3096 O O . ARG A 1 398 ? 16.525 -10.212 -28.043 1.00 82.19 398 ARG A O 1
ATOM 3103 N N . GLU A 1 399 ? 17.652 -8.463 -27.195 1.00 82.75 399 GLU A N 1
ATOM 3104 C CA . GLU A 1 399 ? 16.466 -7.664 -26.860 1.00 82.75 399 GLU A CA 1
ATOM 3105 C C . GLU A 1 399 ? 15.951 -6.862 -28.066 1.00 82.75 399 GLU A C 1
ATOM 3107 O O . GLU A 1 399 ? 14.816 -6.391 -28.037 1.00 82.75 399 GLU A O 1
ATOM 3112 N N . LEU A 1 400 ? 16.750 -6.729 -29.134 1.00 83.38 400 LEU A N 1
ATOM 3113 C CA . LEU A 1 400 ? 16.306 -6.098 -30.375 1.00 83.38 400 LEU A CA 1
ATOM 3114 C C . LEU A 1 400 ? 15.300 -7.006 -31.110 1.00 83.38 400 LEU A C 1
ATOM 3116 O O . LEU A 1 400 ? 15.590 -8.194 -31.293 1.00 83.38 400 LEU A O 1
ATOM 3120 N N . PRO A 1 401 ? 14.146 -6.471 -31.559 1.00 82.06 401 PRO A N 1
ATOM 3121 C CA . PRO A 1 401 ? 13.159 -7.231 -32.322 1.00 82.06 401 PRO A CA 1
ATOM 3122 C C . PRO A 1 401 ? 13.750 -7.882 -33.580 1.00 82.06 401 PRO A C 1
ATOM 3124 O O . PRO A 1 401 ? 14.646 -7.331 -34.226 1.00 82.06 401 PRO A O 1
ATOM 3127 N N . ALA A 1 402 ? 13.247 -9.063 -33.946 1.00 77.00 402 ALA A N 1
ATOM 3128 C CA . ALA A 1 402 ? 13.745 -9.809 -35.106 1.00 77.00 402 ALA A CA 1
ATOM 3129 C C . ALA A 1 402 ? 13.488 -9.088 -36.445 1.00 77.00 402 ALA A C 1
ATOM 3131 O O . ALA A 1 402 ? 14.215 -9.314 -37.407 1.00 77.00 402 ALA A O 1
ATOM 3132 N N . ASP A 1 403 ? 12.494 -8.205 -36.479 1.00 80.75 403 ASP A N 1
ATOM 3133 C CA . ASP A 1 403 ? 12.071 -7.359 -37.596 1.00 80.75 403 ASP A CA 1
ATOM 3134 C C . ASP A 1 403 ? 12.754 -5.976 -37.612 1.00 80.75 403 ASP A C 1
ATOM 3136 O O . ASP A 1 403 ? 12.297 -5.065 -38.297 1.00 80.75 403 ASP A O 1
ATOM 3140 N N . THR A 1 404 ? 13.859 -5.797 -36.877 1.00 86.81 404 THR A N 1
ATOM 3141 C CA . THR A 1 404 ? 14.614 -4.533 -36.877 1.00 86.81 404 THR A CA 1
ATOM 3142 C C . THR A 1 404 ? 15.207 -4.232 -38.258 1.00 86.81 404 THR A C 1
ATOM 3144 O O . THR A 1 404 ? 16.052 -4.978 -38.760 1.00 86.81 404 THR A O 1
ATOM 3147 N N . ASP A 1 405 ? 14.836 -3.081 -38.820 1.00 86.69 405 ASP A N 1
ATOM 3148 C CA . ASP A 1 405 ? 15.383 -2.559 -40.071 1.00 86.69 405 ASP A CA 1
ATOM 3149 C C . ASP A 1 405 ? 16.550 -1.596 -39.843 1.00 86.69 405 ASP A C 1
ATOM 3151 O O . ASP A 1 405 ? 16.427 -0.603 -39.124 1.00 86.69 405 ASP A O 1
ATOM 3155 N N . TRP A 1 406 ? 17.662 -1.831 -40.541 1.00 89.56 406 TRP A N 1
ATOM 3156 C CA . TRP A 1 406 ? 18.860 -1.005 -40.429 1.00 89.56 406 TRP A CA 1
ATOM 3157 C C . TRP A 1 406 ? 19.089 -0.129 -41.658 1.00 89.56 406 TRP A C 1
ATOM 3159 O O . TRP A 1 406 ? 19.040 -0.584 -42.804 1.00 89.56 406 TRP A O 1
ATOM 3169 N N . TRP A 1 407 ? 19.381 1.144 -41.403 1.00 88.12 407 TRP A N 1
ATOM 3170 C CA . TRP A 1 407 ? 19.611 2.158 -42.424 1.00 88.12 407 TRP A CA 1
ATOM 3171 C C . TRP A 1 407 ? 20.818 3.012 -42.063 1.00 88.12 407 TRP A C 1
ATOM 3173 O O . TRP A 1 407 ? 20.987 3.410 -40.913 1.00 88.12 407 TRP A O 1
ATOM 3183 N N . GLN A 1 408 ? 21.618 3.337 -43.072 1.00 87.81 408 GLN A N 1
ATOM 3184 C CA . GLN A 1 408 ? 22.567 4.432 -42.993 1.00 87.81 408 GLN A CA 1
ATOM 3185 C C . GLN A 1 408 ? 21.801 5.734 -43.232 1.00 87.81 408 GLN A C 1
ATOM 3187 O O . GLN A 1 408 ? 21.111 5.877 -44.248 1.00 87.81 408 GLN A O 1
ATOM 3192 N N . VAL A 1 409 ? 21.911 6.666 -42.291 1.00 86.69 409 VAL A N 1
ATOM 3193 C CA . VAL A 1 409 ? 21.215 7.956 -42.324 1.00 86.69 409 VAL A CA 1
ATOM 3194 C C . VAL A 1 409 ? 22.210 9.100 -42.203 1.00 86.69 409 VAL A C 1
ATOM 3196 O O . VAL A 1 409 ? 23.256 8.954 -41.570 1.00 86.69 409 VAL A O 1
ATOM 3199 N N . GLU A 1 410 ? 21.875 10.234 -42.803 1.00 84.12 410 GLU A N 1
ATOM 3200 C CA . GLU A 1 410 ? 22.573 11.497 -42.589 1.00 84.12 410 GLU A CA 1
ATOM 3201 C C . GLU A 1 410 ? 21.818 12.315 -41.537 1.00 84.12 410 GLU A C 1
ATOM 3203 O O . GLU A 1 410 ? 20.600 12.479 -41.631 1.00 84.12 410 GLU A O 1
ATOM 3208 N N . LEU A 1 411 ? 22.534 12.785 -40.512 1.00 82.56 411 LEU A N 1
ATOM 3209 C CA . LEU A 1 411 ? 21.959 13.570 -39.421 1.00 82.56 411 LEU A CA 1
ATOM 3210 C C . LEU A 1 411 ? 22.122 15.060 -39.706 1.00 82.56 411 LEU A C 1
ATOM 3212 O O . LEU A 1 411 ? 23.241 15.548 -39.869 1.00 82.56 411 LEU A O 1
ATOM 3216 N N . SER A 1 412 ? 21.013 15.791 -39.687 1.00 82.12 412 SER A N 1
ATOM 3217 C CA . SER A 1 412 ? 21.016 17.249 -39.669 1.00 82.12 412 SER A CA 1
ATOM 3218 C C . SER A 1 412 ? 21.186 17.783 -38.234 1.00 82.12 412 SER A C 1
ATOM 3220 O O . SER A 1 412 ? 20.929 17.068 -37.259 1.00 82.12 412 SER A O 1
ATOM 3222 N N . PRO A 1 413 ? 21.584 19.057 -38.049 1.00 80.12 413 PRO A N 1
ATOM 3223 C CA . PRO A 1 413 ? 21.624 19.678 -36.723 1.00 80.12 413 PRO A CA 1
ATOM 3224 C C . PRO A 1 413 ? 20.280 19.640 -35.981 1.00 80.12 413 PRO A C 1
ATOM 3226 O O . PRO A 1 413 ? 20.263 19.576 -34.752 1.00 80.12 413 PRO A O 1
ATOM 3229 N N . GLU A 1 414 ? 19.161 19.650 -36.709 1.00 78.62 414 GLU A N 1
ATOM 3230 C CA . GLU A 1 414 ? 17.814 19.604 -36.135 1.00 78.62 414 GLU A CA 1
ATOM 3231 C C . GLU A 1 414 ? 17.491 18.215 -35.550 1.00 78.62 414 GLU A C 1
ATOM 3233 O O . GLU A 1 414 ? 16.836 18.106 -34.509 1.00 78.62 414 GLU A O 1
ATOM 3238 N N . ASP A 1 415 ? 18.044 17.147 -36.138 1.00 79.44 415 ASP A N 1
ATOM 3239 C CA . ASP A 1 415 ? 17.864 15.767 -35.669 1.00 79.44 415 ASP A CA 1
ATOM 3240 C C . ASP A 1 415 ? 18.509 15.524 -34.296 1.00 79.44 415 ASP A C 1
ATOM 3242 O O . ASP A 1 415 ? 18.055 14.669 -33.529 1.00 79.44 415 ASP A O 1
ATOM 3246 N N . LEU A 1 416 ? 19.524 16.314 -33.923 1.00 82.38 416 LEU A N 1
ATOM 3247 C CA . LEU A 1 416 ? 20.192 16.204 -32.620 1.00 82.38 416 LEU A CA 1
ATOM 3248 C C . LEU A 1 416 ? 19.221 16.411 -31.448 1.00 82.38 416 LEU A C 1
ATOM 3250 O O . LEU A 1 416 ? 19.394 15.797 -30.391 1.00 82.38 416 LEU A O 1
ATOM 3254 N N . GLY A 1 417 ? 18.165 17.211 -31.638 1.00 80.81 417 GLY A N 1
ATOM 3255 C CA . GLY A 1 417 ? 17.113 17.424 -30.638 1.00 80.81 417 GLY A CA 1
ATOM 3256 C C . GLY A 1 417 ? 16.281 16.169 -30.344 1.00 80.81 417 GLY A C 1
ATOM 3257 O O . GLY A 1 417 ? 15.654 16.065 -29.283 1.00 80.81 417 GLY A O 1
ATOM 3258 N N . ARG A 1 418 ? 16.309 15.178 -31.242 1.00 82.12 418 ARG A N 1
ATOM 3259 C CA . ARG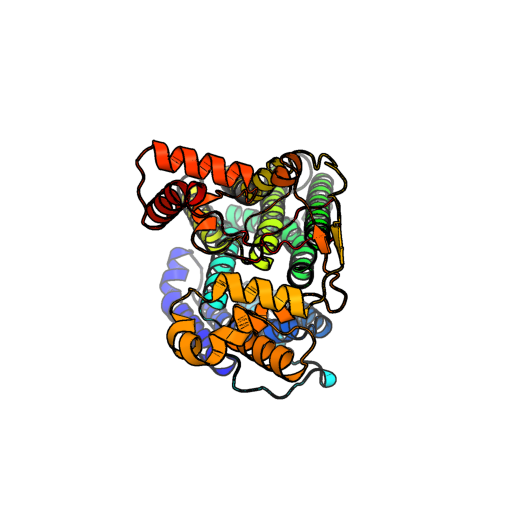 A 1 418 ? 15.574 13.908 -31.140 1.00 82.12 418 ARG A CA 1
ATOM 3260 C C . ARG A 1 418 ? 16.414 12.781 -30.543 1.00 82.12 418 ARG A C 1
ATOM 3262 O O . ARG A 1 418 ? 15.855 11.776 -30.100 1.00 82.12 418 ARG A O 1
ATOM 3269 N N . ILE A 1 419 ? 17.732 12.957 -30.470 1.00 88.12 419 ILE A N 1
ATOM 3270 C CA . ILE A 1 419 ? 18.652 11.954 -29.935 1.00 88.12 419 ILE A CA 1
ATOM 3271 C C . ILE A 1 419 ? 18.613 11.955 -28.401 1.00 88.12 419 ILE A C 1
ATOM 3273 O O . ILE A 1 419 ? 18.520 12.992 -27.731 1.00 88.12 419 ILE A O 1
ATOM 3277 N N . ARG A 1 420 ? 18.646 10.756 -27.825 1.00 87.94 420 ARG A N 1
ATOM 3278 C CA . ARG A 1 420 ? 18.622 10.483 -26.392 1.00 87.94 420 ARG A CA 1
ATOM 3279 C C . ARG A 1 420 ? 19.835 9.650 -25.998 1.00 87.94 420 ARG A C 1
ATOM 3281 O O . ARG A 1 420 ? 20.185 8.673 -26.658 1.00 87.94 420 ARG A O 1
ATOM 3288 N N . VAL A 1 421 ? 20.460 10.027 -24.889 1.00 85.94 421 VAL A N 1
ATOM 3289 C CA . VAL A 1 421 ? 21.568 9.279 -24.291 1.00 85.94 421 VAL A CA 1
ATOM 3290 C C . VAL A 1 421 ? 21.006 8.127 -23.465 1.00 85.94 421 VAL A C 1
ATOM 3292 O O . VAL A 1 421 ? 20.123 8.327 -22.631 1.00 85.94 421 VAL A O 1
ATOM 3295 N N . PHE A 1 422 ? 21.532 6.918 -23.650 1.00 81.62 422 PHE A N 1
ATOM 3296 C CA . PHE A 1 422 ? 21.065 5.760 -22.895 1.00 81.62 422 PHE A CA 1
ATOM 3297 C C . PHE A 1 422 ? 21.282 5.957 -21.375 1.00 81.62 422 PHE A C 1
ATOM 3299 O O . PHE A 1 422 ? 22.394 6.299 -20.952 1.00 81.62 422 PHE A O 1
ATOM 3306 N N . PRO A 1 423 ? 20.263 5.736 -20.519 1.00 73.25 423 PRO A N 1
ATOM 3307 C CA . PRO A 1 423 ? 20.287 6.096 -19.098 1.00 73.25 423 PRO A CA 1
ATOM 3308 C C . PRO A 1 423 ? 21.126 5.123 -18.246 1.00 73.25 423 PRO A C 1
ATOM 3310 O O . PRO A 1 423 ? 20.622 4.428 -17.364 1.00 73.25 423 PRO A O 1
ATOM 3313 N N . ARG A 1 424 ? 22.442 5.068 -18.484 1.00 72.62 424 ARG A N 1
ATOM 3314 C CA . ARG A 1 424 ? 23.399 4.223 -17.749 1.00 72.62 424 ARG A CA 1
ATOM 3315 C C . ARG A 1 424 ? 24.336 5.023 -16.848 1.00 72.62 424 ARG A C 1
ATOM 3317 O O . ARG A 1 424 ? 24.769 6.120 -17.182 1.00 72.62 424 ARG A O 1
ATOM 3324 N N . SER A 1 425 ? 24.669 4.415 -15.706 1.00 70.38 425 SER A N 1
ATOM 3325 C CA . SER A 1 425 ? 25.752 4.780 -14.776 1.00 70.38 425 SER A CA 1
ATOM 3326 C C . SER A 1 425 ? 26.061 6.287 -14.662 1.00 70.38 425 SER A C 1
ATOM 3328 O O . SER A 1 425 ? 25.414 7.000 -13.896 1.00 70.38 425 SER A O 1
ATOM 3330 N N . GLN A 1 426 ? 27.082 6.766 -15.375 1.00 73.12 426 GLN A N 1
ATOM 3331 C CA . GLN A 1 426 ? 27.626 8.121 -15.291 1.00 73.12 426 GLN A CA 1
ATOM 3332 C C . GLN A 1 426 ? 26.660 9.162 -15.879 1.00 73.12 426 GLN A C 1
ATOM 3334 O O . GLN A 1 426 ? 26.524 10.245 -15.305 1.00 73.12 426 GLN A O 1
ATOM 3339 N N . TRP A 1 427 ? 25.912 8.806 -16.928 1.00 76.50 427 TRP A N 1
ATOM 3340 C CA . TRP A 1 427 ? 24.928 9.676 -17.577 1.00 76.50 427 TRP A CA 1
ATOM 3341 C C . TRP A 1 427 ? 23.735 9.996 -16.672 1.00 76.50 427 TRP A C 1
ATOM 3343 O O . TRP A 1 427 ? 23.292 11.140 -16.649 1.00 76.50 427 TRP A O 1
ATOM 3353 N N . LEU A 1 428 ? 23.299 9.059 -15.817 1.00 75.31 428 LEU A N 1
ATOM 3354 C CA . LEU A 1 428 ? 22.237 9.290 -14.819 1.00 75.31 428 LEU A CA 1
ATOM 3355 C C . LEU A 1 428 ? 22.549 10.468 -13.881 1.00 75.31 428 LEU A C 1
ATOM 3357 O O . LEU A 1 428 ? 21.662 11.237 -13.514 1.00 75.31 428 LEU A O 1
ATOM 3361 N N . ARG A 1 429 ? 23.825 10.642 -13.508 1.00 74.56 429 ARG A N 1
ATOM 3362 C CA . ARG A 1 429 ? 24.269 11.740 -12.629 1.00 74.56 429 ARG A CA 1
ATOM 3363 C C . ARG A 1 429 ? 24.343 13.082 -13.353 1.00 74.56 429 ARG A C 1
ATOM 3365 O O . ARG A 1 429 ? 24.346 14.135 -12.705 1.00 74.56 429 ARG A O 1
ATOM 3372 N N . VAL A 1 430 ? 24.485 13.060 -14.675 1.00 75.38 430 VAL A N 1
ATOM 3373 C CA . VAL A 1 430 ? 24.618 14.261 -15.503 1.00 75.38 430 VAL A CA 1
ATOM 3374 C C . VAL A 1 430 ? 23.248 14.766 -15.938 1.00 75.38 430 VAL A C 1
ATOM 3376 O O . VAL A 1 430 ? 22.948 15.927 -15.673 1.00 75.38 430 VAL A O 1
ATOM 3379 N N . ALA A 1 431 ? 22.422 13.867 -16.473 1.00 72.81 431 ALA A N 1
ATOM 3380 C CA . ALA A 1 431 ? 21.130 14.106 -17.113 1.00 72.81 431 ALA A CA 1
ATOM 3381 C C . ALA A 1 431 ? 20.051 14.746 -16.218 1.00 72.81 431 ALA A C 1
ATOM 3383 O O . ALA A 1 431 ? 19.132 15.379 -16.722 1.00 72.81 431 ALA A O 1
ATOM 3384 N N . LYS A 1 432 ? 20.119 14.589 -14.884 1.00 70.12 432 LYS A N 1
ATOM 3385 C CA . LYS A 1 432 ? 19.129 15.147 -13.928 1.00 70.12 432 LYS A CA 1
ATOM 3386 C C . LYS A 1 432 ? 17.651 14.886 -14.309 1.00 70.12 432 LYS A C 1
ATOM 3388 O O . LYS A 1 432 ? 16.776 15.670 -13.957 1.00 70.12 432 LYS A O 1
ATOM 3393 N N . GLY A 1 433 ? 17.374 13.764 -14.975 1.00 66.50 433 GLY A N 1
ATOM 3394 C CA . GLY A 1 433 ? 16.027 13.356 -15.388 1.00 66.50 433 GLY A CA 1
ATOM 3395 C C . GLY A 1 433 ? 15.692 13.606 -16.861 1.00 66.50 433 GLY A C 1
ATOM 3396 O O . GLY A 1 433 ? 14.719 13.026 -17.329 1.00 66.50 433 GLY A O 1
ATOM 3397 N N . SER A 1 434 ? 16.503 14.374 -17.599 1.00 76.12 434 SER A N 1
ATOM 3398 C CA . SER A 1 434 ? 16.377 14.520 -19.053 1.00 76.12 434 SER A CA 1
ATOM 3399 C C . SER A 1 434 ? 17.573 13.915 -19.774 1.00 76.12 434 SER A C 1
ATOM 3401 O O . SER A 1 434 ? 18.721 14.302 -19.561 1.00 76.12 434 SER A O 1
ATOM 3403 N N . PHE A 1 435 ? 17.294 12.946 -20.640 1.00 84.31 435 PHE A N 1
ATOM 3404 C CA . PHE A 1 435 ? 18.304 12.261 -21.445 1.00 84.31 435 PHE A CA 1
ATOM 3405 C C . PHE A 1 435 ? 18.405 12.826 -22.863 1.00 84.31 435 PHE A C 1
ATOM 3407 O O . PHE A 1 435 ? 19.016 12.193 -23.718 1.00 84.31 435 PHE A O 1
ATOM 3414 N N . ASN A 1 436 ? 17.811 13.993 -23.129 1.00 87.12 436 ASN A N 1
ATOM 3415 C CA . ASN A 1 436 ? 18.011 14.710 -24.384 1.00 87.12 436 ASN A CA 1
ATOM 3416 C C . ASN A 1 436 ? 19.500 15.025 -24.575 1.00 87.12 436 ASN A C 1
ATOM 3418 O O . ASN A 1 436 ? 20.128 15.583 -23.676 1.00 87.12 436 ASN A O 1
ATOM 3422 N N . LEU A 1 437 ? 20.064 14.650 -25.728 1.00 86.50 437 LEU A N 1
ATOM 3423 C CA . LEU A 1 437 ? 21.485 14.843 -26.009 1.00 86.50 437 LEU A CA 1
ATOM 3424 C C . LEU A 1 437 ? 21.898 16.313 -25.854 1.00 86.50 437 LEU A C 1
ATOM 3426 O O . LEU A 1 437 ? 22.901 16.592 -25.202 1.00 86.50 437 LEU A O 1
ATOM 3430 N N . PHE A 1 438 ? 21.103 17.244 -26.384 1.00 83.69 438 PHE A N 1
ATOM 3431 C CA . PHE A 1 438 ? 21.390 18.675 -26.324 1.00 83.69 438 PHE A CA 1
ATOM 3432 C C . PHE A 1 438 ? 21.418 19.186 -24.879 1.00 83.69 438 PHE A C 1
ATOM 3434 O O . PHE A 1 438 ? 22.383 19.813 -24.447 1.00 83.69 438 PHE A O 1
ATOM 3441 N N . GLU A 1 439 ? 20.403 18.837 -24.087 1.00 82.62 439 GLU A N 1
ATOM 3442 C CA . GLU A 1 439 ? 20.329 19.233 -22.677 1.00 82.62 439 GLU A CA 1
ATOM 3443 C C . GLU A 1 439 ? 21.463 18.621 -21.847 1.00 82.62 439 GLU A C 1
ATOM 3445 O O . GLU A 1 439 ? 22.063 19.291 -21.004 1.00 82.62 439 GLU A O 1
ATOM 3450 N N . VAL A 1 440 ? 21.800 17.353 -22.098 1.00 85.38 440 VAL A N 1
ATOM 3451 C CA . VAL A 1 440 ? 22.928 16.679 -21.445 1.00 85.38 440 VAL A CA 1
ATOM 3452 C C . VAL A 1 440 ? 24.242 17.389 -21.777 1.00 85.38 440 VAL A C 1
ATOM 3454 O O . VAL A 1 440 ? 25.054 17.604 -20.875 1.00 85.38 440 VAL A O 1
ATOM 3457 N N . VAL A 1 441 ? 24.449 17.788 -23.035 1.00 85.44 441 VAL A N 1
ATOM 3458 C CA . VAL A 1 441 ? 25.640 18.529 -23.473 1.00 85.44 441 VAL A CA 1
ATOM 3459 C C . VAL A 1 441 ? 25.713 19.912 -22.821 1.00 85.44 441 VAL A C 1
ATOM 3461 O O . VAL A 1 441 ? 26.777 20.278 -22.318 1.00 85.44 441 VAL A O 1
ATOM 3464 N N . GLU A 1 442 ? 24.609 20.654 -22.732 1.00 83.88 442 GLU A N 1
ATOM 3465 C CA . GLU A 1 442 ? 24.576 21.948 -22.033 1.00 83.88 442 GLU A CA 1
ATOM 3466 C C . GLU A 1 442 ? 24.882 21.798 -20.533 1.00 83.88 442 GLU A C 1
ATOM 3468 O O . GLU A 1 442 ? 25.705 22.528 -19.968 1.00 83.88 442 GLU A O 1
ATOM 3473 N N . LEU A 1 443 ? 24.316 20.776 -19.879 1.00 84.19 443 LEU A N 1
ATOM 3474 C CA . LEU A 1 443 ? 24.628 20.453 -18.484 1.00 84.19 443 LEU A CA 1
ATOM 3475 C C . LEU A 1 443 ? 26.100 20.065 -18.291 1.00 84.19 443 LEU A C 1
ATOM 3477 O O . LEU A 1 443 ? 26.696 20.404 -17.263 1.00 84.19 443 LEU A O 1
ATOM 3481 N N . LEU A 1 444 ? 26.698 19.352 -19.249 1.00 84.56 444 LEU A N 1
ATOM 3482 C CA . LEU A 1 444 ? 28.126 19.034 -19.242 1.00 84.56 444 LEU A CA 1
ATOM 3483 C C . LEU A 1 444 ? 28.976 20.291 -19.402 1.00 84.56 444 LEU A C 1
ATOM 3485 O O . LEU A 1 444 ? 29.915 20.478 -18.625 1.00 84.56 444 LEU A O 1
ATOM 3489 N N . ARG A 1 445 ? 28.635 21.166 -20.353 1.00 83.75 445 ARG A N 1
ATOM 3490 C CA . ARG A 1 445 ? 29.341 22.427 -20.601 1.00 83.75 445 ARG A CA 1
ATOM 3491 C C . ARG A 1 445 ? 29.346 23.299 -19.349 1.00 83.75 445 ARG A C 1
ATOM 3493 O O . ARG A 1 445 ? 30.417 23.719 -18.919 1.00 83.75 445 ARG A O 1
ATOM 3500 N N . GLY A 1 446 ? 28.194 23.454 -18.692 1.00 83.31 446 GLY A N 1
ATOM 3501 C CA . GLY A 1 446 ? 28.082 24.183 -17.425 1.00 83.31 446 GLY A CA 1
ATOM 3502 C C . GLY A 1 446 ? 28.923 23.587 -16.286 1.00 83.31 446 GLY A C 1
ATOM 3503 O O . GLY A 1 446 ? 29.510 24.319 -15.493 1.00 83.31 446 GLY A O 1
ATOM 3504 N N . ARG A 1 447 ? 29.043 22.254 -16.199 1.00 82.00 447 ARG A N 1
ATOM 3505 C CA . ARG A 1 447 ? 29.906 21.592 -15.194 1.00 82.00 447 ARG A CA 1
ATOM 3506 C C . ARG A 1 447 ? 31.394 21.728 -15.509 1.00 82.00 447 ARG A C 1
ATOM 3508 O O . ARG A 1 447 ? 32.209 21.818 -14.590 1.00 82.00 447 ARG A O 1
ATOM 3515 N N . ILE A 1 448 ? 31.744 21.717 -16.795 1.00 80.44 448 ILE A N 1
ATOM 3516 C CA . ILE A 1 448 ? 33.109 21.924 -17.278 1.00 80.44 448 ILE A CA 1
ATOM 3517 C C . ILE A 1 448 ? 33.568 23.346 -16.946 1.00 80.44 448 ILE A C 1
ATOM 3519 O O . ILE A 1 448 ? 34.672 23.495 -16.426 1.00 80.44 448 ILE A O 1
ATOM 3523 N N . THR A 1 449 ? 32.742 24.364 -17.190 1.00 79.19 449 THR A N 1
ATOM 3524 C CA . THR A 1 449 ? 33.081 25.763 -16.888 1.00 79.19 449 THR A CA 1
ATOM 3525 C C . THR A 1 449 ? 33.107 26.045 -15.387 1.00 79.19 449 THR A C 1
ATOM 3527 O O . THR A 1 449 ? 33.975 26.776 -14.924 1.00 79.19 449 THR A O 1
ATOM 3530 N N . SER A 1 450 ? 32.246 25.398 -14.592 1.00 75.06 450 SER A N 1
ATOM 3531 C CA . SER A 1 450 ? 32.184 25.594 -13.136 1.00 75.06 450 SER A CA 1
ATOM 3532 C C . SER A 1 450 ? 33.296 24.894 -12.332 1.00 75.06 450 SER A C 1
ATOM 3534 O O . SER A 1 450 ? 33.184 24.799 -11.110 1.00 75.06 450 SER A O 1
ATOM 3536 N N . GLY A 1 451 ? 34.299 24.288 -12.978 1.00 65.56 451 GLY A N 1
ATOM 3537 C CA . GLY A 1 451 ? 35.432 23.636 -12.301 1.00 65.56 451 GLY A CA 1
ATOM 3538 C C . GLY A 1 451 ? 35.106 22.368 -11.492 1.00 65.56 451 GLY A C 1
ATOM 3539 O O . GLY A 1 451 ? 35.974 21.859 -10.788 1.00 65.56 451 GLY A O 1
ATOM 3540 N N . LYS A 1 452 ? 33.887 21.812 -11.583 1.00 60.19 452 LYS A N 1
ATOM 3541 C CA . LYS A 1 452 ? 33.499 20.590 -10.851 1.00 60.19 452 LYS A CA 1
ATOM 3542 C C . LYS A 1 452 ? 34.068 19.353 -11.557 1.00 60.19 452 LYS A C 1
ATOM 3544 O O . LYS A 1 452 ? 33.436 18.792 -12.452 1.00 60.19 452 LYS A O 1
ATOM 3549 N N . SER A 1 453 ? 35.265 18.918 -11.169 1.00 55.03 453 SER A N 1
ATOM 3550 C CA . SER A 1 453 ? 35.992 17.823 -11.825 1.00 55.03 453 SER A CA 1
ATOM 3551 C C . SER A 1 453 ? 35.734 16.455 -11.176 1.00 55.03 453 SER A C 1
ATOM 3553 O O . SER A 1 453 ? 36.437 15.999 -10.282 1.00 55.03 453 SER A O 1
ATOM 3555 N N . GLY A 1 454 ? 34.729 15.736 -11.675 1.00 67.62 454 GLY A N 1
ATOM 3556 C CA . GLY A 1 454 ? 34.711 14.273 -11.558 1.00 67.62 454 GLY A CA 1
ATOM 3557 C C . GLY A 1 454 ? 35.554 13.640 -12.672 1.00 67.62 454 GLY A C 1
ATOM 3558 O O . GLY A 1 454 ? 35.615 14.198 -13.767 1.00 67.62 454 GLY A O 1
ATOM 3559 N N . GLY A 1 455 ? 36.131 12.453 -12.444 1.00 76.75 455 GLY A N 1
ATOM 3560 C CA . GLY A 1 455 ? 36.965 11.755 -13.444 1.00 76.75 455 GLY A CA 1
ATOM 3561 C C . GLY A 1 455 ? 36.282 11.497 -14.800 1.00 76.75 455 GLY A C 1
ATOM 3562 O O . GLY A 1 455 ? 36.940 11.396 -15.828 1.00 76.75 455 GLY A O 1
ATOM 3563 N N . PHE A 1 456 ? 34.947 11.447 -14.829 1.00 78.81 456 PHE A N 1
ATOM 3564 C CA . PHE A 1 456 ? 34.171 11.374 -16.071 1.00 78.81 456 PHE A CA 1
ATOM 3565 C C . PHE A 1 456 ? 34.181 12.696 -16.859 1.00 78.81 456 PHE A C 1
ATOM 3567 O O . PHE A 1 456 ? 34.389 12.697 -18.067 1.00 78.81 456 PHE A O 1
ATOM 3574 N N . ILE A 1 457 ? 34.006 13.832 -16.176 1.00 81.25 457 ILE A N 1
ATOM 3575 C CA . ILE A 1 457 ? 33.945 15.161 -16.804 1.00 81.25 457 ILE A CA 1
ATOM 3576 C C . ILE A 1 457 ? 35.311 15.553 -17.380 1.00 81.25 457 ILE A C 1
ATOM 3578 O O . ILE A 1 457 ? 35.377 16.132 -18.464 1.00 81.25 457 ILE A O 1
ATOM 3582 N N . SER A 1 458 ? 36.405 15.201 -16.696 1.00 80.31 458 SER A N 1
ATOM 3583 C CA . SER A 1 458 ? 37.759 15.410 -17.220 1.00 80.31 458 SER A CA 1
ATOM 3584 C C . SER A 1 458 ? 38.031 14.567 -18.467 1.00 80.31 458 SER A C 1
ATOM 3586 O O . SER A 1 458 ? 38.608 15.085 -19.421 1.00 80.31 458 SER A O 1
ATOM 3588 N N . LYS A 1 459 ? 37.557 13.311 -18.508 1.00 80.44 459 LYS A N 1
ATOM 3589 C CA . LYS A 1 459 ? 37.660 12.448 -19.696 1.00 80.44 459 LYS A CA 1
ATOM 3590 C C . LYS A 1 459 ? 36.915 13.042 -20.897 1.00 80.44 459 LYS A C 1
ATOM 3592 O O . LYS A 1 459 ? 37.490 13.122 -21.977 1.00 80.44 459 LYS A O 1
ATOM 3597 N N . ILE A 1 460 ? 35.679 13.509 -20.706 1.00 81.81 460 ILE A N 1
ATOM 3598 C CA . ILE A 1 460 ? 34.891 14.156 -21.772 1.00 81.81 460 ILE A CA 1
ATOM 3599 C C . ILE A 1 460 ? 35.572 15.437 -22.270 1.00 81.81 460 ILE A C 1
ATOM 3601 O O . ILE A 1 460 ? 35.662 15.653 -23.476 1.00 81.81 460 ILE A O 1
ATOM 3605 N N . ARG A 1 461 ? 36.110 16.263 -21.362 1.00 82.56 461 ARG A N 1
ATOM 3606 C CA . ARG A 1 461 ? 36.874 17.463 -21.735 1.00 82.56 461 ARG A CA 1
ATOM 3607 C C . ARG A 1 461 ? 38.096 17.110 -22.586 1.00 82.56 461 ARG A C 1
ATOM 3609 O O . ARG A 1 461 ? 38.315 17.755 -23.605 1.00 82.56 461 ARG A O 1
ATOM 3616 N N . ALA A 1 462 ? 38.861 16.093 -22.186 1.00 80.94 462 ALA A N 1
ATOM 3617 C CA . ALA A 1 462 ? 40.019 15.637 -22.945 1.00 80.94 462 ALA A CA 1
ATOM 3618 C C . ALA A 1 462 ? 39.607 15.165 -24.349 1.00 80.94 462 ALA A C 1
ATOM 3620 O O . ALA A 1 462 ? 40.171 15.637 -25.329 1.00 80.94 462 ALA A O 1
ATOM 3621 N N . LEU A 1 463 ? 38.575 14.322 -24.466 1.00 77.50 463 LEU A N 1
ATOM 3622 C CA . LEU A 1 463 ? 38.066 13.856 -25.763 1.00 77.50 463 LEU A CA 1
ATOM 3623 C C . LEU A 1 463 ? 37.605 15.017 -26.658 1.00 77.50 463 LEU A C 1
ATOM 3625 O O . LEU A 1 463 ? 38.004 15.087 -27.817 1.00 77.50 463 LEU A O 1
ATOM 3629 N N . SER A 1 464 ? 36.853 15.978 -26.112 1.00 77.81 464 SER A N 1
ATOM 3630 C CA . SER A 1 464 ? 36.380 17.157 -26.853 1.00 77.81 464 SER A CA 1
ATOM 3631 C C . SER A 1 464 ? 37.512 18.023 -27.415 1.00 77.81 464 SER A C 1
ATOM 3633 O O . SER A 1 464 ? 37.317 18.667 -28.441 1.00 77.81 464 SER A O 1
ATOM 3635 N N . GLN A 1 465 ? 38.678 18.061 -26.763 1.00 79.50 465 GLN A N 1
ATOM 3636 C CA . GLN A 1 465 ? 39.847 18.810 -27.241 1.00 79.50 465 GLN A CA 1
ATOM 3637 C C . GLN A 1 465 ? 40.617 18.073 -28.348 1.00 79.50 465 GLN A C 1
ATOM 3639 O O . GLN A 1 465 ? 41.293 18.716 -29.150 1.00 79.50 465 GLN A O 1
ATOM 3644 N N . HIS A 1 466 ? 40.524 16.741 -28.392 1.00 69.94 466 HIS A N 1
ATOM 3645 C CA . HIS A 1 466 ? 41.227 15.905 -29.370 1.00 69.94 466 HIS A CA 1
ATOM 3646 C C . HIS A 1 466 ? 40.387 15.626 -30.625 1.00 69.94 466 HIS A C 1
ATOM 3648 O O . HIS A 1 466 ? 40.956 15.468 -31.703 1.00 69.94 466 HIS A O 1
ATOM 3654 N N . LEU A 1 467 ? 39.053 15.645 -30.512 1.00 69.75 467 LEU A N 1
ATOM 3655 C CA . LEU A 1 467 ? 38.120 15.339 -31.604 1.00 69.75 467 LEU A CA 1
ATOM 3656 C C . LEU A 1 467 ? 38.355 16.148 -32.902 1.00 69.75 467 LEU A C 1
ATOM 3658 O O . LEU A 1 467 ? 38.346 15.539 -33.968 1.00 69.75 467 LEU A O 1
ATOM 3662 N N . PRO A 1 468 ? 38.637 17.471 -32.868 1.00 61.00 468 PRO A N 1
ATOM 3663 C CA . PRO A 1 468 ? 38.865 18.251 -34.090 1.00 61.00 468 PRO A CA 1
ATOM 3664 C C . PRO A 1 468 ? 40.129 17.853 -34.869 1.00 61.00 468 PRO A C 1
ATOM 3666 O O . PRO A 1 468 ? 40.291 18.261 -36.014 1.00 61.00 468 PRO A O 1
ATOM 3669 N N . LYS A 1 469 ? 41.053 17.105 -34.246 1.00 57.31 469 LYS A N 1
ATOM 3670 C CA . LYS A 1 469 ? 42.361 16.738 -34.818 1.00 57.31 469 LYS A CA 1
ATOM 3671 C C . LYS A 1 469 ? 42.412 15.300 -35.343 1.00 57.31 469 LYS A C 1
ATOM 3673 O O . LYS A 1 469 ? 43.342 14.963 -36.067 1.00 57.31 469 LYS A O 1
ATOM 3678 N N . SER A 1 470 ? 41.436 14.462 -34.995 1.00 54.84 470 SER A N 1
ATOM 3679 C CA . SER A 1 470 ? 41.364 13.051 -35.385 1.00 54.84 470 SER A CA 1
ATOM 3680 C C . SER A 1 470 ? 40.093 12.792 -36.195 1.00 54.84 470 SER A C 1
ATOM 3682 O O . SER A 1 470 ? 39.102 12.286 -35.669 1.00 54.84 470 SER A O 1
ATOM 3684 N N . VAL A 1 471 ? 40.093 13.158 -37.479 1.00 51.44 471 VAL A N 1
ATOM 3685 C CA . VAL A 1 471 ? 38.976 12.845 -38.386 1.00 51.44 471 VAL A CA 1
ATOM 3686 C C . VAL A 1 471 ? 39.115 11.399 -38.856 1.00 51.44 471 VAL A C 1
ATOM 3688 O O . VAL A 1 471 ? 39.540 11.115 -39.969 1.00 51.44 471 VAL A O 1
ATOM 3691 N N . THR A 1 472 ? 38.777 10.463 -37.978 1.00 53.44 472 THR A N 1
ATOM 3692 C CA . THR A 1 472 ? 38.328 9.136 -38.401 1.00 53.44 472 THR A CA 1
ATOM 3693 C C . THR A 1 472 ? 36.809 9.134 -38.301 1.00 53.44 472 THR A C 1
ATOM 3695 O O . THR A 1 472 ? 36.304 9.280 -37.184 1.00 53.44 472 THR A O 1
ATOM 3698 N N . PRO A 1 473 ? 36.070 9.004 -39.419 1.00 54.12 473 PRO A N 1
ATOM 3699 C CA . PRO A 1 473 ? 34.624 8.870 -39.365 1.00 54.12 473 PRO A CA 1
ATOM 3700 C C . PRO A 1 473 ? 34.298 7.626 -38.538 1.00 54.12 473 PRO A C 1
ATOM 3702 O O . PRO A 1 473 ? 34.645 6.509 -38.923 1.00 54.12 473 PRO A O 1
ATOM 3705 N N . SER A 1 474 ? 33.703 7.836 -37.368 1.00 63.69 474 SER A N 1
ATOM 3706 C CA . SER A 1 474 ? 33.101 6.774 -36.569 1.00 63.69 474 SER A CA 1
ATOM 3707 C C . SER A 1 474 ? 31.600 6.876 -36.768 1.00 63.69 474 SER A C 1
ATOM 3709 O O . SER A 1 474 ? 31.011 7.948 -36.622 1.00 63.69 474 SER A O 1
ATOM 3711 N N . SER A 1 475 ? 30.998 5.766 -37.176 1.00 77.06 475 SER A N 1
ATOM 3712 C CA . SER A 1 475 ? 29.549 5.631 -37.225 1.00 77.06 475 SER A CA 1
ATOM 3713 C C . SER A 1 475 ? 29.009 5.668 -35.795 1.00 77.06 475 SER A C 1
ATOM 3715 O O . SER A 1 475 ? 29.706 5.260 -34.873 1.00 77.06 475 SER A O 1
ATOM 3717 N N . VAL A 1 476 ? 27.783 6.148 -35.598 1.00 85.06 476 VAL A N 1
ATOM 3718 C CA . VAL A 1 476 ? 27.094 6.066 -34.303 1.00 85.06 476 VAL A CA 1
ATOM 3719 C C . VAL A 1 476 ? 25.813 5.277 -34.506 1.00 85.06 476 VAL A C 1
ATOM 3721 O O . VAL A 1 476 ? 24.972 5.666 -35.319 1.00 85.06 476 VAL A O 1
ATOM 3724 N N . LEU A 1 477 ? 25.640 4.185 -33.763 1.00 89.44 477 LEU A N 1
ATOM 3725 C CA . LEU A 1 477 ? 24.390 3.427 -33.803 1.00 89.44 477 LEU A CA 1
ATOM 3726 C C . LEU A 1 477 ? 23.285 4.104 -32.994 1.00 89.44 477 LEU A C 1
ATOM 3728 O O . LEU A 1 477 ? 23.385 4.303 -31.777 1.00 89.44 477 LEU A O 1
ATOM 3732 N N . LEU A 1 478 ? 22.177 4.352 -33.686 1.00 89.75 478 LEU A N 1
ATOM 3733 C CA . LEU A 1 478 ? 20.937 4.875 -33.137 1.00 89.75 478 LEU A CA 1
ATOM 3734 C C . LEU A 1 478 ? 19.812 3.858 -33.344 1.00 89.75 478 LEU A C 1
ATOM 3736 O O . LEU A 1 478 ? 19.699 3.277 -34.421 1.00 89.75 478 LEU A O 1
ATOM 3740 N N . ILE A 1 479 ? 18.949 3.681 -32.342 1.00 90.25 479 ILE A N 1
ATOM 3741 C CA . ILE A 1 479 ? 17.687 2.940 -32.494 1.00 90.25 479 ILE A CA 1
ATOM 3742 C C . ILE A 1 479 ? 16.481 3.795 -32.158 1.00 90.25 479 ILE A C 1
ATOM 3744 O O . ILE A 1 479 ? 16.517 4.625 -31.253 1.00 90.25 479 ILE A O 1
ATOM 3748 N N . GLY A 1 480 ? 15.385 3.535 -32.853 1.00 88.00 480 GLY A N 1
ATOM 3749 C CA . GLY A 1 480 ? 14.080 4.114 -32.581 1.00 88.00 480 GLY A CA 1
ATOM 3750 C C . GLY A 1 480 ? 12.983 3.128 -32.948 1.00 88.00 480 GLY A C 1
ATOM 3751 O O . GLY A 1 480 ? 13.229 2.147 -33.645 1.00 88.00 480 GLY A O 1
ATOM 3752 N N . ILE A 1 481 ? 11.775 3.397 -32.460 1.00 83.25 481 ILE A N 1
ATOM 3753 C CA . ILE A 1 481 ? 10.578 2.615 -32.802 1.00 83.25 481 ILE A CA 1
ATOM 3754 C C . ILE A 1 481 ? 10.070 3.012 -34.193 1.00 83.25 481 ILE A C 1
ATOM 3756 O O . ILE A 1 481 ? 9.560 2.181 -34.937 1.00 83.25 481 ILE A O 1
ATOM 3760 N N . ASP A 1 482 ? 10.222 4.287 -34.550 1.00 76.38 482 ASP A N 1
ATOM 3761 C CA . ASP A 1 482 ? 9.789 4.833 -35.827 1.00 76.38 482 ASP A CA 1
ATOM 3762 C C . ASP A 1 482 ? 10.711 5.976 -36.290 1.00 76.38 482 ASP A C 1
ATOM 3764 O O . ASP A 1 482 ? 11.638 6.393 -35.592 1.00 76.38 482 ASP A O 1
ATOM 3768 N N . GLN A 1 483 ? 10.462 6.460 -37.506 1.00 71.44 483 GLN A N 1
ATOM 3769 C CA . GLN A 1 483 ? 11.321 7.413 -38.216 1.00 71.44 483 GLN A CA 1
ATOM 3770 C C . GLN A 1 483 ? 11.221 8.845 -37.690 1.00 71.44 483 GLN A C 1
ATOM 3772 O O . GLN A 1 483 ? 12.113 9.643 -37.966 1.00 71.44 483 GLN A O 1
ATOM 3777 N N . ASN A 1 484 ? 10.154 9.166 -36.956 1.00 73.25 484 ASN A N 1
ATOM 3778 C CA . ASN A 1 484 ? 9.7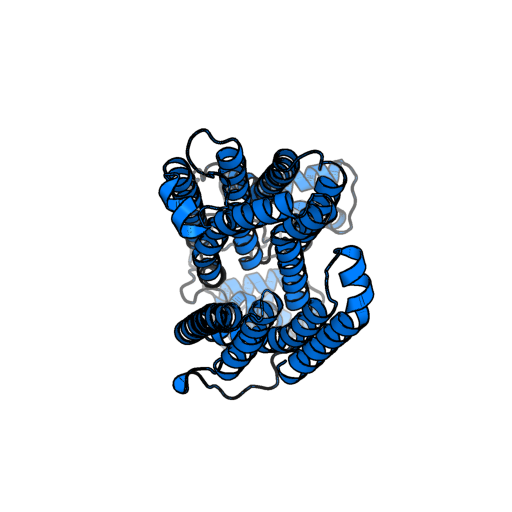97 10.513 -36.498 1.00 73.25 484 ASN A CA 1
ATOM 3779 C C . ASN A 1 484 ? 9.922 10.652 -34.970 1.00 73.25 484 ASN A C 1
ATOM 3781 O O . ASN A 1 484 ? 9.952 11.756 -34.428 1.00 73.25 484 ASN A O 1
ATOM 3785 N N . GLY A 1 485 ? 10.039 9.528 -34.271 1.00 75.44 485 GLY A N 1
ATOM 3786 C CA . GLY A 1 485 ? 10.191 9.427 -32.836 1.00 75.44 485 GLY A CA 1
ATOM 3787 C C . GLY A 1 485 ? 11.611 9.711 -32.343 1.00 75.44 485 GLY A C 1
ATOM 3788 O O . GLY A 1 485 ? 12.521 10.031 -33.120 1.00 75.44 485 GLY A O 1
ATOM 3789 N N . PRO A 1 486 ? 11.811 9.623 -31.020 1.00 84.25 486 PRO A N 1
ATOM 3790 C CA . PRO A 1 486 ? 13.122 9.775 -30.412 1.00 84.25 486 PRO A CA 1
ATOM 3791 C C . PRO A 1 486 ? 14.042 8.613 -30.794 1.00 84.25 486 PRO A C 1
ATOM 3793 O O . PRO A 1 486 ? 13.623 7.454 -30.835 1.00 84.25 486 PRO A O 1
ATOM 3796 N N . LEU A 1 487 ? 15.315 8.935 -31.000 1.00 88.81 487 LEU A N 1
ATOM 3797 C CA . LEU A 1 487 ? 16.368 7.959 -31.245 1.00 88.81 487 LEU A CA 1
ATOM 3798 C C . LEU A 1 487 ? 17.244 7.815 -30.012 1.00 88.81 487 LEU A C 1
ATOM 3800 O O . LEU A 1 487 ? 17.564 8.801 -29.358 1.00 88.81 487 LEU A O 1
ATOM 3804 N N . THR A 1 488 ? 17.669 6.600 -29.705 1.00 89.44 488 THR A N 1
ATOM 3805 C CA . THR A 1 488 ? 18.549 6.314 -28.576 1.00 89.44 488 THR A CA 1
ATOM 3806 C C . THR A 1 488 ? 19.894 5.832 -29.076 1.00 89.44 488 THR A C 1
ATOM 3808 O O . THR A 1 488 ? 19.959 4.916 -29.893 1.00 89.44 488 THR A O 1
ATOM 3811 N N . ILE A 1 489 ? 20.963 6.428 -28.554 1.00 88.50 489 ILE A N 1
ATOM 3812 C CA . ILE A 1 489 ? 22.328 5.973 -28.817 1.00 88.50 489 ILE A CA 1
ATOM 3813 C C . ILE A 1 489 ? 22.527 4.625 -28.112 1.00 88.50 489 ILE A C 1
ATOM 3815 O O . ILE A 1 489 ? 22.372 4.545 -26.891 1.00 88.50 489 ILE A O 1
ATOM 3819 N N . ILE A 1 490 ? 22.842 3.565 -28.862 1.00 81.12 490 ILE A N 1
ATOM 3820 C CA . ILE A 1 490 ? 23.162 2.242 -28.283 1.00 81.12 490 ILE A CA 1
ATOM 3821 C C . ILE A 1 490 ? 24.639 2.142 -27.897 1.00 81.12 490 ILE A C 1
ATOM 3823 O O . ILE A 1 490 ? 25.004 1.390 -26.990 1.00 81.12 490 ILE A O 1
ATOM 3827 N N . GLU A 1 491 ? 25.482 2.903 -28.583 1.00 72.31 491 GLU A N 1
ATOM 3828 C CA . GLU A 1 491 ? 26.929 2.936 -28.390 1.00 72.31 491 GLU A CA 1
ATOM 3829 C C . GLU A 1 491 ? 27.347 3.936 -27.301 1.00 72.31 491 GLU A C 1
ATOM 3831 O O . GLU A 1 491 ? 26.612 4.870 -26.974 1.00 72.31 491 GLU A O 1
ATOM 3836 N N . GLY A 1 492 ? 28.498 3.683 -26.667 1.00 52.09 492 GLY A N 1
ATOM 3837 C CA . GLY A 1 492 ? 28.984 4.416 -25.491 1.00 52.09 492 GLY A CA 1
ATOM 3838 C C . GLY A 1 492 ? 30.270 5.178 -25.738 1.00 52.09 492 GLY A C 1
ATOM 3839 O O . GLY A 1 492 ? 31.327 4.508 -25.752 1.00 52.09 492 GLY A O 1
#